Protein AF-A0A3M7NEY2-F1 (afdb_monomer_lite)

Radius of gyration: 27.93 Å; chains: 1; bounding box: 70×57×74 Å

pLDDT: mean 82.66, std 15.84, range [26.95, 98.69]

Structure (mmCIF, N/CA/C/O backbone):
data_AF-A0A3M7NEY2-F1
#
_entry.id   AF-A0A3M7NEY2-F1
#
loop_
_atom_site.group_PDB
_atom_site.id
_atom_site.type_symbol
_atom_site.label_atom_id
_atom_site.label_alt_id
_atom_site.label_comp_id
_atom_site.label_asym_id
_atom_site.label_entity_id
_atom_site.label_seq_id
_atom_site.pdbx_PDB_ins_code
_atom_site.Cartn_x
_atom_site.Cartn_y
_atom_site.Cartn_z
_atom_site.occupancy
_atom_site.B_iso_or_equiv
_atom_site.auth_seq_id
_atom_site.auth_comp_id
_atom_site.auth_asym_id
_atom_site.auth_atom_id
_atom_site.pdbx_PDB_model_num
ATOM 1 N N . MET A 1 1 ? 6.883 -3.926 10.941 1.00 27.88 1 MET A N 1
ATOM 2 C CA . MET A 1 1 ? 7.945 -3.179 11.643 1.00 27.88 1 MET A CA 1
ATOM 3 C C . MET A 1 1 ? 7.285 -1.964 12.240 1.00 27.88 1 MET A C 1
ATOM 5 O O . MET A 1 1 ? 6.596 -1.272 11.504 1.00 27.88 1 MET A O 1
ATOM 9 N N . ILE A 1 2 ? 7.439 -1.747 13.543 1.00 30.08 2 ILE A N 1
ATOM 10 C CA . ILE A 1 2 ? 7.154 -0.435 14.126 1.00 30.08 2 ILE A CA 1
ATOM 11 C C . ILE A 1 2 ? 8.076 0.528 13.357 1.00 30.08 2 ILE A C 1
ATOM 13 O O . ILE A 1 2 ? 9.262 0.202 13.252 1.00 30.08 2 ILE A O 1
ATOM 17 N N . PRO A 1 3 ? 7.567 1.595 12.712 1.00 26.95 3 PRO A N 1
ATOM 18 C CA . PRO A 1 3 ? 8.426 2.563 12.028 1.00 26.95 3 PRO A CA 1
ATOM 19 C C . PRO A 1 3 ? 9.505 3.057 12.998 1.00 26.95 3 PRO A C 1
ATOM 21 O O . PRO A 1 3 ? 9.326 2.887 14.201 1.00 26.95 3 PRO A O 1
ATOM 24 N N . ASP A 1 4 ? 10.602 3.634 12.496 1.00 31.89 4 ASP A N 1
ATOM 25 C CA . ASP A 1 4 ? 11.722 4.217 13.263 1.00 31.89 4 ASP A CA 1
ATOM 26 C C . ASP A 1 4 ? 11.270 5.349 14.222 1.00 31.89 4 ASP A C 1
ATOM 28 O O . ASP A 1 4 ? 11.656 6.512 14.118 1.00 31.89 4 ASP A O 1
ATOM 32 N N . VAL A 1 5 ? 10.401 5.009 15.165 1.00 38.16 5 VAL A N 1
ATOM 33 C CA . VAL A 1 5 ? 9.814 5.816 16.214 1.00 38.16 5 VAL A CA 1
ATOM 34 C C . VAL A 1 5 ? 10.397 5.221 17.481 1.00 38.16 5 VAL A C 1
ATOM 36 O O . VAL A 1 5 ? 10.169 4.057 17.812 1.00 38.16 5 VAL A O 1
ATOM 39 N N . HIS A 1 6 ? 11.215 6.012 18.165 1.00 50.84 6 HIS A N 1
ATOM 40 C CA . HIS A 1 6 ? 11.849 5.633 19.421 1.00 50.84 6 HIS A CA 1
ATOM 41 C C . HIS A 1 6 ? 10.793 5.578 20.536 1.00 50.84 6 HIS A C 1
ATOM 43 O O . HIS A 1 6 ? 10.646 6.512 21.323 1.00 50.84 6 HIS A O 1
ATOM 49 N N . ILE A 1 7 ? 10.014 4.499 20.553 1.00 54.62 7 ILE A N 1
ATOM 50 C CA . ILE A 1 7 ? 8.964 4.234 21.534 1.00 54.62 7 ILE A CA 1
ATOM 51 C C . ILE A 1 7 ? 9.548 3.451 22.712 1.00 54.62 7 ILE A C 1
ATOM 53 O O . ILE A 1 7 ? 10.311 2.504 22.528 1.00 54.62 7 ILE A O 1
ATOM 57 N N . TYR A 1 8 ? 9.193 3.834 23.935 1.00 58.50 8 TYR A N 1
ATOM 58 C CA . TYR A 1 8 ? 9.660 3.161 25.143 1.00 58.50 8 TYR A CA 1
ATOM 59 C C . TYR A 1 8 ? 8.528 2.389 25.809 1.00 58.50 8 TYR A C 1
ATOM 61 O O . TYR A 1 8 ? 7.466 2.936 26.111 1.00 58.50 8 TYR A O 1
ATOM 69 N N . SER A 1 9 ? 8.792 1.111 26.066 1.00 67.06 9 SER A N 1
ATOM 70 C CA . SER A 1 9 ? 8.065 0.317 27.049 1.00 67.06 9 SER A CA 1
ATOM 71 C C . SER A 1 9 ? 9.054 -0.085 28.130 1.00 67.06 9 SER A C 1
ATOM 73 O O . SER A 1 9 ? 10.041 -0.767 27.845 1.00 67.06 9 SER A O 1
ATOM 75 N N . GLY A 1 10 ? 8.787 0.321 29.375 1.00 65.75 10 GLY A N 1
ATOM 76 C CA . GLY A 1 10 ? 9.658 -0.002 30.507 1.00 65.75 10 GLY A CA 1
ATOM 77 C C . GLY A 1 10 ? 9.849 -1.506 30.694 1.00 65.75 10 GLY A C 1
ATOM 78 O O . GLY A 1 10 ? 10.917 -1.944 31.111 1.00 65.75 10 GLY A O 1
ATOM 79 N N . ASP A 1 11 ? 8.854 -2.313 30.324 1.00 70.06 11 ASP A N 1
ATOM 80 C CA . ASP A 1 11 ? 8.954 -3.769 30.389 1.00 70.06 11 ASP A CA 1
ATOM 81 C C . ASP A 1 11 ? 9.842 -4.354 29.288 1.00 70.06 11 ASP A C 1
ATOM 83 O O . ASP A 1 11 ? 10.683 -5.196 29.604 1.00 70.06 11 ASP A O 1
ATOM 87 N N . LEU A 1 12 ? 9.726 -3.875 28.043 1.00 69.38 12 LEU A N 1
ATOM 88 C CA . LEU A 1 12 ? 10.613 -4.280 26.944 1.00 69.38 12 LEU A CA 1
ATOM 89 C C . LEU A 1 12 ? 12.063 -3.918 27.241 1.00 69.38 12 LEU A C 1
ATOM 91 O O . LEU A 1 12 ? 12.942 -4.774 27.182 1.00 69.38 12 LEU A O 1
ATOM 95 N N . HIS A 1 13 ? 12.292 -2.687 27.687 1.00 69.25 13 HIS A N 1
ATOM 96 C CA . HIS A 1 13 ? 13.629 -2.217 28.004 1.00 69.25 13 HIS A CA 1
ATOM 97 C C . HIS A 1 13 ? 14.277 -2.994 29.160 1.00 69.25 13 HIS A C 1
ATOM 99 O O . HIS A 1 13 ? 15.430 -3.415 29.069 1.00 69.25 13 HIS A O 1
ATOM 105 N N . ARG A 1 14 ? 13.543 -3.224 30.260 1.00 72.44 14 ARG A N 1
ATOM 106 C CA . ARG A 1 14 ? 14.047 -4.026 31.388 1.00 72.44 14 ARG A CA 1
ATOM 107 C C . ARG A 1 14 ? 14.352 -5.459 30.977 1.00 72.44 14 ARG A C 1
ATOM 109 O O . ARG A 1 14 ? 15.323 -6.027 31.471 1.00 72.44 14 ARG A O 1
ATOM 116 N N . TYR A 1 15 ? 13.524 -6.038 30.111 1.00 70.44 15 TYR A N 1
ATOM 117 C CA . TYR A 1 15 ? 13.731 -7.390 29.616 1.00 70.44 15 TYR A CA 1
ATOM 118 C C . TYR A 1 15 ? 15.028 -7.487 28.799 1.00 70.44 15 TYR A C 1
ATOM 120 O O . TYR A 1 15 ? 15.855 -8.345 29.104 1.00 70.44 15 TYR A O 1
ATOM 128 N N . GLU A 1 16 ? 15.252 -6.548 27.872 1.00 69.94 16 GLU A N 1
ATOM 129 C CA . GLU A 1 16 ? 16.470 -6.441 27.050 1.00 69.94 16 GLU A CA 1
ATOM 130 C C . GLU A 1 16 ? 17.744 -6.165 27.868 1.00 69.94 16 GLU A C 1
ATOM 132 O O . GLU A 1 16 ? 18.815 -6.652 27.523 1.00 69.94 16 GLU A O 1
ATOM 137 N N . GLN A 1 17 ? 17.664 -5.418 28.977 1.00 68.69 17 GLN A N 1
ATOM 138 C CA . GLN A 1 17 ? 18.819 -5.213 29.868 1.00 68.69 17 GLN A CA 1
ATOM 139 C C . GLN A 1 17 ? 19.211 -6.469 30.663 1.00 68.69 17 GLN A C 1
ATOM 141 O O . GLN A 1 17 ? 20.349 -6.581 31.120 1.00 68.69 17 GLN A O 1
ATOM 146 N N . GLN A 1 18 ? 18.255 -7.367 30.913 1.00 67.12 18 GLN A N 1
ATOM 147 C CA . GLN A 1 18 ? 18.428 -8.522 31.798 1.00 67.12 18 GLN A CA 1
ATOM 148 C C . GLN A 1 18 ? 18.721 -9.828 31.050 1.00 67.12 18 GLN A C 1
ATOM 150 O O . GLN A 1 18 ? 19.164 -10.782 31.687 1.00 67.12 18 GLN A O 1
ATOM 155 N N . HIS A 1 19 ? 18.482 -9.877 29.738 1.00 64.94 19 HIS A N 1
ATOM 156 C CA . HIS A 1 19 ? 18.622 -11.076 28.913 1.00 64.94 19 HIS A CA 1
ATOM 157 C C . HIS A 1 19 ? 19.437 -10.745 27.655 1.00 64.94 19 HIS A C 1
ATOM 159 O O . HIS A 1 19 ? 19.160 -9.755 26.982 1.00 64.94 19 HIS A O 1
ATOM 165 N N . GLU A 1 20 ? 20.442 -11.564 27.330 1.00 57.09 20 GLU A N 1
ATOM 166 C CA . GLU A 1 20 ? 21.124 -11.485 26.032 1.00 57.09 20 GLU A CA 1
ATOM 167 C C . GLU A 1 20 ? 20.151 -11.904 24.913 1.00 57.09 20 GLU A C 1
ATOM 169 O O . GLU A 1 20 ? 19.256 -12.721 25.142 1.00 57.09 20 GLU A O 1
ATOM 174 N N . SER A 1 21 ? 20.321 -11.361 23.700 1.00 52.50 21 SER A N 1
ATOM 175 C CA . SER A 1 21 ? 19.408 -11.547 22.551 1.00 52.50 21 SER A CA 1
ATOM 176 C C . SER A 1 21 ? 19.124 -13.006 22.172 1.00 52.50 21 SER A C 1
ATOM 178 O O . SER A 1 21 ? 18.160 -13.276 21.457 1.00 52.50 21 SER A O 1
ATOM 180 N N . ASP A 1 22 ? 19.946 -13.933 22.659 1.00 48.38 22 ASP A N 1
ATOM 181 C CA . ASP A 1 22 ? 19.945 -15.340 22.275 1.00 48.38 22 ASP A CA 1
ATOM 182 C C . ASP A 1 22 ? 19.262 -16.258 23.308 1.00 48.38 22 ASP A C 1
ATOM 184 O O . ASP A 1 22 ? 19.054 -17.439 23.027 1.00 48.38 22 ASP A O 1
ATOM 188 N N . ASP A 1 23 ? 18.847 -15.739 24.471 1.00 48.75 23 ASP A N 1
ATOM 189 C CA . ASP A 1 23 ? 18.281 -16.538 25.571 1.00 48.75 23 ASP A CA 1
ATOM 190 C C . ASP A 1 23 ? 16.742 -16.457 25.628 1.00 48.75 23 ASP A C 1
ATOM 192 O O . ASP A 1 23 ? 16.111 -16.254 26.669 1.00 48.75 23 ASP A O 1
ATOM 196 N N . ILE A 1 24 ? 16.088 -16.641 24.476 1.00 54.53 24 ILE A N 1
ATOM 197 C CA . ILE A 1 24 ? 14.642 -16.889 24.447 1.00 54.53 24 ILE A CA 1
ATOM 198 C C . ILE A 1 24 ? 14.430 -18.335 24.900 1.00 54.53 24 ILE A C 1
ATOM 200 O O . ILE A 1 24 ? 14.704 -19.280 24.159 1.00 54.53 24 ILE A O 1
ATOM 204 N N . ASN A 1 25 ? 13.917 -18.525 26.118 1.00 56.03 25 ASN A N 1
ATOM 205 C CA . ASN A 1 25 ? 13.540 -19.830 26.664 1.00 56.03 25 ASN A CA 1
ATOM 206 C C . ASN A 1 25 ? 12.414 -20.471 25.819 1.00 56.03 25 ASN A C 1
ATOM 208 O O . ASN A 1 25 ? 11.222 -20.371 26.128 1.00 56.03 25 ASN A O 1
ATOM 212 N N . THR A 1 26 ? 12.796 -21.114 24.711 1.00 64.00 26 THR A N 1
ATOM 213 C CA . THR A 1 26 ? 11.902 -21.579 23.634 1.00 64.00 26 THR A CA 1
ATOM 214 C C . THR A 1 26 ? 10.783 -22.489 24.133 1.00 64.00 26 THR A C 1
ATOM 216 O O . THR A 1 26 ? 9.667 -22.436 23.616 1.00 64.00 26 THR A O 1
ATOM 219 N N . GLN A 1 27 ? 11.024 -23.291 25.175 1.00 71.25 27 GLN A N 1
ATOM 220 C CA . GLN A 1 27 ? 10.019 -24.211 25.708 1.00 71.25 27 GLN A CA 1
ATOM 221 C C . GLN A 1 27 ? 8.882 -23.493 26.453 1.00 71.25 27 GLN A C 1
ATOM 223 O O . GLN A 1 27 ? 7.736 -23.944 26.405 1.00 71.25 27 GLN A O 1
ATOM 228 N N . GLU A 1 28 ? 9.175 -22.398 27.153 1.00 77.56 28 GLU A N 1
ATOM 229 C CA . GLU A 1 28 ? 8.171 -21.597 27.860 1.00 77.56 28 GLU A CA 1
ATOM 230 C C . GLU A 1 28 ? 7.364 -20.739 26.881 1.00 77.56 28 GLU A C 1
ATOM 232 O O . GLU A 1 28 ? 6.131 -20.780 26.913 1.00 77.56 28 GLU A O 1
ATOM 237 N N . GLY A 1 29 ? 8.043 -20.078 25.936 1.00 78.44 29 GLY A N 1
ATOM 238 C CA . GLY A 1 29 ? 7.398 -19.317 24.860 1.00 78.44 29 GLY A CA 1
ATOM 239 C C . GLY A 1 29 ? 6.454 -20.173 24.011 1.00 78.44 29 GLY A C 1
ATOM 240 O O . GLY A 1 29 ? 5.314 -19.779 23.763 1.00 78.44 29 GLY A O 1
ATOM 241 N N . THR A 1 30 ? 6.864 -21.402 23.674 1.00 81.88 30 THR A N 1
ATOM 242 C CA . THR A 1 30 ? 6.011 -22.355 22.939 1.00 81.88 30 THR A CA 1
ATOM 243 C C . THR A 1 30 ? 4.748 -22.722 23.730 1.00 81.88 30 THR A C 1
ATOM 245 O O . THR A 1 30 ? 3.659 -22.795 23.161 1.00 81.88 30 THR A O 1
ATOM 248 N N . LYS A 1 31 ? 4.857 -22.938 25.051 1.00 86.12 31 LYS A N 1
ATOM 249 C CA . LYS A 1 31 ? 3.702 -23.275 25.907 1.00 86.12 31 LYS A CA 1
ATOM 250 C C . LYS A 1 31 ? 2.716 -22.117 26.019 1.00 86.12 31 LYS A C 1
ATOM 252 O O . LYS A 1 31 ? 1.514 -22.341 25.894 1.00 86.12 31 LYS A O 1
ATOM 257 N N . ILE A 1 32 ? 3.222 -20.907 26.255 1.00 88.12 32 ILE A N 1
ATOM 258 C CA . ILE A 1 32 ? 2.402 -19.692 26.349 1.00 88.12 32 ILE A CA 1
ATOM 259 C C . ILE A 1 32 ? 1.662 -19.463 25.032 1.00 88.12 32 ILE A C 1
ATOM 261 O O . ILE A 1 32 ? 0.448 -19.286 25.025 1.00 88.12 32 ILE A O 1
ATOM 265 N N . SER A 1 33 ? 2.363 -19.587 23.914 1.00 86.94 33 SER A N 1
ATOM 266 C CA . SER A 1 33 ? 1.793 -19.383 22.583 1.00 86.94 33 SER A CA 1
ATOM 267 C C . SER A 1 33 ? 0.728 -20.411 22.224 1.00 86.94 33 SER A C 1
ATOM 269 O O . SER A 1 33 ? -0.348 -20.053 21.745 1.00 86.94 33 SER A O 1
ATOM 271 N N . ALA A 1 34 ? 0.964 -21.687 22.542 1.00 88.31 34 ALA A N 1
ATOM 272 C CA . ALA A 1 34 ? -0.047 -22.728 22.393 1.00 88.31 34 ALA A CA 1
ATOM 273 C C . ALA A 1 34 ? -1.294 -22.451 23.255 1.00 88.31 34 ALA A C 1
ATOM 275 O O . ALA A 1 34 ? -2.419 -22.691 22.812 1.00 88.31 34 ALA A O 1
ATOM 276 N N . HIS A 1 35 ? -1.115 -21.918 24.467 1.00 92.38 35 HIS A N 1
ATOM 277 C CA . HIS A 1 35 ? -2.228 -21.553 25.341 1.00 92.38 35 HIS A CA 1
ATOM 278 C C . HIS A 1 35 ? -3.014 -20.346 24.806 1.00 92.38 35 HIS A C 1
ATOM 280 O O . HIS A 1 35 ? -4.239 -20.418 24.731 1.00 92.38 35 HIS A O 1
ATOM 286 N N . ILE A 1 36 ? -2.333 -19.286 24.354 1.00 91.56 36 ILE A N 1
ATOM 287 C CA . ILE A 1 36 ? -2.954 -18.118 23.704 1.00 91.56 36 ILE A CA 1
ATOM 288 C C . ILE A 1 36 ? -3.799 -18.558 22.504 1.00 91.56 36 ILE A C 1
ATOM 290 O O . ILE A 1 36 ? -4.967 -18.180 22.394 1.00 91.56 36 ILE A O 1
ATOM 294 N N . LEU A 1 37 ? -3.244 -19.411 21.636 1.00 89.19 37 LEU A N 1
ATOM 295 C CA . LEU A 1 37 ? -3.970 -19.960 20.489 1.00 89.19 37 LEU A CA 1
ATOM 296 C C . LEU A 1 37 ? -5.195 -20.764 20.922 1.00 89.19 37 LEU A C 1
ATOM 298 O O . LEU A 1 37 ? -6.262 -20.598 20.335 1.00 89.19 37 LEU A O 1
ATOM 302 N N . SER A 1 38 ? -5.070 -21.594 21.961 1.00 91.50 38 SER A N 1
ATOM 303 C CA . SER A 1 38 ? -6.194 -22.364 22.497 1.00 91.50 38 SER A CA 1
ATOM 304 C C . SER A 1 38 ? -7.321 -21.462 23.006 1.00 91.50 38 SER A C 1
ATOM 306 O O . SER A 1 38 ? -8.486 -21.745 22.732 1.00 91.50 38 SER A O 1
ATOM 308 N N . LEU A 1 39 ? -7.004 -20.384 23.730 1.00 92.31 39 LEU A N 1
ATOM 309 C CA . LEU A 1 39 ? -7.997 -19.425 24.230 1.00 92.31 39 LEU A CA 1
ATOM 310 C C . LEU A 1 39 ? -8.685 -18.692 23.072 1.00 92.31 39 LEU A C 1
ATOM 312 O O . LEU A 1 39 ? -9.913 -18.622 23.007 1.00 92.31 39 LEU A O 1
ATOM 316 N N . TYR A 1 40 ? -7.902 -18.222 22.100 1.00 89.19 40 TYR A N 1
ATOM 317 C CA . TYR A 1 40 ? -8.434 -17.539 20.924 1.00 89.19 40 TYR A CA 1
ATOM 318 C C . TYR A 1 40 ? -9.351 -18.443 20.085 1.00 89.19 40 TYR A C 1
ATOM 320 O O . TYR A 1 40 ? -10.425 -18.019 19.647 1.00 89.19 40 TYR A O 1
ATOM 328 N N . GLN A 1 41 ? -8.964 -19.710 19.898 1.00 87.31 41 GLN A N 1
ATOM 329 C CA . GLN A 1 41 ? -9.763 -20.724 19.203 1.00 87.31 41 GLN A CA 1
ATOM 330 C C . GLN A 1 41 ? -11.032 -21.110 19.974 1.00 87.31 41 GLN A C 1
ATOM 332 O O . GLN A 1 41 ? -12.045 -21.423 19.347 1.00 87.31 41 GLN A O 1
ATOM 337 N N . ALA A 1 42 ? -11.006 -21.048 21.309 1.00 89.75 42 ALA A N 1
ATOM 338 C CA . ALA A 1 42 ? -12.184 -21.247 22.152 1.00 89.75 42 ALA A CA 1
ATOM 339 C C . ALA A 1 42 ? -13.205 -20.095 22.050 1.00 89.75 42 ALA A C 1
ATOM 341 O O . ALA A 1 42 ? -14.338 -20.244 22.504 1.00 89.75 42 ALA A O 1
ATOM 342 N N . GLY A 1 43 ? -12.839 -18.981 21.407 1.00 87.00 43 GLY A N 1
ATOM 343 C CA . GLY A 1 43 ? -13.719 -17.840 21.163 1.00 87.00 43 GLY A CA 1
ATOM 344 C C . GLY A 1 43 ? -13.492 -16.660 22.103 1.00 87.00 43 GLY A C 1
ATOM 345 O O . GLY A 1 43 ? -14.198 -15.658 21.971 1.00 87.00 43 GLY A O 1
ATOM 346 N N . GLU A 1 44 ? -12.492 -16.724 22.987 1.00 90.81 44 GLU A N 1
ATOM 347 C CA . GLU A 1 44 ? -12.139 -15.592 23.845 1.00 90.81 44 GLU A CA 1
ATOM 348 C C . GLU A 1 44 ? -11.752 -14.380 22.977 1.00 90.81 44 GLU A C 1
ATOM 350 O O . GLU A 1 44 ? -10.965 -14.522 22.030 1.00 90.81 44 GLU A O 1
ATOM 355 N N . PRO A 1 45 ? -12.361 -13.199 23.184 1.00 90.81 45 PRO A N 1
ATOM 356 C CA . PRO A 1 45 ? -12.022 -12.001 22.428 1.00 90.81 45 PRO A CA 1
ATOM 357 C C . PRO A 1 45 ? -10.672 -11.449 22.892 1.00 90.81 45 PRO A C 1
ATOM 359 O O . PRO A 1 45 ? -10.411 -11.348 24.089 1.00 90.81 45 PRO A O 1
ATOM 362 N N . LEU A 1 46 ? -9.828 -11.037 21.947 1.00 91.44 46 LEU A N 1
ATOM 363 C CA . LEU A 1 46 ? -8.559 -10.375 22.269 1.00 91.44 46 LEU A CA 1
ATOM 364 C C . LEU A 1 46 ? -8.771 -8.935 22.697 1.00 91.44 46 LEU A C 1
ATOM 366 O O . LEU A 1 46 ? -8.023 -8.409 23.519 1.00 91.44 46 LEU A O 1
ATOM 370 N N . PHE A 1 47 ? -9.796 -8.305 22.134 1.00 94.12 47 PHE A N 1
ATOM 371 C CA . PHE A 1 47 ? -10.187 -6.945 22.447 1.00 94.12 47 PHE A CA 1
ATOM 372 C C . PHE A 1 47 ? -11.621 -6.944 22.958 1.00 94.12 47 PHE A C 1
ATOM 374 O O . PHE A 1 47 ? -12.509 -7.540 22.366 1.00 94.12 47 PHE A O 1
ATOM 381 N N . SER A 1 48 ? -11.891 -6.247 24.055 1.00 94.69 48 SER A N 1
ATOM 382 C CA . SER A 1 48 ? -13.264 -6.033 24.512 1.00 94.69 48 SER A CA 1
ATOM 383 C C . SER A 1 48 ? -13.494 -4.554 24.768 1.00 94.69 48 SER A C 1
ATOM 385 O O . SER A 1 48 ? -12.573 -3.829 25.149 1.00 94.69 48 SER A O 1
ATOM 387 N N . LYS A 1 49 ? -14.741 -4.090 24.611 1.00 95.50 49 LYS A N 1
ATOM 388 C CA . LYS A 1 49 ? -15.086 -2.709 24.982 1.00 95.50 49 LYS A CA 1
ATOM 389 C C . LYS A 1 49 ? -14.760 -2.417 26.444 1.00 95.50 49 LYS A C 1
ATOM 391 O O . LYS A 1 49 ? -14.411 -1.289 26.766 1.00 95.50 49 LYS A O 1
ATOM 396 N N . GLU A 1 50 ? -14.874 -3.414 27.317 1.00 95.56 50 GLU A N 1
ATOM 397 C CA . GLU A 1 50 ? -14.532 -3.265 28.729 1.00 95.56 50 GLU A CA 1
ATOM 398 C C . GLU A 1 50 ? -13.030 -3.057 28.929 1.00 95.56 50 GLU A C 1
ATOM 400 O O . GLU A 1 50 ? -12.632 -2.108 29.602 1.00 95.56 50 GLU A O 1
ATOM 405 N N . LEU A 1 51 ? -12.196 -3.870 28.272 1.00 96.19 51 LEU A N 1
ATOM 406 C CA . LEU A 1 51 ? -10.743 -3.709 28.289 1.00 96.19 51 LEU A CA 1
ATOM 407 C C . LEU A 1 51 ? -10.332 -2.313 27.793 1.00 96.19 51 LEU A C 1
ATOM 409 O O . LEU A 1 51 ? -9.612 -1.600 28.491 1.00 96.19 51 LEU A O 1
ATOM 413 N N . LEU A 1 52 ? -10.852 -1.888 26.636 1.00 97.00 52 LEU A N 1
ATOM 414 C CA . LEU A 1 52 ? -10.553 -0.576 26.052 1.00 97.00 52 LEU A CA 1
ATOM 415 C C . LEU A 1 52 ? -11.019 0.581 26.952 1.00 97.00 52 LEU A C 1
ATOM 417 O O . LEU A 1 52 ? -10.286 1.553 27.139 1.00 97.00 52 LEU A O 1
ATOM 421 N N . ARG A 1 53 ? -12.210 0.482 27.566 1.00 96.56 53 ARG A N 1
ATOM 422 C CA . ARG A 1 53 ? -12.703 1.486 28.529 1.00 96.56 53 ARG A CA 1
ATOM 423 C C . ARG A 1 53 ? -11.818 1.565 29.763 1.00 96.56 53 ARG A C 1
ATOM 425 O O . ARG A 1 53 ? -11.469 2.671 30.171 1.00 96.56 53 ARG A O 1
ATOM 432 N N . ARG A 1 54 ? -11.451 0.418 30.339 1.00 95.56 54 ARG A N 1
ATOM 433 C CA . ARG A 1 54 ? -10.605 0.341 31.534 1.00 95.56 54 ARG A CA 1
ATOM 434 C C . ARG A 1 54 ? -9.242 0.985 31.281 1.00 95.56 54 ARG A C 1
ATOM 436 O O . ARG A 1 54 ? -8.782 1.768 32.109 1.00 95.56 54 ARG A O 1
ATOM 443 N N . VAL A 1 55 ? -8.609 0.707 30.142 1.00 95.00 55 VAL A N 1
ATOM 444 C CA . VAL A 1 55 ? -7.330 1.338 29.767 1.00 95.00 55 VAL A CA 1
ATOM 445 C C . VAL A 1 55 ? -7.511 2.841 29.519 1.00 95.00 55 VAL A C 1
ATOM 447 O O . VAL A 1 55 ? -6.791 3.644 30.109 1.00 95.00 55 VAL A O 1
ATOM 450 N N . SER A 1 56 ? -8.531 3.247 28.753 1.00 94.31 56 SER A N 1
ATOM 451 C CA . SER A 1 56 ? -8.817 4.665 28.471 1.00 94.31 56 SER A CA 1
ATOM 452 C C . SER A 1 56 ? -9.035 5.496 29.740 1.00 94.31 56 SER A C 1
ATOM 454 O O . SER A 1 56 ? -8.522 6.608 29.856 1.00 94.31 56 SER A O 1
ATOM 456 N N . GLN A 1 57 ? -9.779 4.967 30.716 1.00 94.69 57 GLN A N 1
ATOM 457 C CA . GLN A 1 57 ? -10.025 5.647 31.990 1.00 94.69 57 GLN A CA 1
ATOM 458 C C . GLN A 1 57 ? -8.737 5.833 32.800 1.00 94.69 57 GLN A C 1
ATOM 460 O O . GLN A 1 57 ? -8.531 6.906 33.364 1.00 94.69 57 GLN A O 1
ATOM 465 N N . GLN A 1 58 ? -7.858 4.827 32.826 1.00 94.69 58 GLN A N 1
ATOM 466 C CA . GLN A 1 58 ? -6.576 4.905 33.533 1.00 94.69 58 GLN A CA 1
ATOM 467 C C . GLN A 1 58 ? -5.623 5.928 32.902 1.00 94.69 58 GLN A C 1
ATOM 469 O O . GLN A 1 58 ? -5.005 6.702 33.639 1.00 94.69 58 GLN A O 1
ATOM 474 N N . LEU A 1 59 ? -5.561 5.975 31.564 1.00 89.69 59 LEU A N 1
ATOM 475 C CA . LEU A 1 59 ? -4.783 6.970 30.813 1.00 89.69 59 LEU A CA 1
ATOM 476 C C . LEU A 1 59 ? -5.317 8.391 31.053 1.00 89.69 59 LEU A C 1
ATOM 478 O O . LEU A 1 59 ? -4.555 9.286 31.406 1.00 89.69 59 LEU A O 1
ATOM 482 N N . LYS A 1 60 ? -6.642 8.595 30.980 1.00 89.25 60 LYS A N 1
ATOM 483 C CA . LYS A 1 60 ? -7.283 9.894 31.279 1.00 89.25 60 LYS A CA 1
ATOM 484 C C . LYS A 1 60 ? -7.061 10.351 32.721 1.00 89.25 60 LYS A C 1
ATOM 486 O O . LYS A 1 60 ? -6.963 11.549 32.973 1.00 89.25 60 LYS A O 1
ATOM 491 N N . ALA A 1 61 ? -6.970 9.413 33.662 1.00 88.81 61 ALA A N 1
ATOM 492 C CA . ALA A 1 61 ? -6.657 9.703 35.058 1.00 88.81 61 ALA A CA 1
ATOM 493 C C . ALA A 1 61 ? -5.176 10.065 35.294 1.00 88.81 61 ALA A C 1
ATOM 495 O O . ALA A 1 61 ? -4.825 10.402 36.423 1.00 88.81 61 ALA A O 1
ATOM 496 N N . LYS A 1 62 ? -4.319 10.005 34.258 1.00 82.94 62 LYS A N 1
ATOM 497 C CA . LYS A 1 62 ? -2.863 10.221 34.338 1.00 82.94 62 LYS A CA 1
ATOM 498 C C . LYS A 1 62 ? -2.213 9.364 35.430 1.00 82.94 62 LYS A C 1
ATOM 500 O O . LYS A 1 62 ? -1.404 9.833 36.230 1.00 82.94 62 LYS A O 1
ATOM 505 N N . SER A 1 63 ? -2.627 8.100 35.490 1.00 80.00 63 SER A N 1
ATOM 506 C CA . SER A 1 63 ? -2.123 7.136 36.468 1.00 80.00 63 SER A CA 1
ATOM 507 C C . SER A 1 63 ? -0.646 6.831 36.200 1.00 80.00 63 SER A C 1
ATOM 509 O O . SER A 1 63 ? -0.254 6.659 35.053 1.00 80.00 63 SER A O 1
ATOM 511 N N . GLN A 1 64 ? 0.170 6.693 37.252 1.00 84.06 64 GLN A N 1
ATOM 512 C CA . GLN A 1 64 ? 1.576 6.265 37.114 1.00 84.06 64 GLN A CA 1
ATOM 513 C C . GLN A 1 64 ? 1.721 4.807 36.653 1.00 84.06 64 GLN A C 1
ATOM 515 O O . GLN A 1 64 ? 2.807 4.379 36.276 1.00 84.06 64 GLN A O 1
ATOM 520 N N . LYS A 1 65 ? 0.630 4.037 36.710 1.00 89.44 65 LYS A N 1
ATOM 521 C CA . LYS A 1 65 ? 0.535 2.671 36.207 1.00 89.44 65 LYS A CA 1
ATOM 522 C C . LYS A 1 65 ? -0.764 2.502 35.439 1.00 89.44 65 LYS A C 1
ATOM 524 O O . LYS A 1 65 ? -1.794 3.037 35.853 1.00 89.44 65 LYS A O 1
ATOM 529 N N . VAL A 1 66 ? -0.722 1.717 34.373 1.00 92.44 66 VAL A N 1
ATOM 530 C CA . VAL A 1 66 ? -1.897 1.316 33.602 1.00 92.44 66 VAL A CA 1
ATOM 531 C C . VAL A 1 66 ? -1.990 -0.202 33.622 1.00 92.44 66 VAL A C 1
ATOM 533 O O . VAL A 1 66 ? -1.128 -0.903 33.108 1.00 92.44 66 VAL A O 1
ATOM 536 N N . SER A 1 67 ? -3.050 -0.709 34.236 1.00 94.69 67 SER A N 1
ATOM 537 C CA . SER A 1 67 ? -3.328 -2.133 34.369 1.00 94.69 67 SER A CA 1
ATOM 538 C C . SER A 1 67 ? -4.118 -2.641 33.163 1.00 94.69 67 SER A C 1
ATOM 540 O O . SER A 1 67 ? -5.209 -2.131 32.870 1.00 94.69 67 SER A O 1
ATOM 542 N N . VAL A 1 68 ? -3.582 -3.646 32.474 1.00 94.81 68 VAL A N 1
ATOM 543 C CA . VAL A 1 68 ? -4.179 -4.297 31.301 1.00 94.81 68 VAL A CA 1
ATOM 544 C C . VAL A 1 68 ? -4.489 -5.752 31.644 1.00 94.81 68 VAL A C 1
ATOM 546 O O . VAL A 1 68 ? -3.621 -6.495 32.093 1.00 94.81 68 VAL A O 1
ATOM 549 N N . ARG A 1 69 ? -5.732 -6.180 31.408 1.00 94.81 69 ARG A N 1
ATOM 550 C CA . ARG A 1 69 ? -6.153 -7.578 31.580 1.00 94.81 69 ARG A CA 1
ATOM 551 C C . ARG A 1 69 ? -5.646 -8.408 30.397 1.00 94.81 69 ARG A C 1
ATOM 553 O O . ARG A 1 69 ? -6.043 -8.137 29.266 1.00 94.81 69 ARG A O 1
ATOM 560 N N . GLY A 1 70 ? -4.804 -9.404 30.654 1.00 92.75 70 GLY A N 1
ATOM 561 C CA . GLY A 1 70 ? -4.377 -10.396 29.670 1.00 92.75 70 GLY A CA 1
ATOM 562 C C . GLY A 1 70 ? -5.496 -11.369 29.288 1.00 92.75 70 GLY A C 1
ATOM 563 O O . GLY A 1 70 ? -6.499 -11.508 29.994 1.00 92.75 70 GLY A O 1
ATOM 564 N N . LEU A 1 71 ? -5.313 -12.064 28.164 1.00 92.50 71 LEU A N 1
ATOM 565 C CA . LEU A 1 71 ? -6.242 -13.079 27.650 1.00 92.50 71 LEU A CA 1
ATOM 566 C C . LEU A 1 71 ? -6.435 -14.261 28.619 1.00 92.50 71 LEU A C 1
ATOM 568 O O . LEU A 1 71 ? -7.489 -14.886 28.637 1.00 92.50 71 LEU A O 1
ATOM 572 N N . ASP A 1 72 ? -5.439 -14.545 29.457 1.00 91.94 72 ASP A N 1
ATOM 573 C CA . ASP A 1 72 ? -5.495 -15.528 30.547 1.00 91.94 72 ASP A CA 1
ATOM 574 C C . ASP A 1 72 ? -6.290 -15.044 31.776 1.00 91.94 72 ASP A C 1
ATOM 576 O O . ASP A 1 72 ? -6.474 -15.782 32.746 1.00 91.94 72 ASP A O 1
ATOM 580 N N . GLY A 1 73 ? -6.769 -13.800 31.753 1.00 91.75 73 GLY A N 1
ATOM 581 C CA . GLY A 1 73 ? -7.471 -13.178 32.860 1.00 91.75 73 GLY A CA 1
ATOM 582 C C . GLY A 1 73 ? -6.551 -12.688 33.980 1.00 91.75 73 GLY A C 1
ATOM 583 O O . GLY A 1 73 ? -7.040 -12.430 35.080 1.00 91.75 73 GLY A O 1
ATOM 584 N N . VAL A 1 74 ? -5.250 -12.541 33.750 1.00 93.38 74 VAL A N 1
ATOM 585 C CA . VAL A 1 74 ? -4.338 -11.931 34.724 1.00 93.38 74 VAL A CA 1
ATOM 586 C C . VAL A 1 74 ? -4.187 -10.442 34.410 1.00 93.38 74 VAL A C 1
ATOM 588 O O . VAL A 1 74 ? -4.043 -10.053 33.257 1.00 93.38 74 VAL A O 1
ATOM 591 N N . ASP A 1 75 ? -4.271 -9.584 35.428 1.00 94.12 75 ASP A N 1
ATOM 592 C CA . ASP A 1 75 ? -3.994 -8.153 35.261 1.00 94.12 75 ASP A CA 1
ATOM 593 C C . ASP A 1 75 ? -2.479 -7.910 35.282 1.00 94.12 75 ASP A C 1
ATOM 595 O O . ASP A 1 75 ? -1.778 -8.396 36.173 1.00 94.12 75 ASP A O 1
ATOM 599 N N . VAL A 1 76 ? -1.986 -7.135 34.315 1.00 92.25 76 VAL A N 1
ATOM 600 C CA . VAL A 1 76 ? -0.578 -6.758 34.190 1.00 92.25 76 VAL A CA 1
ATOM 601 C C . VAL A 1 76 ? -0.445 -5.241 34.221 1.00 92.25 76 VAL A C 1
ATOM 603 O O . VAL A 1 76 ? -1.054 -4.536 33.419 1.00 92.25 76 VAL A O 1
ATOM 606 N N . ASP A 1 77 ? 0.356 -4.737 35.157 1.00 92.12 77 ASP A N 1
ATOM 607 C CA . ASP A 1 77 ? 0.590 -3.302 35.321 1.00 92.12 77 ASP A CA 1
ATOM 608 C C . ASP A 1 77 ? 1.763 -2.818 34.461 1.00 92.12 77 ASP A C 1
ATOM 610 O O . ASP A 1 77 ? 2.898 -3.255 34.652 1.00 92.12 77 ASP A O 1
ATOM 614 N N . PHE A 1 78 ? 1.494 -1.870 33.569 1.00 89.44 78 PHE A N 1
ATOM 615 C CA . PHE A 1 78 ? 2.495 -1.133 32.805 1.00 89.44 78 PHE A CA 1
ATOM 616 C C . PHE A 1 78 ? 2.851 0.150 33.555 1.00 89.44 78 PHE A C 1
ATOM 618 O O . PHE A 1 78 ? 1.970 0.964 33.842 1.00 89.44 78 PHE A O 1
ATOM 625 N N . ASP A 1 79 ? 4.127 0.333 33.885 1.00 85.31 79 ASP A N 1
ATOM 626 C CA . ASP A 1 79 ? 4.616 1.561 34.515 1.00 85.31 79 ASP A CA 1
ATOM 627 C C . ASP A 1 79 ? 4.734 2.687 33.476 1.00 85.31 79 ASP A C 1
ATOM 629 O O . ASP A 1 79 ? 5.272 2.485 32.388 1.00 85.31 79 ASP A O 1
ATOM 633 N N . ILE A 1 80 ? 4.236 3.877 33.817 1.00 81.12 80 ILE A N 1
ATOM 634 C CA . ILE A 1 80 ? 4.360 5.077 32.985 1.00 81.12 80 ILE A CA 1
ATOM 635 C C . ILE A 1 80 ? 5.602 5.844 33.433 1.00 81.12 80 ILE A C 1
ATOM 637 O O . ILE A 1 80 ? 5.625 6.431 34.516 1.00 81.12 80 ILE A O 1
ATOM 641 N N . GLU A 1 81 ? 6.633 5.837 32.592 1.00 74.38 81 GLU A N 1
ATOM 642 C CA . GLU A 1 81 ? 7.953 6.414 32.878 1.00 74.38 81 GLU A CA 1
ATOM 643 C C . GLU A 1 81 ? 8.249 7.637 31.989 1.00 74.38 81 GLU A C 1
ATOM 645 O O . GLU A 1 81 ? 9.393 7.896 31.613 1.00 74.38 81 GLU A O 1
ATOM 650 N N . THR A 1 82 ? 7.210 8.414 31.669 1.00 67.62 82 THR A N 1
ATOM 651 C CA . THR A 1 82 ? 7.327 9.699 30.958 1.00 67.62 82 THR A CA 1
ATOM 652 C C . THR A 1 82 ? 8.346 10.608 31.651 1.00 67.62 82 THR A C 1
ATOM 654 O O . THR A 1 82 ? 8.378 10.690 32.885 1.00 67.62 82 THR A O 1
ATOM 657 N N . GLY A 1 83 ? 9.177 11.298 30.872 1.00 56.72 83 GLY A N 1
ATOM 658 C CA . GLY A 1 83 ? 10.234 12.181 31.376 1.00 56.72 83 GLY A CA 1
ATOM 659 C C . GLY A 1 83 ? 11.619 11.548 31.599 1.00 56.72 83 GLY A C 1
ATOM 660 O O . GLY A 1 83 ? 12.523 12.260 32.045 1.00 56.72 83 GLY A O 1
ATOM 661 N N . GLN A 1 84 ? 11.838 10.263 31.285 1.00 57.88 84 GLN A N 1
ATOM 662 C CA . GLN A 1 84 ? 13.195 9.694 31.217 1.00 57.88 84 GLN A CA 1
ATOM 663 C C . GLN A 1 84 ? 13.960 10.186 29.975 1.00 57.88 84 GLN A C 1
ATOM 665 O O . GLN A 1 84 ? 13.389 10.360 28.901 1.00 57.88 84 GLN A O 1
ATOM 670 N N . VAL A 1 85 ? 15.269 10.422 30.123 1.00 52.62 85 VAL A N 1
ATOM 671 C CA . VAL A 1 85 ? 16.146 10.953 29.065 1.00 52.62 85 VAL A CA 1
ATOM 672 C C . VAL A 1 85 ? 17.196 9.898 28.718 1.00 52.62 85 VAL A C 1
ATOM 674 O O . VAL A 1 85 ? 17.977 9.515 29.586 1.00 52.62 85 VAL A O 1
ATOM 677 N N . PHE A 1 86 ? 17.233 9.457 27.460 1.00 52.84 86 PHE A N 1
ATOM 678 C CA . PHE A 1 86 ? 18.238 8.532 26.921 1.00 52.84 86 PHE A CA 1
ATOM 679 C C . PHE A 1 86 ? 19.145 9.243 25.904 1.00 52.84 86 PHE A C 1
ATOM 681 O O . PHE A 1 86 ? 18.738 10.229 25.290 1.00 52.84 86 PHE A O 1
ATOM 688 N N . ASP A 1 87 ? 20.368 8.736 25.701 1.00 45.88 87 ASP A N 1
ATOM 689 C CA . ASP A 1 87 ? 21.409 9.359 24.856 1.00 45.88 87 ASP A CA 1
ATOM 690 C C . ASP A 1 87 ? 21.096 9.384 23.334 1.00 45.88 87 ASP A C 1
ATOM 692 O O . ASP A 1 87 ? 21.933 9.800 22.528 1.00 45.88 87 ASP A O 1
ATOM 696 N N . ALA A 1 88 ? 19.877 9.016 22.923 1.00 43.75 88 ALA A N 1
ATOM 697 C CA . ALA A 1 88 ? 19.298 9.312 21.611 1.00 43.75 88 ALA A CA 1
ATOM 698 C C . ALA A 1 88 ? 17.747 9.258 21.642 1.00 43.75 88 ALA A C 1
ATOM 700 O O . ALA A 1 88 ? 17.191 8.244 22.049 1.00 43.75 88 ALA A O 1
ATOM 701 N N . GLY A 1 89 ? 17.061 10.293 21.126 1.00 39.19 89 GLY A N 1
ATOM 702 C CA . GLY A 1 89 ? 15.712 10.166 20.514 1.00 39.19 89 GLY A CA 1
ATOM 703 C C . GLY A 1 89 ? 14.527 10.904 21.172 1.00 39.19 89 GLY A C 1
ATOM 704 O O . GLY A 1 89 ? 14.453 10.832 22.381 1.00 39.19 89 GLY A O 1
ATOM 705 N N . ASP A 1 90 ? 13.667 11.535 20.319 1.00 43.66 90 ASP A N 1
ATOM 706 C CA . ASP A 1 90 ? 12.385 12.371 20.261 1.00 43.66 90 ASP A CA 1
ATOM 707 C C . ASP A 1 90 ? 11.372 12.725 21.398 1.00 43.66 90 ASP A C 1
ATOM 709 O O . ASP A 1 90 ? 10.942 11.758 21.957 1.00 43.66 90 ASP A O 1
ATOM 713 N N . PRO A 1 91 ? 10.892 14.009 21.644 1.00 41.41 91 PRO A N 1
ATOM 714 C CA . PRO A 1 91 ? 10.216 14.650 22.854 1.00 41.41 91 PRO A CA 1
ATOM 715 C C . PRO A 1 91 ? 9.159 13.863 23.676 1.00 41.41 91 PRO A C 1
ATOM 717 O O . PRO A 1 91 ? 8.471 13.013 23.130 1.00 41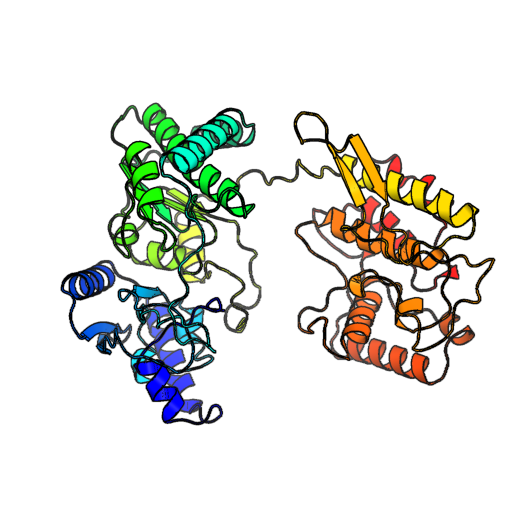.41 91 PRO A O 1
ATOM 720 N N . ASP A 1 92 ? 8.994 14.206 24.975 1.00 47.88 92 ASP A N 1
ATOM 721 C CA . ASP A 1 92 ? 8.214 13.441 25.986 1.00 47.88 92 ASP A CA 1
ATOM 722 C C . ASP A 1 92 ? 6.756 13.402 25.545 1.00 47.88 92 ASP A C 1
ATOM 724 O O . ASP A 1 92 ? 6.104 14.446 25.445 1.00 47.88 92 ASP A O 1
ATOM 728 N N . GLY A 1 93 ? 6.285 12.207 25.199 1.00 59.41 93 GLY A N 1
ATOM 729 C CA . GLY A 1 93 ? 4.948 11.991 24.664 1.00 59.41 93 GLY A CA 1
ATOM 730 C C . GLY A 1 93 ? 3.972 11.532 25.737 1.00 59.41 93 GLY A C 1
ATOM 731 O O . GLY A 1 93 ? 4.335 10.783 26.642 1.00 59.41 93 GLY A O 1
ATOM 732 N N . GLU A 1 94 ? 2.704 11.926 25.606 1.00 71.12 94 GLU A N 1
ATOM 733 C CA . GLU A 1 94 ? 1.632 11.306 26.391 1.00 71.12 94 GLU A CA 1
ATOM 734 C C . GLU A 1 94 ? 1.596 9.789 26.103 1.00 71.12 94 GLU A C 1
ATOM 736 O O . GLU A 1 94 ? 1.825 9.372 24.960 1.00 71.12 94 GLU A O 1
ATOM 741 N N . PRO A 1 95 ? 1.329 8.949 27.117 1.00 81.38 95 PRO A N 1
ATOM 742 C CA . PRO A 1 95 ? 1.282 7.509 26.931 1.00 81.38 95 PRO A CA 1
ATOM 743 C C . PRO A 1 95 ? 0.154 7.108 25.973 1.00 81.38 95 PRO A C 1
ATOM 745 O O . PRO A 1 95 ? -0.956 7.640 26.040 1.00 81.38 95 PRO A O 1
ATOM 748 N N . PHE A 1 96 ? 0.428 6.133 25.111 1.00 85.00 96 PHE A N 1
ATOM 749 C CA . PHE A 1 96 ? -0.485 5.640 24.083 1.00 85.00 96 PHE A CA 1
ATOM 750 C C . PHE A 1 96 ? -0.543 4.107 24.063 1.00 85.00 96 PHE A C 1
ATOM 752 O O . PHE A 1 96 ? 0.255 3.419 24.707 1.00 85.00 96 PHE A O 1
ATOM 759 N N . ILE A 1 97 ? -1.535 3.573 23.349 1.00 90.81 97 ILE A N 1
ATOM 760 C CA . ILE A 1 97 ? -1.813 2.140 23.271 1.00 90.81 97 ILE A CA 1
ATOM 761 C C . ILE A 1 97 ? -1.223 1.588 21.972 1.00 90.81 97 ILE A C 1
ATOM 763 O O . ILE A 1 97 ? -1.503 2.098 20.889 1.00 90.81 97 ILE A O 1
ATOM 767 N N . LEU A 1 98 ? -0.449 0.508 22.072 1.00 88.94 98 LEU A N 1
ATOM 768 C CA . LEU A 1 98 ? -0.144 -0.357 20.938 1.00 88.94 98 LEU A CA 1
ATOM 769 C C . LEU A 1 98 ? -1.037 -1.590 20.954 1.00 88.94 98 LEU A C 1
ATOM 771 O O . LEU A 1 98 ? -1.257 -2.209 21.996 1.00 88.94 98 LEU A O 1
ATOM 775 N N . TYR A 1 99 ? -1.528 -1.943 19.771 1.00 90.88 99 TYR A N 1
ATOM 776 C CA . TYR A 1 99 ? -2.485 -3.017 19.555 1.00 90.88 99 TYR A CA 1
ATOM 777 C C . TYR A 1 99 ? -1.799 -4.179 18.856 1.00 90.88 99 TYR A C 1
ATOM 779 O O . TYR A 1 99 ? -1.386 -4.061 17.702 1.00 90.88 99 TYR A O 1
ATOM 787 N N . PHE A 1 100 ? -1.719 -5.315 19.537 1.00 88.12 100 PHE A N 1
ATOM 788 C CA . PHE A 1 100 ? -1.051 -6.491 19.010 1.00 88.12 100 PHE A CA 1
ATOM 789 C C . PHE A 1 100 ? -2.053 -7.506 18.462 1.00 88.12 100 PHE A C 1
ATOM 791 O O . PHE A 1 100 ? -2.980 -7.918 19.168 1.00 88.12 100 PHE A O 1
ATOM 798 N N . PRO A 1 101 ? -1.882 -7.927 17.200 1.00 86.75 101 PRO A N 1
ATOM 799 C CA . PRO A 1 101 ? -2.753 -8.907 16.574 1.00 86.75 101 PRO A CA 1
ATOM 800 C C . PRO A 1 101 ? -2.467 -10.318 17.101 1.00 86.75 101 PRO A C 1
ATOM 802 O O . PRO A 1 101 ? -1.415 -10.573 17.694 1.00 86.75 101 PRO A O 1
ATOM 805 N N . ILE A 1 102 ? -3.366 -11.270 16.822 1.00 86.56 102 ILE A N 1
ATOM 806 C CA . ILE A 1 102 ? -3.188 -12.668 17.273 1.00 86.56 102 ILE A CA 1
ATOM 807 C C . ILE A 1 102 ? -1.873 -13.267 16.764 1.00 86.56 102 ILE A C 1
ATOM 809 O O . ILE A 1 102 ? -1.187 -13.960 17.504 1.00 86.56 102 ILE A O 1
ATOM 813 N N . GLN A 1 103 ? -1.498 -12.956 15.525 1.00 79.69 103 GLN A N 1
ATOM 814 C CA . GLN A 1 103 ? -0.285 -13.434 14.868 1.00 79.69 103 GLN A CA 1
ATOM 815 C C . GLN A 1 103 ? 0.966 -12.989 15.625 1.00 79.69 103 GLN A C 1
ATOM 817 O O . GLN A 1 103 ? 1.949 -13.718 15.648 1.00 79.69 103 GLN A O 1
ATOM 822 N N . PHE A 1 104 ? 0.930 -11.823 16.274 1.00 80.56 104 PHE A N 1
ATOM 823 C CA . PHE A 1 104 ? 2.058 -11.322 17.050 1.00 80.56 104 PHE A CA 1
ATOM 824 C C . PHE A 1 104 ? 2.158 -12.036 18.398 1.00 80.56 104 PHE A C 1
ATOM 826 O O . PHE A 1 104 ? 3.165 -12.670 18.698 1.00 80.56 104 PHE A O 1
ATOM 833 N N . ILE A 1 105 ? 1.089 -12.007 19.196 1.00 82.44 105 ILE A N 1
ATOM 834 C CA . ILE A 1 105 ? 1.126 -12.581 20.550 1.00 82.44 105 ILE A CA 1
ATOM 835 C C . ILE A 1 105 ? 1.212 -14.119 20.553 1.00 82.44 105 ILE A C 1
ATOM 837 O O . ILE A 1 105 ? 1.657 -14.701 21.537 1.00 82.44 105 ILE A O 1
ATOM 841 N N . ALA A 1 106 ? 0.818 -14.789 19.462 1.00 79.50 106 ALA A N 1
ATOM 842 C CA . ALA A 1 106 ? 0.877 -16.245 19.327 1.00 79.50 106 ALA A CA 1
ATOM 843 C C . ALA A 1 106 ? 2.148 -16.780 18.644 1.00 79.50 106 ALA A C 1
ATOM 845 O O . ALA A 1 106 ? 2.366 -17.990 18.668 1.00 79.50 106 ALA A O 1
ATOM 846 N N . SER A 1 107 ? 2.968 -15.935 18.012 1.00 71.56 107 SER A N 1
ATOM 847 C CA . SER A 1 107 ? 4.205 -16.375 17.339 1.00 71.56 107 SER A CA 1
ATOM 848 C C . SER A 1 107 ? 5.452 -16.269 18.218 1.00 71.56 107 SER A C 1
ATOM 850 O O . SER A 1 107 ? 6.511 -16.722 17.795 1.00 71.56 107 SER A O 1
ATOM 852 N N . TYR A 1 108 ? 5.336 -15.705 19.433 1.00 66.06 108 TYR A N 1
ATOM 853 C CA . TYR A 1 108 ? 6.443 -15.494 20.384 1.00 66.06 108 TYR A CA 1
ATOM 854 C C . TYR A 1 108 ? 7.732 -14.951 19.731 1.00 66.06 108 TYR A C 1
ATOM 856 O O . TYR A 1 108 ? 8.839 -15.350 20.091 1.00 66.06 108 TYR A O 1
ATOM 864 N N . GLY A 1 109 ? 7.565 -14.044 18.758 1.00 57.62 109 GLY A N 1
ATOM 865 C CA . GLY A 1 109 ? 8.637 -13.418 17.983 1.00 57.62 109 GLY A CA 1
ATOM 866 C C . GLY A 1 109 ? 9.509 -12.428 18.771 1.00 57.62 109 GLY A C 1
ATOM 867 O O . GLY A 1 109 ? 9.451 -12.365 19.997 1.00 57.62 109 GLY A O 1
ATOM 868 N N . PHE A 1 110 ? 10.345 -11.675 18.042 1.00 44.81 110 PHE A N 1
ATOM 869 C CA . PHE A 1 110 ? 11.378 -10.753 18.552 1.00 44.81 110 PHE A CA 1
ATOM 870 C C . PHE A 1 110 ? 10.955 -10.005 19.834 1.00 44.81 110 PHE A C 1
ATOM 872 O O . PHE A 1 110 ? 9.953 -9.292 19.830 1.00 44.81 110 PHE A O 1
ATOM 879 N N . GLY A 1 111 ? 11.725 -10.161 20.918 1.00 55.03 111 GLY A N 1
ATOM 880 C CA . GLY A 1 111 ? 11.458 -9.488 22.196 1.00 55.03 111 GLY A CA 1
ATOM 881 C C . GLY A 1 111 ? 10.352 -10.125 23.048 1.00 55.03 111 GLY A C 1
ATOM 882 O O . GLY A 1 111 ? 9.653 -9.405 23.753 1.00 55.03 111 GLY A O 1
ATOM 883 N N . PHE A 1 112 ? 10.153 -11.449 22.989 1.00 66.88 112 PHE A N 1
ATOM 884 C CA . PHE A 1 112 ? 9.157 -12.155 23.808 1.00 66.88 112 PHE A CA 1
ATOM 885 C C . PHE A 1 112 ? 9.341 -11.899 25.310 1.00 66.88 112 PHE A C 1
ATOM 887 O O . PHE A 1 112 ? 10.327 -12.321 25.904 1.00 66.88 112 PHE A O 1
ATOM 894 N N . ILE A 1 113 ? 8.334 -11.295 25.946 1.00 76.31 113 ILE A N 1
ATOM 895 C CA . ILE A 1 113 ? 8.317 -11.054 27.391 1.00 76.31 113 ILE A CA 1
ATOM 896 C C . ILE A 1 113 ? 7.203 -11.903 28.016 1.00 76.31 113 ILE A C 1
ATOM 898 O O . ILE A 1 113 ? 6.026 -11.548 27.882 1.00 76.31 113 ILE A O 1
ATOM 902 N N . PRO A 1 114 ? 7.528 -12.982 28.756 1.00 80.06 114 PRO A N 1
ATOM 903 C CA . PRO A 1 114 ? 6.527 -13.889 29.327 1.00 80.06 114 PRO A CA 1
ATOM 904 C C . PRO A 1 114 ? 5.431 -13.174 30.130 1.00 80.06 114 PRO A C 1
ATOM 906 O O . PRO A 1 114 ? 4.260 -13.538 30.056 1.00 80.06 114 PRO A O 1
ATOM 909 N N . ARG A 1 115 ? 5.807 -12.121 30.869 1.00 83.69 115 ARG A N 1
ATOM 910 C CA . ARG A 1 115 ? 4.912 -11.355 31.749 1.00 83.69 115 ARG A CA 1
ATOM 911 C C . ARG A 1 115 ? 3.769 -10.651 31.009 1.00 83.69 115 ARG A C 1
ATOM 913 O O . ARG A 1 115 ? 2.680 -10.570 31.563 1.00 83.69 115 ARG A O 1
ATOM 920 N N . ILE A 1 116 ? 4.010 -10.130 29.805 1.00 85.94 116 ILE A N 1
ATOM 921 C CA . ILE A 1 116 ? 3.016 -9.365 29.022 1.00 85.94 116 ILE A CA 1
ATOM 922 C C . ILE A 1 116 ? 2.537 -10.128 27.780 1.00 85.94 116 ILE A C 1
ATOM 924 O O . ILE A 1 116 ? 1.778 -9.590 26.980 1.00 85.94 116 ILE A O 1
ATOM 928 N N . ALA A 1 117 ? 2.939 -11.392 27.618 1.00 86.88 117 ALA A N 1
ATOM 929 C CA . ALA A 1 117 ? 2.639 -12.198 26.435 1.00 86.88 117 ALA A CA 1
ATOM 930 C C . ALA A 1 117 ? 1.132 -12.375 26.172 1.00 86.88 117 ALA A C 1
ATOM 932 O O . ALA A 1 117 ? 0.708 -12.459 25.024 1.00 86.88 117 ALA A O 1
ATOM 933 N N . TYR A 1 118 ? 0.311 -12.396 27.227 1.00 91.06 118 TYR A N 1
ATOM 934 C CA . TYR A 1 118 ? -1.148 -12.498 27.114 1.00 91.06 118 TYR A CA 1
ATOM 935 C C . TYR A 1 118 ? -1.839 -11.147 26.864 1.00 91.06 118 TYR A C 1
ATOM 937 O O . TYR A 1 118 ? -3.056 -11.117 26.674 1.00 91.06 118 TYR A O 1
ATOM 945 N N . CYS A 1 119 ? -1.111 -10.027 26.879 1.00 91.44 119 CYS A N 1
ATOM 946 C CA . CYS A 1 119 ? -1.672 -8.693 26.686 1.00 91.44 119 CYS A CA 1
ATOM 947 C C . CYS A 1 119 ? -1.694 -8.329 25.196 1.00 91.44 119 CYS A C 1
ATOM 949 O O . CYS A 1 119 ? -0.652 -8.120 24.581 1.00 91.44 119 CYS A O 1
ATOM 951 N N . SER A 1 120 ? -2.895 -8.185 24.634 1.00 91.12 120 SER A N 1
ATOM 952 C CA . SER A 1 120 ? -3.121 -7.651 23.281 1.00 91.12 120 SER A CA 1
ATOM 953 C C . SER A 1 120 ? -2.962 -6.126 23.198 1.00 91.12 120 SER A C 1
ATOM 955 O O . SER A 1 120 ? -2.886 -5.577 22.102 1.00 91.12 120 SER A O 1
ATOM 957 N N . LEU A 1 121 ? -2.915 -5.438 24.345 1.00 93.00 121 LEU A N 1
ATOM 958 C CA . LEU A 1 121 ? -2.669 -4.002 24.465 1.00 93.00 121 LEU A CA 1
ATOM 959 C C . LEU A 1 121 ? -1.401 -3.779 25.275 1.00 93.00 121 LEU A C 1
ATOM 961 O O . LEU A 1 121 ? -1.329 -4.241 26.416 1.00 93.00 121 LEU A O 1
ATOM 965 N N . TRP A 1 122 ? -0.424 -3.068 24.724 1.00 90.00 122 TRP A N 1
ATOM 966 C CA . TRP A 1 122 ? 0.730 -2.606 25.498 1.00 90.00 122 TRP A CA 1
ATOM 967 C C . TRP A 1 122 ? 0.710 -1.089 25.585 1.00 90.00 122 TRP A C 1
ATOM 969 O O . TRP A 1 122 ? 0.227 -0.409 24.680 1.00 90.00 122 TRP A O 1
ATOM 979 N N . ILE A 1 123 ? 1.245 -0.565 26.682 1.00 88.94 123 ILE A N 1
ATOM 980 C CA . ILE A 1 123 ? 1.306 0.872 26.926 1.00 88.94 123 ILE A CA 1
ATOM 981 C C . ILE A 1 123 ? 2.728 1.353 26.667 1.00 88.94 123 ILE A C 1
ATOM 983 O O . ILE A 1 123 ? 3.682 0.804 27.220 1.00 88.94 123 ILE A O 1
ATOM 987 N N . PHE A 1 124 ? 2.846 2.363 25.812 1.00 83.19 124 PHE A N 1
ATOM 988 C CA . PHE A 1 124 ? 4.105 2.980 25.405 1.00 83.19 124 PHE A CA 1
ATOM 989 C C . PHE A 1 124 ? 4.044 4.493 25.591 1.00 83.19 124 PHE A C 1
ATOM 991 O O . PHE A 1 124 ? 2.969 5.065 25.757 1.00 83.19 124 PHE A O 1
ATOM 998 N N . HIS A 1 125 ? 5.200 5.143 25.538 1.00 73.69 125 HIS A N 1
ATOM 999 C CA . HIS A 1 125 ? 5.322 6.591 25.386 1.00 73.69 125 HIS A CA 1
ATOM 1000 C C . HIS A 1 125 ? 6.522 6.932 24.487 1.00 73.69 125 HIS A C 1
ATOM 1002 O O . HIS A 1 125 ? 7.439 6.123 24.327 1.00 73.69 125 HIS A O 1
ATOM 1008 N N . ASN A 1 126 ? 6.510 8.121 23.880 1.00 64.38 126 ASN A N 1
ATOM 1009 C CA . ASN A 1 126 ? 7.635 8.627 23.076 1.00 64.38 126 ASN A CA 1
ATOM 1010 C C . ASN A 1 126 ? 8.784 9.132 23.996 1.00 64.38 126 ASN A C 1
ATOM 1012 O O . ASN A 1 126 ? 8.523 9.424 25.167 1.00 64.38 126 ASN A O 1
ATOM 1016 N N . LEU A 1 127 ? 10.038 9.182 23.505 1.00 56.50 127 LEU A N 1
ATOM 1017 C CA . LEU A 1 127 ? 11.269 9.540 24.272 1.00 56.50 127 LEU A CA 1
ATOM 1018 C C . LEU A 1 127 ? 11.585 11.068 24.335 1.00 56.50 127 LEU A C 1
ATOM 1020 O O . LEU A 1 127 ? 10.626 11.766 24.560 1.00 56.50 127 LEU A O 1
ATOM 1024 N N . GLN A 1 128 ? 12.798 11.674 24.187 1.00 50.31 128 GLN A N 1
ATOM 1025 C CA . GLN A 1 128 ? 13.048 13.138 23.876 1.00 50.31 128 GLN A CA 1
ATOM 1026 C C . GLN A 1 128 ? 14.128 13.548 22.777 1.00 50.31 128 GLN A C 1
ATOM 1028 O O . GLN A 1 128 ? 15.309 13.297 23.001 1.00 50.31 128 GLN A O 1
ATOM 1033 N N . LYS A 1 129 ? 13.860 14.288 21.652 1.00 45.47 129 LYS A N 1
ATOM 1034 C CA . LYS A 1 129 ? 14.824 14.471 20.492 1.00 45.47 129 LYS A CA 1
ATOM 1035 C C . LYS A 1 129 ? 15.756 15.579 20.840 1.00 45.47 129 LYS A C 1
ATOM 1037 O O . LYS A 1 129 ? 15.312 16.702 21.082 1.00 45.47 129 LYS A O 1
ATOM 1042 N N . ARG A 1 130 ? 17.043 15.312 20.718 1.00 48.84 130 ARG A N 1
ATOM 1043 C CA . ARG A 1 130 ? 18.061 16.341 20.824 1.00 48.84 130 ARG A CA 1
ATOM 1044 C C . ARG A 1 130 ? 19.008 16.237 19.657 1.00 48.84 130 ARG A C 1
ATOM 1046 O O . ARG A 1 130 ? 19.367 15.142 19.228 1.00 48.84 130 ARG A O 1
ATOM 1053 N N . ASP A 1 131 ? 19.423 17.389 19.161 1.00 49.06 131 ASP A N 1
ATOM 1054 C CA . ASP A 1 131 ? 20.580 17.452 18.288 1.00 49.06 131 ASP A CA 1
ATOM 1055 C C . ASP A 1 131 ? 21.805 16.915 19.053 1.00 49.06 131 ASP A C 1
ATOM 1057 O O . ASP A 1 131 ? 22.116 17.365 20.161 1.00 49.06 131 ASP A O 1
ATOM 1061 N N . ARG A 1 132 ? 22.485 15.914 18.476 1.00 43.25 132 ARG A N 1
ATOM 1062 C CA . ARG A 1 132 ? 23.535 15.131 19.155 1.00 43.25 132 ARG A CA 1
ATOM 1063 C C . ARG A 1 132 ? 24.705 15.997 19.633 1.00 43.25 132 ARG A C 1
ATOM 1065 O O . ARG A 1 132 ? 25.332 15.669 20.638 1.00 43.25 132 ARG A O 1
ATOM 1072 N N . ALA A 1 133 ? 24.997 17.090 18.930 1.00 48.56 133 ALA A N 1
ATOM 1073 C CA . ALA A 1 133 ? 26.122 17.970 19.225 1.00 48.56 133 ALA A CA 1
ATOM 1074 C C . ALA A 1 133 ? 25.755 19.093 20.207 1.00 48.56 133 ALA A C 1
ATOM 1076 O O . ALA A 1 133 ? 26.538 19.416 21.098 1.00 48.56 133 ALA A O 1
ATOM 1077 N N . THR A 1 134 ? 24.577 19.694 20.049 1.00 57.50 134 THR A N 1
ATOM 1078 C CA . THR A 1 134 ? 24.163 20.893 20.796 1.00 57.50 134 THR A CA 1
ATOM 1079 C C . THR A 1 134 ? 23.293 20.594 22.008 1.00 57.50 134 THR A C 1
ATOM 1081 O O . THR A 1 134 ? 23.117 21.477 22.843 1.00 57.50 134 THR A O 1
ATOM 1084 N N . GLN A 1 135 ? 22.757 19.373 22.120 1.00 53.66 135 GLN A N 1
ATOM 1085 C CA . GLN A 1 135 ? 21.833 18.946 23.179 1.00 53.66 135 GLN A CA 1
ATOM 1086 C C . GLN A 1 135 ? 20.511 19.741 23.223 1.00 53.66 135 GLN A C 1
ATOM 1088 O O . GLN A 1 135 ? 19.722 19.582 24.156 1.00 53.66 135 GLN A O 1
ATOM 1093 N N . ASN A 1 136 ? 20.242 20.569 22.210 1.00 53.25 136 ASN A N 1
ATOM 1094 C CA . ASN A 1 136 ? 19.011 21.341 22.082 1.00 53.25 136 ASN A CA 1
ATOM 1095 C C . ASN A 1 136 ? 17.893 20.499 21.456 1.00 53.25 136 ASN A C 1
ATOM 1097 O O . ASN A 1 136 ? 18.154 19.612 20.642 1.00 53.25 136 ASN A O 1
ATOM 1101 N N . LEU A 1 137 ? 16.644 20.817 21.804 1.00 53.47 137 LEU A N 1
ATOM 1102 C CA . LEU A 1 137 ? 15.460 20.207 21.197 1.00 53.47 137 LEU A CA 1
ATOM 1103 C C . LEU A 1 137 ? 15.354 20.592 19.716 1.00 53.47 137 LEU A C 1
ATOM 1105 O O . LEU A 1 137 ? 15.481 21.767 19.366 1.00 53.47 137 LEU A O 1
ATOM 1109 N N . ILE A 1 138 ? 15.083 19.610 18.856 1.00 52.03 138 ILE A N 1
ATOM 1110 C CA . ILE A 1 138 ? 14.773 19.851 17.442 1.00 52.03 138 ILE A CA 1
ATOM 1111 C C . ILE A 1 138 ? 13.287 20.221 17.364 1.00 52.03 138 ILE A C 1
ATOM 1113 O O . ILE A 1 138 ? 12.430 19.403 17.689 1.00 52.03 138 ILE A O 1
ATOM 1117 N N . SER A 1 139 ? 12.976 21.468 16.992 1.00 51.22 139 SER A N 1
ATOM 1118 C CA . SER A 1 139 ? 11.588 21.870 16.722 1.00 51.22 139 SER A CA 1
ATOM 1119 C C . SER A 1 139 ? 11.084 21.194 15.448 1.00 51.22 139 SER A C 1
ATOM 1121 O O . SER A 1 139 ? 11.863 21.079 14.496 1.00 51.22 139 SER A O 1
ATOM 1123 N N . PRO A 1 140 ? 9.800 20.790 15.395 1.00 56.12 140 PRO A N 1
ATOM 1124 C CA . PRO A 1 140 ? 9.181 20.426 14.129 1.00 56.12 140 PRO A CA 1
ATOM 1125 C C . PRO A 1 140 ? 9.338 21.593 13.146 1.00 56.12 140 PRO A C 1
ATOM 1127 O O . PRO A 1 140 ? 9.396 22.758 13.555 1.00 56.12 140 PRO A O 1
ATOM 1130 N N . GLY A 1 141 ? 9.476 21.265 11.861 1.00 57.34 141 GLY A N 1
ATOM 1131 C CA . GLY A 1 141 ? 9.589 22.248 10.786 1.00 57.34 141 GLY A CA 1
ATOM 1132 C C . GLY A 1 141 ? 8.417 23.242 10.761 1.00 57.34 141 GLY A C 1
ATOM 1133 O O . GLY A 1 141 ? 7.482 23.134 11.560 1.00 57.34 141 GLY A O 1
ATOM 1134 N N . PRO A 1 142 ? 8.453 24.241 9.866 1.00 61.28 142 PRO A N 1
ATOM 1135 C CA . PRO A 1 142 ? 7.358 25.197 9.735 1.00 61.28 142 PRO A CA 1
ATOM 1136 C C . PRO A 1 142 ? 6.025 24.456 9.553 1.00 61.28 142 PRO A C 1
ATOM 1138 O O . PRO A 1 142 ? 5.889 23.613 8.673 1.00 61.28 142 PRO A O 1
ATOM 1141 N N . CYS A 1 143 ? 5.054 24.751 10.417 1.00 67.31 143 CYS A N 1
ATOM 1142 C CA . CYS A 1 143 ? 3.713 24.187 10.331 1.00 67.31 143 CYS A CA 1
ATOM 1143 C C . CYS A 1 143 ? 2.825 25.180 9.569 1.00 67.31 143 CYS A C 1
ATOM 1145 O O . CYS A 1 143 ? 2.857 26.371 9.910 1.00 67.31 143 CYS A O 1
ATOM 1147 N N . PRO A 1 144 ? 2.063 24.742 8.554 1.00 75.38 144 PRO A N 1
ATOM 1148 C CA . PRO A 1 144 ? 1.159 25.634 7.847 1.00 75.38 144 PRO A CA 1
ATOM 1149 C C . PRO A 1 144 ? 0.081 26.176 8.786 1.00 75.38 144 PRO A C 1
ATOM 1151 O O . PRO A 1 144 ? -0.268 25.579 9.806 1.00 75.38 144 PRO A O 1
ATOM 1154 N N . SER A 1 145 ? -0.468 27.329 8.440 1.00 84.88 145 SER A N 1
ATOM 1155 C CA . SER A 1 145 ? -1.602 27.911 9.144 1.00 84.88 145 SER A CA 1
ATOM 1156 C C . SER A 1 145 ? -2.875 27.080 8.938 1.00 84.88 145 SER A C 1
ATOM 1158 O O . SER A 1 145 ? -3.067 26.409 7.922 1.00 84.88 145 SER A O 1
ATOM 1160 N N . ALA A 1 146 ? -3.809 27.171 9.889 1.00 85.50 146 ALA A N 1
ATOM 1161 C CA . ALA A 1 146 ? -5.114 26.516 9.771 1.00 85.50 146 ALA A CA 1
ATOM 1162 C C . ALA A 1 146 ? -5.938 27.011 8.566 1.00 85.50 146 ALA A C 1
ATOM 1164 O O . ALA A 1 146 ? -6.829 26.304 8.097 1.00 85.50 146 ALA A O 1
ATOM 1165 N N . GLU A 1 147 ? -5.659 28.218 8.065 1.00 88.12 147 GLU A N 1
ATOM 1166 C CA . GLU A 1 147 ? -6.288 28.759 6.859 1.00 88.12 147 GLU A CA 1
ATOM 1167 C C . GLU A 1 147 ? -5.773 28.052 5.599 1.00 88.12 147 GLU A C 1
ATOM 1169 O O . GLU A 1 147 ? -6.581 27.608 4.786 1.00 88.12 147 GLU A O 1
ATOM 1174 N N . GLU A 1 148 ? -4.460 27.837 5.492 1.00 88.50 148 GLU A N 1
ATOM 1175 C CA . GLU A 1 148 ? -3.842 27.129 4.363 1.00 88.50 148 GLU A CA 1
ATOM 1176 C C . GLU A 1 148 ? -4.305 25.668 4.282 1.00 88.50 148 GLU A C 1
ATOM 1178 O O . GLU A 1 148 ? -4.744 25.214 3.224 1.00 88.50 148 GLU A O 1
ATOM 1183 N N . VAL A 1 149 ? -4.307 24.939 5.407 1.00 88.81 149 VAL A N 1
ATOM 1184 C CA . VAL A 1 149 ? -4.788 23.541 5.445 1.00 88.81 149 VAL A CA 1
ATOM 1185 C C . VAL A 1 149 ? -6.270 23.456 5.062 1.00 88.81 149 VAL A C 1
ATOM 1187 O O . VAL A 1 149 ? -6.700 22.526 4.378 1.00 88.81 149 VAL A O 1
ATOM 1190 N N . ARG A 1 150 ? -7.071 24.450 5.456 1.00 91.19 150 ARG A N 1
ATOM 1191 C CA . ARG A 1 150 ? -8.496 24.520 5.114 1.00 91.19 150 ARG A CA 1
ATOM 1192 C C . ARG A 1 150 ? -8.723 24.812 3.638 1.00 91.19 150 ARG A C 1
ATOM 1194 O O . ARG A 1 150 ? -9.604 24.199 3.033 1.00 91.19 150 ARG A O 1
ATOM 1201 N N . GLU A 1 151 ? -7.961 25.733 3.057 1.00 90.69 151 GLU A N 1
ATOM 1202 C CA . GLU A 1 151 ? -8.014 26.012 1.623 1.00 90.69 151 GLU A CA 1
ATOM 1203 C C . GLU A 1 151 ? -7.607 24.771 0.819 1.00 90.69 151 GLU A C 1
ATOM 1205 O O . GLU A 1 151 ? -8.325 24.369 -0.102 1.00 90.69 151 GLU A O 1
ATOM 1210 N N . PHE A 1 152 ? -6.526 24.102 1.232 1.00 90.38 152 PHE A N 1
ATOM 1211 C CA . PHE A 1 152 ? -6.074 22.839 0.655 1.00 90.38 152 PHE A CA 1
ATOM 1212 C C . PHE A 1 152 ? -7.161 21.756 0.707 1.00 90.38 152 PHE A C 1
ATOM 1214 O O . PHE A 1 152 ? -7.487 21.150 -0.322 1.00 90.38 152 PHE A O 1
ATOM 1221 N N . PHE A 1 153 ? -7.772 21.543 1.878 1.00 92.88 153 PHE A N 1
ATOM 1222 C CA . PHE A 1 153 ? -8.841 20.561 2.033 1.00 92.88 153 PHE A CA 1
ATOM 1223 C C . PHE A 1 153 ? -10.062 20.917 1.178 1.00 92.88 153 PHE A C 1
ATOM 1225 O O . PHE A 1 153 ? -10.589 20.058 0.476 1.00 92.88 153 PHE A O 1
ATOM 1232 N N . SER A 1 154 ? -10.477 22.187 1.160 1.00 92.69 154 SER A N 1
ATOM 1233 C CA . SER A 1 154 ? -11.601 22.669 0.346 1.00 92.69 154 SER A CA 1
ATOM 1234 C C . SER A 1 154 ? -11.378 22.421 -1.149 1.00 92.69 154 SER A C 1
ATOM 1236 O O . SER A 1 154 ? -12.245 21.869 -1.828 1.00 92.69 154 SER A O 1
ATOM 1238 N N . LYS A 1 155 ? -10.189 22.757 -1.663 1.00 90.62 155 LYS A N 1
ATOM 1239 C CA . LYS A 1 155 ? -9.822 22.539 -3.067 1.00 90.62 155 LYS A CA 1
ATOM 1240 C C . LYS A 1 155 ? -9.797 21.052 -3.424 1.00 90.62 155 LYS A C 1
ATOM 1242 O O . LYS A 1 155 ? -10.346 20.655 -4.451 1.00 90.62 155 LYS A O 1
ATOM 1247 N N . THR A 1 156 ? -9.201 20.223 -2.571 1.00 88.50 156 THR A N 1
ATOM 1248 C CA . THR A 1 156 ? -9.121 18.770 -2.796 1.00 88.50 156 THR A CA 1
ATOM 1249 C C . THR A 1 156 ? -10.498 18.117 -2.714 1.00 88.50 156 THR A C 1
ATOM 1251 O O . THR A 1 156 ? -10.842 17.274 -3.541 1.00 88.50 156 THR A O 1
ATOM 1254 N N . LYS A 1 157 ? -11.345 18.572 -1.785 1.00 92.12 157 LYS A N 1
ATOM 1255 C CA . LYS A 1 157 ? -12.741 18.147 -1.686 1.00 92.12 157 LYS A CA 1
ATOM 1256 C C . LYS A 1 157 ? -13.527 18.494 -2.952 1.00 92.12 157 LYS A C 1
ATOM 1258 O O . LYS A 1 157 ? -14.272 17.650 -3.433 1.00 92.12 157 LYS A O 1
ATOM 1263 N N . GLN A 1 158 ? -13.338 19.678 -3.537 1.00 91.44 158 GLN A N 1
ATOM 1264 C CA . GLN A 1 158 ? -13.967 20.025 -4.819 1.00 91.44 158 GLN A CA 1
ATOM 1265 C C . GLN A 1 158 ? -13.491 19.116 -5.962 1.00 91.44 158 GLN A C 1
ATOM 1267 O O . GLN A 1 158 ? -14.297 18.702 -6.794 1.00 91.44 158 GLN A O 1
ATOM 1272 N N . ALA A 1 159 ? -12.202 18.761 -5.992 1.00 88.00 159 ALA A N 1
ATOM 1273 C CA . ALA A 1 159 ? -11.671 17.810 -6.970 1.00 88.00 159 ALA A CA 1
ATOM 1274 C C . ALA A 1 159 ? -12.303 16.413 -6.809 1.00 88.00 159 ALA A C 1
ATOM 1276 O O . ALA A 1 159 ? -12.750 15.822 -7.792 1.00 88.00 159 ALA A O 1
ATOM 1277 N N . TRP A 1 160 ? -12.437 15.926 -5.570 1.00 89.44 160 TRP A N 1
ATOM 1278 C CA . TRP A 1 160 ? -13.179 14.700 -5.248 1.00 89.44 160 TRP A CA 1
ATOM 1279 C C . TRP A 1 160 ? -14.639 14.775 -5.701 1.00 89.44 160 TRP A C 1
ATOM 1281 O O . TRP A 1 160 ? -15.155 13.880 -6.367 1.00 89.44 160 TRP A O 1
ATOM 1291 N N . GLU A 1 161 ? -15.317 15.875 -5.381 1.00 89.81 161 GLU A N 1
ATOM 1292 C CA . GLU A 1 161 ? -16.706 16.111 -5.764 1.00 89.81 161 GLU A CA 1
ATOM 1293 C C . GLU A 1 161 ? -16.881 16.164 -7.289 1.00 89.81 161 GLU A C 1
ATOM 1295 O O . GLU A 1 161 ? -17.956 15.825 -7.775 1.00 89.81 161 GLU A O 1
ATOM 1300 N N . ALA A 1 162 ? -15.855 16.502 -8.072 1.00 88.31 162 ALA A N 1
ATOM 1301 C CA . ALA A 1 162 ? -15.893 16.460 -9.536 1.00 88.31 162 ALA A CA 1
ATOM 1302 C C . ALA A 1 162 ? -15.571 15.071 -10.132 1.00 88.31 162 ALA A C 1
ATOM 1304 O O . ALA A 1 162 ? -15.861 14.817 -11.306 1.00 88.31 162 ALA A O 1
ATOM 1305 N N . SER A 1 163 ? -15.017 14.153 -9.338 1.00 84.88 163 SER A N 1
ATOM 1306 C CA . SER A 1 163 ? -14.404 12.919 -9.835 1.00 84.88 163 SER A CA 1
ATOM 1307 C C . SER A 1 163 ? -15.411 11.883 -10.370 1.00 84.88 163 SER A C 1
ATOM 1309 O O . SER A 1 163 ? -16.634 11.958 -10.148 1.00 84.88 163 SER A O 1
ATOM 1311 N N . LYS A 1 164 ? -14.908 10.918 -11.154 1.00 84.50 164 LYS A N 1
ATOM 1312 C CA . LYS A 1 164 ? -15.695 9.765 -11.641 1.00 84.50 164 LYS A CA 1
ATOM 1313 C C . LYS A 1 164 ? -15.828 8.702 -10.547 1.00 84.50 164 LYS A C 1
ATOM 1315 O O . LYS A 1 164 ? -16.884 8.086 -10.429 1.00 84.50 164 LYS A O 1
ATOM 1320 N N . GLU A 1 165 ? -14.810 8.571 -9.705 1.00 84.38 165 GLU A N 1
ATOM 1321 C CA . GLU A 1 165 ? -14.703 7.644 -8.579 1.00 84.38 165 GLU A CA 1
ATOM 1322 C C . GLU A 1 165 ? -15.808 7.926 -7.560 1.00 84.38 165 GLU A C 1
ATOM 1324 O O . GLU A 1 165 ? -16.525 7.019 -7.142 1.00 84.38 165 GLU A O 1
ATOM 1329 N N . ARG A 1 166 ? -16.040 9.208 -7.247 1.00 89.00 166 ARG A N 1
ATOM 1330 C CA . ARG A 1 166 ? -17.124 9.640 -6.360 1.00 89.00 166 ARG A CA 1
ATOM 1331 C C . ARG A 1 166 ? -18.501 9.253 -6.912 1.00 89.00 166 ARG A C 1
ATOM 1333 O O . ARG A 1 166 ? -19.342 8.763 -6.166 1.00 89.00 166 ARG A O 1
ATOM 1340 N N . ARG A 1 167 ? -18.732 9.380 -8.227 1.00 87.94 167 ARG A N 1
ATOM 1341 C CA . ARG A 1 167 ? -19.988 8.931 -8.876 1.00 87.94 167 ARG A CA 1
ATOM 1342 C C . ARG A 1 167 ? -20.156 7.412 -8.839 1.00 87.94 167 ARG A C 1
ATOM 1344 O O . ARG A 1 167 ? -21.267 6.915 -8.662 1.00 87.94 167 ARG A O 1
ATOM 1351 N N . GLN A 1 168 ? -19.069 6.668 -9.031 1.00 85.38 168 GLN A N 1
ATOM 1352 C CA . GLN A 1 168 ? -19.084 5.207 -8.952 1.00 85.38 168 GLN A CA 1
ATOM 1353 C C . GLN A 1 168 ? -19.401 4.735 -7.531 1.00 85.38 168 GLN A C 1
ATOM 1355 O O . GLN A 1 168 ? -20.270 3.882 -7.357 1.00 85.38 168 GLN A O 1
ATOM 1360 N N . LEU A 1 169 ? -18.774 5.340 -6.520 1.00 86.88 169 LEU A N 1
ATOM 1361 C CA . LEU A 1 169 ? -19.078 5.095 -5.112 1.00 86.88 169 LEU A CA 1
ATOM 1362 C C . LEU A 1 169 ? -20.557 5.356 -4.802 1.00 86.88 169 LEU A C 1
ATOM 1364 O O . LEU A 1 169 ? -21.220 4.499 -4.222 1.00 86.88 169 LEU A O 1
ATOM 1368 N N . GLU A 1 170 ? -21.093 6.503 -5.225 1.00 89.88 170 GLU A N 1
ATOM 1369 C CA . GLU A 1 170 ? -22.508 6.849 -5.042 1.00 89.88 170 GLU A CA 1
ATOM 1370 C C . GLU A 1 170 ? -23.440 5.801 -5.656 1.00 89.88 170 GLU A C 1
ATOM 1372 O O . GLU A 1 170 ? -24.446 5.437 -5.043 1.00 89.88 170 GLU A O 1
ATOM 1377 N N . SER A 1 171 ? -23.095 5.282 -6.837 1.00 87.38 171 SER A N 1
ATOM 1378 C CA . SER A 1 171 ? -23.831 4.204 -7.502 1.00 87.38 171 SER A CA 1
ATOM 1379 C C . SER A 1 171 ? -23.797 2.901 -6.694 1.00 87.38 171 SER A C 1
ATOM 1381 O O . SER A 1 171 ? -24.840 2.283 -6.473 1.00 87.38 171 SER A O 1
ATOM 1383 N N . ILE A 1 172 ? -22.622 2.511 -6.186 1.00 87.19 172 ILE A N 1
ATOM 1384 C CA . ILE A 1 172 ? -22.436 1.289 -5.386 1.00 87.19 172 ILE A CA 1
ATOM 1385 C C . ILE A 1 172 ? -23.216 1.379 -4.078 1.00 87.19 172 ILE A C 1
ATOM 1387 O O . ILE A 1 172 ? -24.034 0.503 -3.794 1.00 87.19 172 ILE A O 1
ATOM 1391 N N . LEU A 1 173 ? -23.025 2.459 -3.314 1.00 87.25 173 LEU A N 1
ATOM 1392 C CA . LEU A 1 173 ? -23.788 2.708 -2.092 1.00 87.25 173 LEU A CA 1
ATOM 1393 C C . LEU A 1 173 ? -25.281 2.707 -2.419 1.00 87.25 173 LEU A C 1
ATOM 1395 O O . LEU A 1 173 ? -26.071 2.022 -1.776 1.00 87.25 173 LEU A O 1
ATOM 1399 N N . SER A 1 174 ? -25.676 3.352 -3.514 1.00 83.25 174 SER A N 1
ATOM 1400 C CA . SER A 1 174 ? -27.080 3.390 -3.897 1.00 83.25 174 SER A CA 1
ATOM 1401 C C . SER A 1 174 ? -27.689 2.036 -4.263 1.00 83.25 174 SER A C 1
ATOM 1403 O O . SER A 1 174 ? -28.897 1.842 -4.108 1.00 83.25 174 SER A O 1
ATOM 1405 N N . ALA A 1 175 ? -26.891 1.089 -4.737 1.00 82.00 175 ALA A N 1
ATOM 1406 C CA . ALA A 1 175 ? -27.357 -0.255 -5.046 1.00 82.00 175 ALA A CA 1
ATOM 1407 C C . ALA A 1 175 ? -27.321 -1.193 -3.829 1.00 82.00 175 ALA A C 1
ATOM 1409 O O . ALA A 1 175 ? -28.089 -2.154 -3.784 1.00 82.00 175 ALA A O 1
ATOM 1410 N N . LYS A 1 176 ? -26.423 -0.943 -2.869 1.00 79.50 176 LYS A N 1
ATOM 1411 C CA . LYS A 1 176 ? -25.990 -1.950 -1.890 1.00 79.50 176 LYS A CA 1
ATOM 1412 C C . LYS A 1 176 ? -26.014 -1.509 -0.423 1.00 79.50 176 LYS A C 1
ATOM 1414 O O . LYS A 1 176 ? -25.649 -2.299 0.442 1.00 79.50 176 LYS A O 1
ATOM 1419 N N . THR A 1 177 ? -26.440 -0.284 -0.101 1.00 76.75 177 THR A N 1
ATOM 1420 C CA . THR A 1 177 ? -26.588 0.134 1.305 1.00 76.75 177 THR A CA 1
ATOM 1421 C C . THR A 1 177 ? -27.568 -0.795 2.045 1.00 76.75 177 THR A C 1
ATOM 1423 O O . THR A 1 177 ? -28.672 -1.028 1.545 1.00 76.75 177 THR A O 1
ATOM 1426 N N . PRO A 1 178 ? -27.202 -1.303 3.238 1.00 72.38 178 PRO A N 1
ATOM 1427 C CA . PRO A 1 178 ? -28.061 -2.165 4.039 1.00 72.38 178 PRO A CA 1
ATOM 1428 C C . PRO A 1 178 ? -29.328 -1.432 4.490 1.00 72.38 178 PRO A C 1
ATOM 1430 O O . PRO A 1 178 ? -29.358 -0.211 4.625 1.00 72.38 178 PRO A O 1
ATOM 1433 N N . THR A 1 179 ? -30.379 -2.191 4.796 1.00 73.81 179 THR A N 1
ATOM 1434 C CA . THR A 1 179 ? -31.646 -1.646 5.319 1.00 73.81 179 THR A CA 1
ATOM 1435 C C . THR A 1 179 ? -31.527 -1.092 6.741 1.00 73.81 179 THR A C 1
ATOM 1437 O O . THR A 1 179 ? -32.451 -0.448 7.233 1.00 73.81 179 THR A O 1
ATOM 1440 N N . VAL A 1 180 ? -30.421 -1.377 7.433 1.00 84.12 180 VAL A N 1
ATOM 1441 C CA . VAL A 1 180 ? -30.150 -0.883 8.785 1.00 84.12 180 VAL A CA 1
ATOM 1442 C C . VAL A 1 180 ? -29.854 0.615 8.740 1.00 84.12 180 VAL A C 1
ATOM 1444 O O . VAL A 1 180 ? -29.105 1.101 7.893 1.00 84.12 180 VAL A O 1
ATOM 1447 N N . HIS A 1 181 ? -30.434 1.355 9.683 1.00 90.50 181 HIS A N 1
ATOM 1448 C CA . HIS A 1 181 ? -30.207 2.788 9.803 1.00 90.50 181 HIS A CA 1
ATOM 1449 C C . HIS A 1 181 ? -28.856 3.067 10.475 1.00 90.50 181 HIS A C 1
ATOM 1451 O O . HIS A 1 181 ? -28.705 2.931 11.690 1.00 90.50 181 HIS A O 1
ATOM 1457 N N . ILE A 1 182 ? -27.877 3.434 9.657 1.00 94.69 182 ILE A N 1
ATOM 1458 C CA . ILE A 1 182 ? -26.563 3.928 10.071 1.00 94.69 182 ILE A CA 1
ATOM 1459 C C . ILE A 1 182 ? -26.730 5.274 10.782 1.00 94.69 182 ILE A C 1
ATOM 1461 O O . ILE A 1 182 ? -27.276 6.214 10.217 1.00 94.69 182 ILE A O 1
ATOM 1465 N N . LYS A 1 183 ? -26.247 5.363 12.022 1.00 95.50 183 LYS A N 1
ATOM 1466 C CA . LYS A 1 183 ? -26.293 6.589 12.840 1.00 95.50 183 LYS A CA 1
ATOM 1467 C C . LYS A 1 183 ? -24.952 7.298 12.920 1.00 95.50 183 LYS A C 1
ATOM 1469 O O . LYS A 1 183 ? -24.898 8.479 13.248 1.00 95.50 183 LYS A O 1
ATOM 1474 N N . LYS A 1 184 ? -23.870 6.568 12.661 1.00 96.44 184 LYS A N 1
ATOM 1475 C CA . LYS A 1 184 ? -22.517 7.087 12.795 1.00 96.44 184 LYS A CA 1
ATOM 1476 C C . LYS A 1 184 ? -21.557 6.459 11.797 1.00 96.44 184 LYS A C 1
ATOM 1478 O O . LYS A 1 184 ? -21.699 5.292 11.432 1.00 96.44 184 LYS A O 1
ATOM 1483 N N . ILE A 1 185 ? -20.574 7.245 11.388 1.00 98.19 185 ILE A N 1
ATOM 1484 C CA . ILE A 1 185 ? -19.418 6.826 10.606 1.00 98.19 185 ILE A CA 1
ATOM 1485 C C . ILE A 1 185 ? -18.196 6.976 11.505 1.00 98.19 185 ILE A C 1
ATOM 1487 O O . ILE A 1 185 ? -17.989 8.049 12.066 1.00 98.19 185 ILE A O 1
ATOM 1491 N N . VAL A 1 186 ? -17.396 5.924 11.646 1.00 98.50 186 VAL A N 1
ATOM 1492 C CA . VAL A 1 186 ? -16.130 5.966 12.389 1.00 98.50 186 VAL A CA 1
ATOM 1493 C C . VAL A 1 186 ? -15.005 5.572 11.443 1.00 98.50 186 VAL A C 1
ATOM 1495 O O . VAL A 1 186 ? -14.979 4.444 10.951 1.00 98.50 186 VAL A O 1
ATOM 1498 N N . ALA A 1 187 ? -14.096 6.505 11.178 1.00 98.12 187 ALA A N 1
ATOM 1499 C CA . ALA A 1 187 ? -12.956 6.307 10.298 1.00 98.12 187 ALA A CA 1
ATOM 1500 C C . ALA A 1 187 ? -11.643 6.182 11.083 1.00 98.12 187 ALA A C 1
ATOM 1502 O O . ALA A 1 187 ? -11.398 6.930 12.028 1.00 98.12 187 ALA A O 1
ATOM 1503 N N . PHE A 1 188 ? -10.797 5.242 10.675 1.00 96.75 188 PHE A N 1
ATOM 1504 C CA . PHE A 1 188 ? -9.486 4.981 11.264 1.00 96.75 188 PHE A CA 1
ATOM 1505 C C . PHE A 1 188 ? -8.388 5.135 10.211 1.00 96.75 188 PHE A C 1
ATOM 1507 O O . PHE A 1 188 ? -8.598 4.757 9.055 1.00 96.75 188 PHE A O 1
ATOM 1514 N N . ALA A 1 189 ? -7.215 5.612 10.634 1.00 92.44 189 ALA A N 1
ATOM 1515 C CA . ALA A 1 189 ? -6.021 5.732 9.791 1.00 92.44 189 ALA A CA 1
ATOM 1516 C C . ALA A 1 189 ? -6.231 6.621 8.545 1.00 92.44 189 ALA A C 1
ATOM 1518 O O . ALA A 1 189 ? -6.005 6.193 7.419 1.00 92.44 189 ALA A O 1
ATOM 1519 N N . CYS A 1 190 ? -6.754 7.835 8.729 1.00 92.50 190 CYS A N 1
ATOM 1520 C CA . CYS A 1 190 ? -7.021 8.761 7.618 1.00 92.50 190 CYS A CA 1
ATOM 1521 C C . CYS A 1 190 ? -5.843 9.702 7.299 1.00 92.50 190 CYS A C 1
ATOM 1523 O O . CYS A 1 190 ? -5.944 10.482 6.354 1.00 92.50 190 CYS A O 1
ATOM 1525 N N . GLY A 1 191 ? -4.773 9.675 8.099 1.00 89.06 191 GLY A N 1
ATOM 1526 C CA . GLY A 1 191 ? -3.586 10.520 7.961 1.00 89.06 191 GLY A CA 1
ATOM 1527 C C . GLY A 1 191 ? -3.814 12.015 8.226 1.00 89.06 191 GLY A C 1
ATOM 1528 O O . GLY A 1 191 ? -4.931 12.537 8.158 1.00 89.06 191 GLY A O 1
ATOM 1529 N N . GLY A 1 192 ? -2.726 12.737 8.503 1.00 87.12 192 GLY A N 1
ATOM 1530 C CA . GLY A 1 192 ? -2.738 14.204 8.623 1.00 87.12 192 GLY A CA 1
ATOM 1531 C C . GLY A 1 192 ? -2.855 14.934 7.273 1.00 87.12 192 GLY A C 1
ATOM 1532 O O . GLY A 1 192 ? -2.485 14.398 6.223 1.00 87.12 192 GLY A O 1
ATOM 1533 N N . MET A 1 193 ? -3.358 16.178 7.282 1.00 85.12 193 MET A N 1
ATOM 1534 C CA . MET A 1 193 ? -3.415 17.074 6.105 1.00 85.12 193 MET A CA 1
ATOM 1535 C C . MET A 1 193 ? -2.408 18.233 6.181 1.00 85.12 193 MET A C 1
ATOM 1537 O O . MET A 1 193 ? -2.256 18.998 5.229 1.00 85.12 193 MET A O 1
ATOM 1541 N N . ASN A 1 194 ? -1.713 18.374 7.304 1.00 73.50 194 ASN A N 1
ATOM 1542 C CA . ASN A 1 194 ? -0.823 19.484 7.636 1.00 73.50 194 ASN A CA 1
ATOM 1543 C C . ASN A 1 194 ? 0.544 19.483 6.912 1.00 73.50 194 ASN A C 1
ATOM 1545 O O . ASN A 1 194 ? 1.329 20.396 7.140 1.00 73.50 194 ASN A O 1
ATOM 1549 N N . TYR A 1 195 ? 0.836 18.513 6.037 1.00 66.00 195 TYR A N 1
ATOM 1550 C CA . TYR A 1 195 ? 2.098 18.423 5.275 1.00 66.00 195 TYR A CA 1
ATOM 1551 C C . TYR A 1 195 ? 1.895 18.560 3.752 1.00 66.00 195 TYR A C 1
ATOM 1553 O O . TYR A 1 195 ? 2.564 17.897 2.966 1.00 66.00 195 TYR A O 1
ATOM 1561 N N . PHE A 1 196 ? 0.945 19.385 3.305 1.00 60.94 196 PHE A N 1
ATOM 1562 C CA . PHE A 1 196 ? 0.499 19.404 1.902 1.00 60.94 196 PHE A CA 1
ATOM 1563 C C . PHE A 1 196 ? 1.543 19.853 0.862 1.00 60.94 196 PHE A C 1
ATOM 1565 O O . PHE A 1 196 ? 1.423 19.455 -0.296 1.00 60.94 196 PHE A O 1
ATOM 1572 N N . ASP A 1 197 ? 2.566 20.623 1.247 1.00 53.22 197 ASP A N 1
ATOM 1573 C CA . ASP A 1 197 ? 3.598 21.115 0.317 1.00 53.22 197 ASP A CA 1
ATOM 1574 C C . ASP A 1 197 ? 4.761 20.130 0.097 1.00 53.22 197 ASP A C 1
ATOM 1576 O O . ASP A 1 197 ? 5.470 20.220 -0.905 1.00 53.22 197 ASP A O 1
ATOM 1580 N N . GLU A 1 198 ? 4.958 19.166 1.002 1.00 46.97 198 GLU A N 1
ATOM 1581 C CA . GLU A 1 198 ? 6.145 18.292 1.014 1.00 46.97 198 GLU A CA 1
ATOM 1582 C C . GLU A 1 198 ? 5.825 16.828 0.661 1.00 46.97 198 GLU A C 1
ATOM 1584 O O . GLU A 1 198 ? 6.734 16.020 0.465 1.00 46.97 198 GLU A O 1
ATOM 1589 N N . ALA A 1 199 ? 4.539 16.472 0.560 1.00 57.03 199 ALA A N 1
ATOM 1590 C CA . ALA A 1 199 ? 4.108 15.084 0.647 1.00 57.03 199 ALA A CA 1
ATOM 1591 C C . ALA A 1 199 ? 2.923 14.705 -0.265 1.00 57.03 199 ALA A C 1
ATOM 1593 O O . ALA A 1 199 ? 1.795 15.157 -0.041 1.00 57.03 199 ALA A O 1
ATOM 1594 N N . PRO A 1 200 ? 3.098 13.746 -1.198 1.00 62.78 200 PRO A N 1
ATOM 1595 C CA . PRO A 1 200 ? 1.994 13.173 -1.974 1.00 62.78 200 PRO A CA 1
ATOM 1596 C C . PRO A 1 200 ? 0.880 12.545 -1.114 1.00 62.78 200 PRO A C 1
ATOM 1598 O O . PRO A 1 200 ? -0.264 12.440 -1.560 1.00 62.78 200 PRO A O 1
ATOM 1601 N N . TRP A 1 201 ? 1.187 12.126 0.123 1.00 67.81 201 TRP A N 1
ATOM 1602 C CA . TRP A 1 201 ? 0.217 11.490 1.020 1.00 67.81 201 TRP A CA 1
ATOM 1603 C C . TRP A 1 201 ? -0.823 12.457 1.600 1.00 67.81 201 TRP A C 1
ATOM 1605 O O . TRP A 1 201 ? -1.937 12.019 1.863 1.00 67.81 201 TRP A O 1
ATOM 1615 N N . ALA A 1 202 ? -0.547 13.761 1.710 1.00 77.12 202 ALA A N 1
ATOM 1616 C CA . ALA A 1 202 ? -1.523 14.728 2.232 1.00 77.12 202 ALA A CA 1
ATOM 1617 C C . ALA A 1 202 ? -2.775 14.846 1.340 1.00 77.12 202 ALA A C 1
ATOM 1619 O O . ALA A 1 202 ? -3.893 15.016 1.830 1.00 77.12 202 ALA A O 1
ATOM 1620 N N . ILE A 1 203 ? -2.606 14.696 0.020 1.00 82.62 203 ILE A N 1
ATOM 1621 C CA . ILE A 1 203 ? -3.718 14.636 -0.940 1.00 82.62 203 ILE A CA 1
ATOM 1622 C C . ILE A 1 203 ? -4.562 13.382 -0.693 1.00 82.62 203 ILE A C 1
ATOM 1624 O O . ILE A 1 203 ? -5.791 13.460 -0.675 1.00 82.62 203 ILE A O 1
ATOM 1628 N N . ARG A 1 204 ? -3.916 12.232 -0.457 1.00 85.75 204 ARG A N 1
ATOM 1629 C CA . ARG A 1 204 ? -4.602 10.985 -0.089 1.00 85.75 204 ARG A CA 1
ATOM 1630 C C . ARG A 1 204 ? -5.412 11.175 1.196 1.00 85.75 204 ARG A C 1
ATOM 1632 O O . ARG A 1 204 ? -6.595 10.838 1.188 1.00 85.75 204 ARG A O 1
ATOM 1639 N N . SER A 1 205 ? -4.823 11.753 2.243 1.00 90.88 205 SER A N 1
ATOM 1640 C CA . SER A 1 205 ? -5.525 12.045 3.497 1.00 90.88 205 SER A CA 1
ATOM 1641 C C . SER A 1 205 ? -6.744 12.935 3.242 1.00 90.88 205 SER A C 1
ATOM 1643 O O . SER A 1 205 ? -7.861 12.610 3.636 1.00 90.88 205 SER A O 1
ATOM 1645 N N . ALA A 1 206 ? -6.591 14.032 2.495 1.00 91.81 206 ALA A N 1
ATOM 1646 C CA . ALA A 1 206 ? -7.708 14.915 2.153 1.00 91.81 206 ALA A CA 1
ATOM 1647 C C . ALA A 1 206 ? -8.829 14.192 1.374 1.00 91.81 206 ALA A C 1
ATOM 1649 O O . ALA A 1 206 ? -10.009 14.388 1.676 1.00 91.81 206 ALA A O 1
ATOM 1650 N N . TYR A 1 207 ? -8.495 13.304 0.432 1.00 91.88 207 TYR A N 1
ATOM 1651 C CA . TYR A 1 207 ? -9.488 12.469 -0.252 1.00 91.88 207 TYR A CA 1
ATOM 1652 C C . TYR A 1 207 ? -10.230 11.526 0.699 1.00 91.88 207 TYR A C 1
ATOM 1654 O O . TYR A 1 207 ? -11.448 11.395 0.591 1.00 91.88 207 TYR A O 1
ATOM 1662 N N . GLN A 1 208 ? -9.536 10.911 1.658 1.00 94.06 208 GLN A N 1
ATOM 1663 C CA . GLN A 1 208 ? -10.153 10.033 2.657 1.00 94.06 208 GLN A CA 1
ATOM 1664 C C . GLN A 1 208 ? -11.163 10.790 3.535 1.00 94.06 208 GLN A C 1
ATOM 1666 O O . GLN A 1 208 ? -12.258 10.289 3.793 1.00 94.06 208 GLN A O 1
ATOM 1671 N N . HIS A 1 209 ? -10.875 12.036 3.916 1.00 96.81 209 HIS A N 1
ATOM 1672 C CA . HIS A 1 209 ? -11.832 12.872 4.651 1.00 96.81 209 HIS A CA 1
ATOM 1673 C C . HIS A 1 209 ? -13.012 13.331 3.781 1.00 96.81 209 HIS A C 1
ATOM 1675 O O . HIS A 1 209 ? -14.160 13.324 4.231 1.00 96.81 209 HIS A O 1
ATOM 1681 N N . ALA A 1 210 ? -12.764 13.689 2.517 1.00 95.94 210 ALA A N 1
ATOM 1682 C CA . ALA A 1 210 ? -13.827 14.015 1.565 1.00 95.94 210 ALA A CA 1
ATOM 1683 C C . ALA A 1 210 ? -14.760 12.813 1.316 1.00 95.94 210 ALA A C 1
ATOM 1685 O O . ALA A 1 210 ? -15.978 12.981 1.212 1.00 95.94 210 ALA A O 1
ATOM 1686 N N . LEU A 1 211 ? -14.201 11.600 1.299 1.00 95.12 211 LEU A N 1
ATOM 1687 C CA . LEU A 1 211 ? -14.928 10.338 1.211 1.00 95.12 211 LEU A CA 1
ATOM 1688 C C . LEU A 1 211 ? -15.872 10.131 2.408 1.00 95.12 211 LEU A C 1
ATOM 1690 O O . LEU A 1 211 ? -17.038 9.803 2.191 1.00 95.12 211 LEU A O 1
ATOM 1694 N N . ILE A 1 212 ? -15.424 10.384 3.647 1.00 97.31 212 ILE A N 1
ATOM 1695 C CA . ILE A 1 212 ? -16.280 10.313 4.852 1.00 97.31 212 ILE A CA 1
ATOM 1696 C C . ILE A 1 212 ? -17.521 11.203 4.683 1.00 97.31 212 ILE A C 1
ATOM 1698 O O . ILE A 1 212 ? -18.652 10.755 4.890 1.00 97.31 212 ILE A O 1
ATOM 1702 N N . LEU A 1 213 ? -17.315 12.458 4.266 1.00 96.88 213 LEU A N 1
ATOM 1703 C CA . LEU A 1 213 ? -18.395 13.429 4.069 1.00 96.88 213 LEU A CA 1
ATOM 1704 C C . LEU A 1 213 ? -19.346 13.007 2.944 1.00 96.88 213 LEU A C 1
ATOM 1706 O O . LEU A 1 213 ? -20.561 13.101 3.105 1.00 96.88 213 LEU A O 1
ATOM 1710 N N . ASN A 1 214 ? -18.812 12.507 1.827 1.00 95.31 214 ASN A N 1
ATOM 1711 C CA . ASN A 1 214 ? -19.634 12.035 0.717 1.00 95.31 214 ASN A CA 1
ATOM 1712 C C . ASN A 1 214 ? -20.502 10.835 1.130 1.00 95.31 214 ASN A C 1
ATOM 1714 O O . ASN A 1 214 ? -21.708 10.857 0.891 1.00 95.31 214 ASN A O 1
ATOM 1718 N N . ILE A 1 215 ? -19.933 9.841 1.823 1.00 95.00 215 ILE A N 1
ATOM 1719 C CA . ILE A 1 215 ? -20.692 8.691 2.340 1.00 95.00 215 ILE A CA 1
ATOM 1720 C C . ILE A 1 215 ? -21.805 9.166 3.278 1.00 95.00 215 ILE A C 1
ATOM 1722 O O . ILE A 1 215 ? -22.950 8.741 3.126 1.00 95.00 215 ILE A O 1
ATOM 1726 N N . ARG A 1 216 ? -21.499 10.074 4.215 1.00 95.50 216 ARG A N 1
ATOM 1727 C CA . ARG A 1 216 ? -22.497 10.670 5.116 1.00 95.50 216 ARG A CA 1
ATOM 1728 C C . ARG A 1 216 ? -23.660 11.266 4.332 1.00 95.50 216 ARG A C 1
ATOM 1730 O O . ARG A 1 216 ? -24.810 10.965 4.631 1.00 95.50 216 ARG A O 1
ATOM 1737 N N . ASP A 1 217 ? -23.375 12.095 3.336 1.00 93.81 217 ASP A N 1
ATOM 1738 C CA . ASP A 1 217 ? -24.404 12.838 2.608 1.00 93.81 217 ASP A CA 1
ATOM 1739 C C . ASP A 1 217 ? -25.264 11.911 1.719 1.00 93.81 217 ASP A C 1
ATOM 1741 O O . ASP A 1 217 ? -26.489 12.073 1.643 1.00 93.81 217 ASP A O 1
ATOM 1745 N N . VAL A 1 218 ? -24.663 10.863 1.142 1.00 92.62 218 VAL A N 1
ATOM 1746 C CA . VAL A 1 218 ? -25.390 9.786 0.446 1.00 92.62 218 VAL A CA 1
ATOM 1747 C C . VAL A 1 218 ? -26.319 9.046 1.406 1.00 92.62 218 VAL A C 1
ATOM 1749 O O . VAL A 1 218 ? -27.497 8.847 1.098 1.00 92.62 218 VAL A O 1
ATOM 1752 N N . LEU A 1 219 ? -25.820 8.656 2.580 1.00 92.88 219 LEU A N 1
ATOM 1753 C CA . LEU A 1 219 ? -26.610 7.936 3.575 1.00 92.88 219 LEU A CA 1
ATOM 1754 C C . LEU A 1 219 ? -27.763 8.787 4.110 1.00 92.88 219 LEU A C 1
ATOM 1756 O O . LEU A 1 219 ? -28.889 8.296 4.135 1.00 92.88 219 LEU A O 1
ATOM 1760 N N . ARG A 1 220 ? -27.525 10.066 4.430 1.00 93.06 220 ARG A N 1
ATOM 1761 C CA . ARG A 1 220 ? -28.569 11.011 4.864 1.00 93.06 220 ARG A CA 1
ATOM 1762 C C . ARG A 1 220 ? -29.724 11.080 3.874 1.00 93.06 220 ARG A C 1
ATOM 1764 O O . ARG A 1 220 ? -30.887 10.968 4.255 1.00 93.06 220 ARG A O 1
ATOM 1771 N N . THR A 1 221 ? -29.382 11.197 2.590 1.00 91.00 221 THR A N 1
ATOM 1772 C CA . THR A 1 221 ? -30.359 11.255 1.498 1.00 91.00 221 THR A CA 1
ATOM 1773 C C . THR A 1 221 ? -31.163 9.960 1.403 1.00 91.00 221 THR A C 1
ATOM 1775 O O . THR A 1 221 ? -32.384 9.995 1.296 1.00 91.00 221 THR A O 1
ATOM 1778 N N . ARG A 1 222 ? -30.496 8.802 1.460 1.00 87.50 222 ARG A N 1
ATOM 1779 C CA . ARG A 1 222 ? -31.158 7.494 1.319 1.00 87.50 222 ARG A CA 1
ATOM 1780 C C . ARG A 1 222 ? -32.004 7.102 2.522 1.00 87.50 222 ARG A C 1
ATOM 1782 O O . ARG A 1 222 ? -32.982 6.380 2.368 1.00 87.50 222 ARG A O 1
ATOM 1789 N N . GLN A 1 223 ? -31.583 7.510 3.709 1.00 89.88 223 GLN A N 1
ATOM 1790 C CA . GLN A 1 223 ? -32.219 7.152 4.969 1.00 89.88 223 GLN A CA 1
ATOM 1791 C C . GLN A 1 223 ? -33.246 8.188 5.435 1.00 89.88 223 GLN A C 1
ATOM 1793 O O . GLN A 1 223 ? -33.863 7.973 6.477 1.00 89.88 223 GLN A O 1
ATOM 1798 N N . GLU A 1 224 ? -33.404 9.289 4.691 1.00 88.50 224 GLU A N 1
ATOM 1799 C CA . GLU A 1 224 ? -34.262 10.428 5.040 1.00 88.50 224 GLU A CA 1
ATOM 1800 C C . GLU A 1 224 ? -33.983 10.938 6.469 1.00 88.50 224 GLU A C 1
ATOM 1802 O O . GLU A 1 224 ? -34.893 11.184 7.261 1.00 88.50 224 GLU A O 1
ATOM 1807 N N . CYS A 1 225 ? -32.698 11.056 6.823 1.00 85.50 225 CYS A N 1
ATOM 1808 C CA . CYS A 1 225 ? -32.250 11.437 8.161 1.00 85.50 225 CYS A CA 1
ATOM 1809 C C . CYS A 1 225 ? -31.047 12.370 8.089 1.00 85.50 225 CYS A C 1
ATOM 1811 O O . CYS A 1 225 ? -30.051 12.046 7.456 1.00 85.50 225 CYS A O 1
ATOM 1813 N N . ASP A 1 226 ? -31.101 13.494 8.800 1.00 80.44 226 ASP A N 1
ATOM 1814 C CA . ASP A 1 226 ? -29.994 14.454 8.842 1.00 80.44 226 ASP A CA 1
ATOM 1815 C C . ASP A 1 226 ? -28.939 14.115 9.912 1.00 80.44 226 ASP A C 1
ATOM 1817 O O . ASP A 1 226 ? -27.832 14.665 9.911 1.00 80.44 226 ASP A O 1
ATOM 1821 N N . ASN A 1 227 ? -29.240 13.194 10.829 1.00 88.31 227 ASN A N 1
ATOM 1822 C CA . ASN A 1 227 ? -28.417 12.940 12.008 1.00 88.31 227 ASN A CA 1
ATOM 1823 C C . ASN A 1 227 ? -27.512 11.711 11.839 1.00 88.31 227 ASN A C 1
ATOM 1825 O O . ASN A 1 227 ? -27.780 10.652 12.405 1.00 88.31 227 ASN A O 1
ATOM 1829 N N . ILE A 1 228 ? -26.440 11.876 11.058 1.00 95.56 228 ILE A N 1
ATOM 1830 C CA . ILE A 1 228 ? -25.333 10.917 10.971 1.00 95.56 228 ILE A CA 1
ATOM 1831 C C . ILE A 1 228 ? -24.069 11.593 11.495 1.00 95.56 228 ILE A C 1
ATOM 1833 O O . ILE A 1 228 ? -23.566 12.540 10.885 1.00 95.56 228 ILE A O 1
ATOM 1837 N N . GLU A 1 229 ? -23.568 11.108 12.626 1.00 97.81 229 GLU A N 1
ATOM 1838 C CA . GLU A 1 229 ? -22.338 11.603 13.244 1.00 97.81 229 GLU A CA 1
ATOM 1839 C C . GLU A 1 229 ? -21.119 11.045 12.501 1.00 97.81 229 GLU A C 1
ATOM 1841 O O . GLU A 1 229 ? -21.106 9.882 12.105 1.00 97.81 229 GLU A O 1
ATOM 1846 N N . CYS A 1 230 ? -20.094 11.862 12.271 1.00 98.44 230 CYS A N 1
ATOM 1847 C CA . CYS A 1 230 ? -18.855 11.418 11.634 1.00 98.44 230 CYS A CA 1
ATOM 1848 C C . CYS A 1 230 ? -17.702 11.592 12.603 1.00 98.44 230 CYS A C 1
ATOM 1850 O O . CYS A 1 230 ? -17.500 12.685 13.130 1.00 98.44 230 CYS A O 1
ATOM 1852 N N . TYR A 1 231 ? -16.942 10.524 12.793 1.00 98.56 231 TYR A N 1
ATOM 1853 C CA . TYR A 1 231 ? -15.785 10.483 13.661 1.00 98.56 231 TYR A CA 1
ATOM 1854 C C . TYR A 1 231 ? -14.555 10.026 12.893 1.00 98.56 231 TYR A C 1
ATOM 1856 O O . TYR A 1 231 ? -14.660 9.175 12.008 1.00 98.56 231 TYR A O 1
ATOM 1864 N N . ALA A 1 232 ? -13.395 10.547 13.275 1.00 98.00 232 ALA A N 1
ATOM 1865 C CA . ALA A 1 232 ? -12.113 10.055 12.795 1.00 98.00 232 ALA A CA 1
ATOM 1866 C C . ALA A 1 232 ? -11.131 9.877 13.958 1.00 98.00 232 ALA A C 1
ATOM 1868 O O . ALA A 1 232 ? -11.117 10.684 14.887 1.00 98.00 232 ALA A O 1
ATOM 1869 N N . GLN A 1 233 ? -10.322 8.821 13.918 1.00 96.44 233 GLN A N 1
ATOM 1870 C CA . GLN A 1 233 ? -9.266 8.562 14.892 1.00 96.44 233 GLN A CA 1
ATOM 1871 C C . GLN A 1 233 ? -7.968 8.215 14.158 1.00 96.44 233 GLN A C 1
ATOM 1873 O O . GLN A 1 233 ? -7.883 7.192 13.475 1.00 96.44 233 GLN A O 1
ATOM 1878 N N . ASP A 1 234 ? -6.959 9.058 14.349 1.00 92.31 234 ASP A N 1
ATOM 1879 C CA . ASP A 1 234 ? -5.614 8.885 13.813 1.00 92.31 234 ASP A CA 1
ATOM 1880 C C . ASP A 1 234 ? -4.598 9.539 14.769 1.00 92.31 234 ASP A C 1
ATOM 1882 O O . ASP A 1 234 ? -4.842 10.671 15.208 1.00 92.31 234 ASP A O 1
ATOM 1886 N N . PRO A 1 235 ? -3.503 8.854 15.151 1.00 85.19 235 PRO A N 1
ATOM 1887 C CA . PRO A 1 235 ? -2.456 9.451 15.979 1.00 85.19 235 PRO A CA 1
ATOM 1888 C C . PRO A 1 235 ? -1.725 10.624 15.303 1.00 85.19 235 PRO A C 1
ATOM 1890 O O . PRO A 1 235 ? -1.135 11.433 16.016 1.00 85.19 235 PRO A O 1
ATOM 1893 N N . GLU A 1 236 ? -1.773 10.754 13.973 1.00 82.56 236 GLU A N 1
ATOM 1894 C CA . GLU A 1 236 ? -1.117 11.849 13.248 1.00 82.56 236 GLU A CA 1
ATOM 1895 C C . GLU A 1 236 ? -1.838 13.199 13.375 1.00 82.56 236 GLU A C 1
ATOM 1897 O O . GLU A 1 236 ? -1.257 14.236 13.053 1.00 82.56 236 GLU A O 1
ATOM 1902 N N . TYR A 1 237 ? -3.092 13.228 13.844 1.00 88.31 237 TYR A N 1
ATOM 1903 C CA . TYR A 1 237 ? -3.866 14.468 13.874 1.00 88.31 237 TYR A CA 1
ATOM 1904 C C . TYR A 1 237 ? -3.306 15.507 14.846 1.00 88.31 237 TYR A C 1
ATOM 1906 O O . TYR A 1 237 ? -3.370 15.368 16.074 1.00 88.31 237 TYR A O 1
ATOM 1914 N N . THR A 1 238 ? -2.885 16.635 14.282 1.00 86.69 238 THR A N 1
ATOM 1915 C CA . THR A 1 238 ? -2.514 17.833 15.031 1.00 86.69 238 THR A CA 1
ATOM 1916 C C . THR A 1 238 ? -3.745 18.634 15.464 1.00 86.69 238 THR A C 1
ATOM 1918 O O . THR A 1 238 ? -4.872 18.381 15.035 1.00 86.69 238 THR A O 1
ATOM 1921 N N . GLU A 1 239 ? -3.551 19.660 16.297 1.00 87.94 239 GLU A N 1
ATOM 1922 C CA . GLU A 1 239 ? -4.632 20.596 16.646 1.00 87.94 239 GLU A CA 1
ATOM 1923 C C . GLU A 1 239 ? -5.199 21.334 15.422 1.00 87.94 239 GLU A C 1
ATOM 1925 O O . GLU A 1 239 ? -6.380 21.677 15.406 1.00 87.94 239 GLU A O 1
ATOM 1930 N N . ILE A 1 240 ? -4.390 21.532 14.375 1.00 90.06 240 ILE A N 1
ATOM 1931 C CA . ILE A 1 240 ? -4.842 22.150 13.125 1.00 90.06 240 ILE A CA 1
ATOM 1932 C C . ILE A 1 240 ? -5.758 21.192 12.360 1.00 90.06 240 ILE A C 1
ATOM 1934 O O . ILE A 1 240 ? -6.837 21.603 11.932 1.00 90.06 240 ILE A O 1
ATOM 1938 N N . ASP A 1 241 ? -5.380 19.915 12.238 1.00 91.19 241 ASP A N 1
ATOM 1939 C CA . ASP A 1 241 ? -6.234 18.906 11.601 1.00 91.19 241 ASP A CA 1
ATOM 1940 C C . ASP A 1 241 ? -7.572 18.798 12.341 1.00 91.19 241 ASP A C 1
ATOM 1942 O O . ASP A 1 241 ? -8.634 18.832 11.719 1.00 91.19 241 ASP A O 1
ATOM 1946 N N . LYS A 1 242 ? -7.536 18.765 13.681 1.00 93.69 242 LYS A N 1
ATOM 1947 C CA . LYS A 1 242 ? -8.742 18.748 14.522 1.00 93.69 242 LYS A CA 1
ATOM 1948 C C . LYS A 1 242 ? -9.643 19.950 14.251 1.00 93.69 242 LYS A C 1
ATOM 1950 O O . LYS A 1 242 ? -10.851 19.765 14.120 1.00 93.69 242 LYS A O 1
ATOM 1955 N N . ASP A 1 243 ? -9.095 21.162 14.157 1.00 92.94 243 ASP A N 1
ATOM 1956 C CA . ASP A 1 243 ? -9.882 22.363 13.849 1.00 92.94 243 ASP A CA 1
ATOM 1957 C C . ASP A 1 243 ? -10.571 22.260 12.478 1.00 92.94 243 ASP A C 1
ATOM 1959 O O . ASP A 1 243 ? -11.790 22.433 12.371 1.00 92.94 243 ASP A O 1
ATOM 1963 N N . VAL A 1 244 ? -9.810 21.915 11.435 1.00 93.88 244 VAL A N 1
ATOM 1964 C CA . VAL A 1 244 ? -10.312 21.821 10.054 1.00 93.88 244 VAL A CA 1
ATOM 1965 C C . VAL A 1 244 ? -11.378 20.729 9.915 1.00 93.88 244 VAL A C 1
ATOM 1967 O O . VAL A 1 244 ? -12.427 20.953 9.297 1.00 93.88 244 VAL A O 1
ATOM 1970 N N . LEU A 1 245 ? -11.149 19.559 10.513 1.00 95.75 245 LEU A N 1
ATOM 1971 C CA . LEU A 1 245 ? -12.076 18.429 10.465 1.00 95.75 245 LEU A CA 1
ATOM 1972 C C . LEU A 1 245 ? -13.361 18.710 11.247 1.00 95.75 245 LEU A C 1
ATOM 1974 O O . LEU A 1 245 ? -14.453 18.508 10.702 1.00 95.75 245 LEU A O 1
ATOM 1978 N N . ASN A 1 246 ? -13.259 19.273 12.457 1.00 95.56 246 ASN A N 1
ATOM 1979 C CA . ASN A 1 246 ? -14.427 19.630 13.266 1.00 95.56 246 ASN A CA 1
ATOM 1980 C C . ASN A 1 246 ? -15.331 20.627 12.530 1.00 95.56 246 ASN A C 1
ATOM 1982 O O . ASN A 1 246 ? -16.548 20.442 12.475 1.00 95.56 246 ASN A O 1
ATOM 1986 N N . GLN A 1 247 ? -14.751 21.653 11.899 1.00 94.12 247 GLN A N 1
ATOM 1987 C CA . GLN A 1 247 ? -15.513 22.635 11.118 1.00 94.12 247 GLN A CA 1
ATOM 1988 C C . GLN A 1 247 ? -16.153 22.042 9.855 1.00 94.12 247 GLN A C 1
ATOM 1990 O O . GLN A 1 247 ? -17.167 22.550 9.378 1.00 94.12 247 GLN A O 1
ATOM 1995 N N . SER A 1 248 ? -15.598 20.946 9.340 1.00 93.50 248 SER A N 1
ATOM 1996 C CA . SER A 1 248 ? -16.139 20.204 8.195 1.00 93.50 248 SER A CA 1
ATOM 1997 C C . SER A 1 248 ? -17.220 19.185 8.594 1.00 93.50 248 SER A C 1
ATOM 1999 O O . SER A 1 248 ? -17.866 18.578 7.732 1.00 93.50 248 SER A O 1
ATOM 2001 N N . GLY A 1 249 ? -17.457 19.013 9.900 1.00 95.62 249 GLY A N 1
ATOM 2002 C CA . GLY A 1 249 ? -18.432 18.078 10.457 1.00 95.62 249 GLY A CA 1
ATOM 2003 C C . GLY A 1 249 ? -17.889 16.666 10.684 1.00 95.62 249 GLY A C 1
ATOM 2004 O O . GLY A 1 249 ? -18.672 15.719 10.617 1.00 95.62 249 GLY A O 1
ATOM 2005 N N . ILE A 1 250 ? -16.579 16.525 10.915 1.00 97.94 250 ILE A N 1
ATOM 2006 C CA . ILE A 1 250 ? -15.920 15.288 11.357 1.00 97.94 250 ILE A CA 1
ATOM 2007 C C . ILE A 1 250 ? -15.313 15.540 12.738 1.00 97.94 250 ILE A C 1
ATOM 2009 O O . ILE A 1 250 ? -14.392 16.337 12.883 1.00 97.94 250 ILE A O 1
ATOM 2013 N N . THR A 1 251 ? -15.807 14.837 13.750 1.00 98.25 251 THR A N 1
ATOM 2014 C CA . THR A 1 251 ? -15.303 14.936 15.119 1.00 98.25 251 THR A CA 1
ATOM 2015 C C . THR A 1 251 ? -14.082 14.038 15.296 1.00 98.25 251 THR A C 1
ATOM 2017 O O . THR A 1 251 ? -14.183 12.815 15.195 1.00 98.25 251 THR A O 1
ATOM 2020 N N . VAL A 1 252 ? -12.923 14.620 15.602 1.00 97.38 252 VAL A N 1
ATOM 2021 C CA . VAL A 1 252 ? -11.714 13.832 15.884 1.00 97.38 252 VAL A CA 1
ATOM 2022 C C . VAL A 1 252 ? -11.777 13.239 17.292 1.00 97.38 252 VAL A C 1
ATOM 2024 O O . VAL A 1 252 ? -12.001 13.950 18.273 1.00 97.38 252 VAL A O 1
ATOM 2027 N N . LEU A 1 253 ? -11.564 11.929 17.397 1.00 96.31 253 LEU A N 1
ATOM 2028 C CA . LEU A 1 253 ? -11.573 11.175 18.646 1.00 96.31 253 LEU A CA 1
ATOM 2029 C C . LEU A 1 253 ? -10.151 10.764 19.037 1.00 96.31 253 LEU A C 1
ATOM 2031 O O . LEU A 1 253 ? -9.361 10.348 18.196 1.00 96.31 253 LEU A O 1
ATOM 2035 N N . GLY A 1 254 ? -9.833 10.863 20.329 1.00 91.75 254 GLY A N 1
ATOM 2036 C CA . GLY A 1 254 ? -8.578 10.337 20.873 1.00 91.75 254 GLY A CA 1
ATOM 2037 C C . GLY A 1 254 ? -8.646 8.827 21.095 1.00 91.75 254 GLY A C 1
ATOM 2038 O O . GLY A 1 254 ? -9.706 8.300 21.424 1.00 91.75 254 GLY A O 1
ATOM 2039 N N . ASP A 1 255 ? -7.519 8.136 20.974 1.00 91.50 255 ASP A N 1
ATOM 2040 C CA . ASP A 1 255 ? -7.420 6.688 21.179 1.00 91.50 255 ASP A CA 1
ATOM 2041 C C . ASP A 1 255 ? -7.758 6.269 22.633 1.00 91.50 255 ASP A C 1
ATOM 2043 O O . ASP A 1 255 ? -7.315 6.941 23.573 1.00 91.50 255 ASP A O 1
ATOM 2047 N N . PRO A 1 256 ? -8.561 5.207 22.890 1.00 95.31 256 PRO A N 1
ATOM 2048 C CA . PRO A 1 256 ? -9.282 4.298 21.980 1.00 95.31 256 PRO A CA 1
ATOM 2049 C C . PRO A 1 256 ? -10.753 4.674 21.716 1.00 95.31 256 PRO A C 1
ATOM 2051 O O . PRO A 1 256 ? -11.585 3.798 21.465 1.00 95.31 256 PRO A O 1
ATOM 2054 N N . GLN A 1 257 ? -11.137 5.946 21.845 1.00 96.38 257 GLN A N 1
ATOM 2055 C CA . GLN A 1 257 ? -12.543 6.363 21.822 1.00 96.38 257 GLN A CA 1
ATOM 2056 C C . GLN A 1 257 ? -13.247 6.018 20.502 1.00 96.38 257 GLN A C 1
ATOM 2058 O O . GLN A 1 257 ? -14.412 5.631 20.540 1.00 96.38 257 GLN A O 1
ATOM 2063 N N . GLY A 1 258 ? -12.552 6.070 19.365 1.00 96.88 258 GLY A N 1
ATOM 2064 C CA . GLY A 1 258 ? -13.081 5.636 18.072 1.00 96.88 258 GLY A CA 1
ATOM 2065 C C . GLY A 1 258 ? -13.609 4.205 18.119 1.00 96.88 258 GLY A C 1
ATOM 2066 O O . GLY A 1 258 ? -14.752 3.960 17.743 1.00 96.88 258 GLY A O 1
ATOM 2067 N N . PHE A 1 259 ? -12.846 3.265 18.685 1.00 97.56 259 PHE A N 1
ATOM 2068 C CA . PHE A 1 259 ? -13.302 1.881 18.867 1.00 97.56 259 PHE A CA 1
ATOM 2069 C C . PHE A 1 259 ? -14.517 1.780 19.798 1.00 97.56 259 PHE A C 1
ATOM 2071 O O . PHE A 1 259 ? -15.419 0.973 19.571 1.00 97.56 259 PHE A O 1
ATOM 2078 N N . LEU A 1 260 ? -14.568 2.603 20.848 1.00 96.94 260 LEU A N 1
ATOM 2079 C CA . LEU A 1 260 ? -15.675 2.594 21.807 1.00 96.94 260 LEU A CA 1
ATOM 2080 C C . LEU A 1 260 ? -16.997 3.075 21.196 1.00 96.94 260 LEU A C 1
ATOM 2082 O O . LEU A 1 260 ? -18.052 2.552 21.584 1.00 96.94 260 LEU A O 1
ATOM 2086 N N . GLU A 1 261 ? -16.931 3.996 20.230 1.00 97.12 261 GLU A N 1
ATOM 2087 C CA . GLU A 1 261 ? -18.094 4.498 19.494 1.00 97.12 261 GLU A CA 1
ATOM 2088 C C . GLU A 1 261 ? -18.712 3.459 18.554 1.00 97.12 261 GLU A C 1
ATOM 2090 O O . GLU A 1 261 ? -19.923 3.498 18.332 1.00 97.12 261 GLU A O 1
ATOM 2095 N N . VAL A 1 262 ? -17.937 2.498 18.042 1.00 97.44 262 VAL A N 1
ATOM 2096 C CA . VAL A 1 262 ? -18.441 1.522 17.062 1.00 97.44 262 VAL A CA 1
ATOM 2097 C C . VAL A 1 262 ? -19.495 0.606 17.674 1.00 97.44 262 VAL A C 1
ATOM 2099 O O . VAL A 1 262 ? -19.241 -0.104 18.643 1.00 97.44 262 VAL A O 1
ATOM 2102 N N . ASP A 1 263 ? -20.677 0.567 17.079 1.00 94.62 263 ASP A N 1
ATOM 2103 C CA . ASP A 1 263 ? -21.768 -0.352 17.401 1.00 94.62 263 ASP A CA 1
ATOM 2104 C C . ASP A 1 263 ? -22.456 -0.873 16.130 1.00 94.62 263 ASP A C 1
ATOM 2106 O O . ASP A 1 263 ? -22.042 -0.575 15.010 1.00 94.62 263 ASP A O 1
ATOM 2110 N N . ASP A 1 264 ? -23.534 -1.634 16.296 1.00 93.00 264 ASP A N 1
ATOM 2111 C CA . ASP A 1 264 ? -24.247 -2.276 15.187 1.00 93.00 264 ASP A CA 1
ATOM 2112 C C . ASP A 1 264 ? -24.951 -1.273 14.245 1.00 93.00 264 ASP A C 1
ATOM 2114 O O . ASP A 1 264 ? -25.428 -1.647 13.177 1.00 93.00 264 ASP A O 1
ATOM 2118 N N . SER A 1 265 ? -25.004 0.016 14.607 1.00 93.88 265 SER A N 1
ATOM 2119 C CA . SER A 1 265 ? -25.502 1.115 13.764 1.00 93.88 265 SER A CA 1
ATOM 2120 C C . SER A 1 265 ? -24.387 1.961 13.141 1.00 93.88 265 SER A C 1
ATOM 2122 O O . SER A 1 265 ? -24.640 3.050 12.623 1.00 93.88 265 SER A O 1
ATOM 2124 N N . THR A 1 266 ? -23.148 1.478 13.203 1.00 96.31 266 THR A N 1
ATOM 2125 C CA . THR A 1 266 ? -21.968 2.184 12.701 1.00 96.31 266 THR A CA 1
ATOM 2126 C C . THR A 1 266 ? -21.574 1.706 11.308 1.00 96.31 266 THR A C 1
ATOM 2128 O O . THR A 1 266 ? -21.622 0.511 11.019 1.00 96.31 266 THR A O 1
ATOM 2131 N N . LEU A 1 267 ? -21.138 2.639 10.463 1.00 96.56 267 LEU A N 1
ATOM 2132 C CA . LEU A 1 267 ? -20.300 2.356 9.302 1.00 96.56 267 LEU A CA 1
ATOM 2133 C C . LEU A 1 267 ? -18.839 2.594 9.690 1.00 96.56 267 LEU A C 1
ATOM 2135 O O . LEU A 1 267 ? -18.499 3.669 10.181 1.00 96.56 267 LEU A O 1
ATOM 2139 N N . VAL A 1 268 ? -17.980 1.602 9.472 1.00 97.06 268 VAL A N 1
ATOM 2140 C CA . VAL A 1 268 ? -16.544 1.701 9.768 1.00 97.06 268 VAL A CA 1
ATOM 2141 C C . VAL A 1 268 ? -15.751 1.918 8.481 1.00 97.06 268 VAL A C 1
ATOM 2143 O O . VAL A 1 268 ? -15.952 1.196 7.505 1.00 97.06 268 VAL A O 1
ATOM 2146 N N . LEU A 1 269 ? -14.839 2.889 8.498 1.00 96.75 269 LEU A N 1
ATOM 2147 C CA . LEU A 1 269 ? -13.840 3.132 7.454 1.00 96.75 269 LEU A CA 1
ATOM 2148 C C . LEU A 1 269 ? -12.442 2.864 8.015 1.00 96.75 269 LEU A C 1
ATOM 2150 O O . LEU A 1 269 ? -12.150 3.247 9.147 1.00 96.75 269 LEU A O 1
ATOM 2154 N N . SER A 1 270 ? -11.571 2.223 7.242 1.00 93.88 270 SER A N 1
ATOM 2155 C CA . SER A 1 270 ? -10.181 1.984 7.643 1.00 93.88 270 SER A CA 1
ATOM 2156 C C . SER A 1 270 ? -9.250 2.029 6.434 1.00 93.88 270 SER A C 1
ATOM 2158 O O . SER A 1 270 ? -9.477 1.294 5.473 1.00 93.88 270 SER A O 1
ATOM 2160 N N . PHE A 1 271 ? -8.220 2.882 6.474 1.00 89.44 271 PHE A N 1
ATOM 2161 C CA . PHE A 1 271 ? -7.333 3.110 5.327 1.00 89.44 271 PHE A CA 1
ATOM 2162 C C . PHE A 1 271 ? -5.866 2.787 5.640 1.00 89.44 271 PHE A C 1
ATOM 2164 O O . PHE A 1 271 ? -5.077 3.655 6.000 1.00 89.44 271 PHE A O 1
ATOM 2171 N N . GLY A 1 272 ? -5.480 1.528 5.453 1.00 82.19 272 GLY A N 1
ATOM 2172 C CA . GLY A 1 272 ? -4.117 1.044 5.667 1.00 82.19 272 GLY A CA 1
ATOM 2173 C C . GLY A 1 272 ? -3.565 1.326 7.069 1.00 82.19 272 GLY A C 1
ATOM 2174 O O . GLY A 1 272 ? -2.480 1.893 7.150 1.00 82.19 272 GLY A O 1
ATOM 2175 N N . PRO A 1 273 ? -4.284 0.968 8.151 1.00 85.62 273 PRO A N 1
ATOM 2176 C CA . PRO A 1 273 ? -3.864 1.267 9.521 1.00 85.62 273 PRO A CA 1
ATOM 2177 C C . PRO A 1 273 ? -2.635 0.455 9.912 1.00 85.62 273 PRO A C 1
ATOM 2179 O O . PRO A 1 273 ? -2.611 -0.712 9.586 1.00 85.62 273 PRO A O 1
ATOM 2182 N N . ASP A 1 274 ? -1.701 0.968 10.711 1.00 77.44 274 ASP A N 1
ATOM 2183 C CA . ASP A 1 274 ? -0.583 0.162 11.256 1.00 77.44 274 ASP A CA 1
ATOM 2184 C C . ASP A 1 274 ? -0.963 -0.678 12.498 1.00 77.44 274 ASP A C 1
ATOM 2186 O O . ASP A 1 274 ? -0.111 -1.131 13.265 1.00 77.44 274 ASP A O 1
ATOM 2190 N N . ILE A 1 275 ? -2.265 -0.869 12.727 1.00 86.31 275 ILE A N 1
ATOM 2191 C CA . ILE A 1 275 ? -2.845 -1.601 13.859 1.00 86.31 275 ILE A CA 1
ATOM 2192 C C . ILE A 1 275 ? -3.969 -2.529 13.362 1.00 86.31 275 ILE A C 1
ATOM 2194 O O . ILE A 1 275 ? -4.581 -2.251 12.328 1.00 86.31 275 ILE A O 1
ATOM 2198 N N . PRO A 1 276 ? -4.320 -3.607 14.093 1.00 89.88 276 PRO A N 1
ATOM 2199 C CA . PRO A 1 276 ? -5.320 -4.583 13.655 1.00 89.88 276 PRO A CA 1
ATOM 2200 C C . PRO A 1 276 ? -6.768 -4.101 13.840 1.00 89.88 276 PRO A C 1
ATOM 2202 O O . PRO A 1 276 ? -7.548 -4.712 14.578 1.00 89.88 276 PRO A O 1
ATOM 2205 N N . VAL A 1 277 ? -7.152 -3.014 13.159 1.00 92.31 277 VAL A N 1
ATOM 2206 C CA . VAL A 1 277 ? -8.490 -2.401 13.249 1.00 92.31 277 VAL A CA 1
ATOM 2207 C C . VAL A 1 277 ? -9.576 -3.446 13.029 1.00 92.31 277 VAL A C 1
ATOM 2209 O O . VAL A 1 277 ? -10.468 -3.580 13.866 1.00 92.31 277 VAL A O 1
ATOM 2212 N N . ARG A 1 278 ? -9.506 -4.246 11.961 1.00 89.19 278 ARG A N 1
ATOM 2213 C CA . ARG A 1 278 ? -10.563 -5.230 11.669 1.00 89.19 278 ARG A CA 1
ATOM 2214 C C . ARG A 1 278 ? -10.693 -6.305 12.739 1.00 89.19 278 ARG A C 1
ATOM 2216 O O . ARG A 1 278 ? -11.812 -6.709 13.055 1.00 89.19 278 ARG A O 1
ATOM 2223 N N . GLN A 1 279 ? -9.584 -6.748 13.325 1.00 89.69 279 GLN A N 1
ATOM 2224 C CA . GLN A 1 279 ? -9.614 -7.715 14.419 1.00 89.69 279 GLN A CA 1
ATOM 2225 C C . GLN A 1 279 ? -10.248 -7.117 15.681 1.00 89.69 279 GLN A C 1
ATOM 2227 O O . GLN A 1 279 ? -11.086 -7.770 16.302 1.00 89.69 279 GLN A O 1
ATOM 2232 N N . ILE A 1 280 ? -9.905 -5.869 16.021 1.00 93.44 280 ILE A N 1
ATOM 2233 C CA . ILE A 1 280 ? -10.507 -5.143 17.147 1.00 93.44 280 ILE A CA 1
ATOM 2234 C C . ILE A 1 280 ? -12.017 -5.016 16.930 1.00 93.44 280 ILE A C 1
ATOM 2236 O O . ILE A 1 280 ? -12.801 -5.419 17.787 1.00 93.44 280 ILE A O 1
ATOM 2240 N N . ILE A 1 281 ? -12.434 -4.526 15.758 1.00 92.50 281 ILE A N 1
ATOM 2241 C CA . ILE A 1 281 ? -13.846 -4.348 15.395 1.00 92.50 281 ILE A CA 1
ATOM 2242 C C . ILE A 1 281 ? -14.603 -5.679 15.464 1.00 92.50 281 ILE A C 1
ATOM 2244 O O . ILE A 1 281 ? -15.678 -5.737 16.061 1.00 92.50 281 ILE A O 1
ATOM 2248 N N . ALA A 1 282 ? -14.021 -6.759 14.936 1.00 89.25 282 ALA A N 1
ATOM 2249 C CA . ALA A 1 282 ? -14.596 -8.101 14.971 1.00 89.25 282 ALA A CA 1
ATOM 2250 C C . ALA A 1 282 ? -14.753 -8.684 16.385 1.00 89.25 282 ALA A C 1
ATOM 2252 O O . ALA A 1 282 ? -15.580 -9.580 16.584 1.00 89.25 282 ALA A O 1
ATOM 2253 N N . ASP A 1 283 ? -14.010 -8.197 17.374 1.00 91.06 283 ASP A N 1
ATOM 2254 C CA . ASP A 1 283 ? -14.175 -8.631 18.760 1.00 91.06 283 ASP A CA 1
ATOM 2255 C C . ASP A 1 283 ? -15.149 -7.745 19.554 1.00 91.06 283 ASP A C 1
ATOM 2257 O O . ASP A 1 283 ? -15.807 -8.240 20.471 1.00 91.06 283 ASP A O 1
ATOM 2261 N N . ILE A 1 284 ? -15.307 -6.466 19.189 1.00 92.12 284 ILE A N 1
ATOM 2262 C CA . ILE A 1 284 ? -16.099 -5.507 19.981 1.00 92.12 284 ILE A CA 1
ATOM 2263 C C . ILE A 1 284 ? -17.500 -5.196 19.436 1.00 92.12 284 ILE A C 1
ATOM 2265 O O . ILE A 1 284 ? -18.337 -4.720 20.209 1.00 92.12 284 ILE A O 1
ATOM 2269 N N . ALA A 1 285 ? -17.757 -5.396 18.138 1.00 90.88 285 ALA A N 1
ATOM 2270 C CA . ALA A 1 285 ? -19.018 -5.009 17.494 1.00 90.88 285 ALA A CA 1
ATOM 2271 C C . ALA A 1 285 ? -19.315 -5.794 16.198 1.00 90.88 285 ALA A C 1
ATOM 2273 O O . ALA A 1 285 ? -18.480 -6.538 15.678 1.00 90.88 285 ALA A O 1
ATOM 2274 N N . ARG A 1 286 ? -20.525 -5.630 15.648 1.00 90.44 286 ARG A N 1
ATOM 2275 C CA . ARG A 1 286 ? -20.889 -6.076 14.292 1.00 90.44 286 ARG A CA 1
ATOM 2276 C C . ARG A 1 286 ? -21.457 -4.880 13.516 1.00 90.44 286 ARG A C 1
ATOM 2278 O O . ARG A 1 286 ? -22.675 -4.758 13.415 1.00 90.44 286 ARG A O 1
ATOM 2285 N N . PRO A 1 287 ? -20.597 -3.960 13.039 1.00 94.00 287 PRO A N 1
ATOM 2286 C CA . PRO A 1 287 ? -21.050 -2.729 12.392 1.00 94.00 287 PRO A CA 1
ATOM 2287 C C . PRO A 1 287 ? -21.932 -3.010 11.171 1.00 94.00 287 PRO A C 1
ATOM 2289 O O . PRO A 1 287 ? -21.759 -4.006 10.480 1.00 94.00 287 PRO A O 1
ATOM 2292 N N . ALA A 1 288 ? -22.857 -2.104 10.862 1.00 93.00 288 ALA A N 1
ATOM 2293 C CA . ALA A 1 288 ? -23.777 -2.261 9.735 1.00 93.00 288 ALA A CA 1
ATOM 2294 C C . ALA A 1 288 ? -23.054 -2.333 8.379 1.00 93.00 288 ALA A C 1
ATOM 2296 O O . ALA A 1 288 ? -23.549 -2.953 7.440 1.00 93.00 288 ALA A O 1
ATOM 2297 N N . MET A 1 289 ? -21.901 -1.673 8.266 1.00 93.31 289 MET A N 1
ATOM 2298 C CA . MET A 1 289 ? -21.082 -1.651 7.060 1.00 93.31 289 MET A CA 1
ATOM 2299 C C . MET A 1 289 ? -19.614 -1.440 7.429 1.00 93.31 289 MET A C 1
ATOM 2301 O O . MET A 1 289 ? -19.301 -0.731 8.385 1.00 93.31 289 MET A O 1
ATOM 2305 N N . MET A 1 290 ? -18.716 -2.032 6.647 1.00 92.69 290 MET A N 1
ATOM 2306 C CA . MET A 1 290 ? -17.277 -1.808 6.744 1.00 92.69 290 MET A CA 1
ATOM 2307 C C . MET A 1 290 ? -16.723 -1.561 5.343 1.00 92.69 290 MET A C 1
ATOM 2309 O O . MET A 1 290 ? -17.070 -2.281 4.409 1.00 92.69 290 MET A O 1
ATOM 2313 N N . ILE A 1 291 ? -15.880 -0.544 5.206 1.00 91.94 291 ILE A N 1
ATOM 2314 C CA . ILE A 1 291 ? -15.145 -0.220 3.984 1.00 91.94 291 ILE A CA 1
ATOM 2315 C C . ILE A 1 291 ? -13.665 -0.136 4.363 1.00 91.94 291 I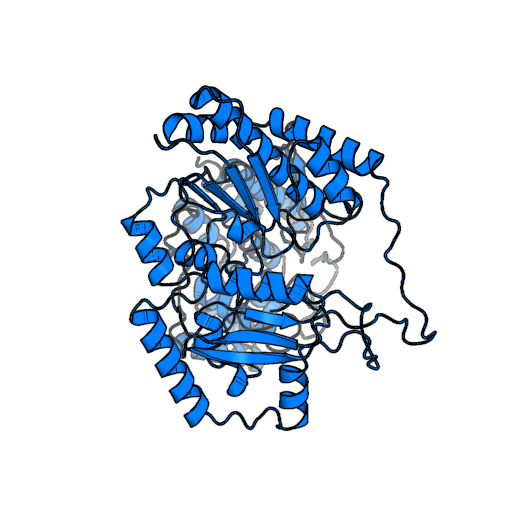LE A C 1
ATOM 2317 O O . ILE A 1 291 ? -13.291 0.616 5.264 1.00 91.94 291 ILE A O 1
ATOM 2321 N N . TRP A 1 292 ? -12.830 -0.923 3.692 1.00 88.38 292 TRP A N 1
ATOM 2322 C CA . TRP A 1 292 ? -11.396 -1.009 3.964 1.00 88.38 292 TRP A CA 1
ATOM 2323 C C . TRP A 1 292 ? -10.600 -1.322 2.698 1.00 88.38 292 TRP A C 1
ATOM 2325 O O . TRP A 1 292 ? -11.170 -1.700 1.670 1.00 88.38 292 TRP A O 1
ATOM 2335 N N . ASP A 1 293 ? -9.275 -1.240 2.800 1.00 78.19 293 ASP A N 1
ATOM 2336 C CA . ASP A 1 293 ? -8.363 -1.620 1.722 1.00 78.19 293 ASP A CA 1
ATOM 2337 C C . ASP A 1 293 ? -8.362 -3.132 1.446 1.00 78.19 293 ASP A C 1
ATOM 2339 O O . ASP A 1 293 ? -8.410 -3.971 2.353 1.00 78.19 293 ASP A O 1
ATOM 2343 N N . ARG A 1 294 ? -8.272 -3.502 0.162 1.00 70.56 294 ARG A N 1
ATOM 2344 C CA . ARG A 1 294 ? -8.124 -4.903 -0.250 1.00 70.56 294 ARG A CA 1
ATOM 2345 C C . ARG A 1 294 ? -6.751 -5.418 0.181 1.00 70.56 294 ARG A C 1
ATOM 2347 O O . ARG A 1 294 ? -5.726 -4.923 -0.284 1.00 70.56 294 ARG A O 1
ATOM 2354 N N . LEU A 1 295 ? -6.734 -6.475 0.987 1.00 63.56 295 LEU A N 1
ATOM 2355 C CA . LEU A 1 295 ? -5.504 -7.184 1.328 1.00 63.56 295 LEU A CA 1
ATOM 2356 C C . LEU A 1 295 ? -5.218 -8.321 0.354 1.00 63.56 295 LEU A C 1
ATOM 2358 O O . LEU A 1 295 ? -6.132 -9.002 -0.111 1.00 63.56 295 LEU A O 1
ATOM 2362 N N . LYS A 1 296 ? -3.932 -8.555 0.082 1.00 54.50 296 LYS A N 1
ATOM 2363 C CA . LYS A 1 296 ? -3.496 -9.771 -0.608 1.00 54.50 296 LYS A CA 1
ATOM 2364 C C . LYS A 1 296 ? -3.580 -10.945 0.379 1.00 54.50 296 LYS A C 1
ATOM 2366 O O . LYS A 1 296 ? -3.016 -10.827 1.466 1.00 54.50 296 LYS A O 1
ATOM 2371 N N . PRO A 1 297 ? -4.262 -12.053 0.043 1.00 44.94 297 PRO A N 1
ATOM 2372 C CA . PRO A 1 297 ? -4.237 -13.243 0.884 1.00 44.94 297 PRO A CA 1
ATOM 2373 C C . PRO A 1 297 ? -2.796 -13.762 0.990 1.00 44.94 297 PRO A C 1
ATOM 2375 O O . PRO A 1 297 ? -2.128 -13.937 -0.028 1.00 44.94 297 PRO A O 1
ATOM 2378 N N . CYS A 1 298 ? -2.310 -13.968 2.216 1.00 45.81 298 CYS A N 1
ATOM 2379 C CA . CYS A 1 298 ? -1.039 -14.647 2.467 1.00 45.81 298 CYS A CA 1
ATOM 2380 C C . CYS A 1 298 ? -1.300 -16.156 2.581 1.00 45.81 298 CYS A C 1
ATOM 2382 O O . CYS A 1 298 ? -2.248 -16.565 3.251 1.00 45.81 298 CYS A O 1
ATOM 2384 N N . GLU A 1 299 ? -0.487 -16.974 1.906 1.00 42.06 299 GLU A N 1
ATOM 2385 C CA . GLU A 1 299 ? -0.620 -18.439 1.912 1.00 42.06 299 GLU A CA 1
ATOM 2386 C C . GLU A 1 299 ? -0.144 -19.081 3.230 1.00 42.06 299 GLU A C 1
ATOM 2388 O O . GLU A 1 299 ? -0.502 -20.227 3.492 1.00 42.06 299 GLU A O 1
ATOM 2393 N N . ASP A 1 300 ? 0.607 -18.361 4.080 1.00 48.09 300 ASP A N 1
ATOM 2394 C CA . ASP A 1 300 ? 1.221 -18.917 5.297 1.00 48.09 300 ASP A CA 1
ATOM 2395 C C . ASP A 1 300 ? 0.970 -18.028 6.539 1.00 48.09 300 ASP A C 1
ATOM 2397 O O . ASP A 1 300 ? 1.700 -17.089 6.849 1.00 48.09 300 ASP A O 1
ATOM 2401 N N . GLU A 1 301 ? -0.123 -18.316 7.253 1.00 52.19 301 GLU A N 1
ATOM 2402 C CA . GLU A 1 301 ? -0.781 -17.425 8.233 1.00 52.19 301 GLU A CA 1
ATOM 2403 C C . GLU A 1 301 ? -0.043 -17.235 9.573 1.00 52.19 301 GLU A C 1
ATOM 2405 O O . GLU A 1 301 ? -0.374 -16.321 10.331 1.00 52.19 301 GLU A O 1
ATOM 2410 N N . LEU A 1 302 ? 0.909 -18.117 9.898 1.00 47.16 302 LEU A N 1
ATOM 2411 C CA . LEU A 1 302 ? 1.582 -18.179 11.207 1.00 47.16 302 LEU A CA 1
ATOM 2412 C C . LEU A 1 302 ? 3.106 -17.989 11.135 1.00 47.16 302 LEU A C 1
ATOM 2414 O O . LEU A 1 302 ? 3.715 -17.682 12.154 1.00 47.16 302 LEU A O 1
ATOM 2418 N N . ASN A 1 303 ? 3.714 -18.158 9.956 1.00 44.19 303 ASN A N 1
ATOM 2419 C CA . ASN A 1 303 ? 5.168 -18.079 9.764 1.00 44.19 303 ASN A CA 1
ATOM 2420 C C . ASN A 1 303 ? 5.632 -16.774 9.108 1.00 44.19 303 ASN A C 1
ATOM 2422 O O . ASN A 1 303 ? 6.838 -16.548 8.979 1.00 44.19 303 ASN A O 1
ATOM 2426 N N . ASP A 1 304 ? 4.707 -15.904 8.699 1.00 43.69 304 ASP A N 1
ATOM 2427 C CA . ASP A 1 304 ? 5.060 -14.629 8.090 1.00 43.69 304 ASP A CA 1
ATOM 2428 C C . ASP A 1 304 ? 5.425 -13.593 9.166 1.00 43.69 304 ASP A C 1
ATOM 2430 O O . ASP A 1 304 ? 4.661 -12.694 9.513 1.00 43.69 304 ASP A O 1
ATOM 2434 N N . MET A 1 305 ? 6.639 -13.724 9.711 1.00 39.69 305 MET A N 1
ATOM 2435 C CA . MET A 1 305 ? 7.281 -12.697 10.549 1.00 39.69 305 MET A CA 1
ATOM 2436 C C . MET A 1 305 ? 7.469 -11.371 9.785 1.00 39.69 305 MET A C 1
ATOM 2438 O O . MET A 1 305 ? 7.724 -10.329 10.391 1.00 39.69 305 MET A O 1
ATOM 2442 N N . ASN A 1 306 ? 7.306 -11.373 8.455 1.00 42.09 306 ASN A N 1
ATOM 2443 C CA . ASN A 1 306 ? 7.169 -10.155 7.673 1.00 42.09 306 ASN A CA 1
ATOM 2444 C C . ASN A 1 306 ? 5.723 -9.654 7.775 1.00 42.09 306 ASN A C 1
ATOM 2446 O O . ASN A 1 306 ? 4.895 -9.911 6.909 1.00 42.09 306 ASN A O 1
ATOM 2450 N N . MET A 1 307 ? 5.469 -8.866 8.825 1.00 46.00 307 MET A N 1
ATOM 2451 C CA . MET A 1 307 ? 4.311 -7.983 9.041 1.00 46.00 307 MET A CA 1
ATOM 2452 C C . MET A 1 307 ? 4.034 -7.031 7.846 1.00 46.00 307 MET A C 1
ATOM 2454 O O . MET A 1 307 ? 4.146 -5.814 7.975 1.00 46.00 307 MET A O 1
ATOM 2458 N N . ARG A 1 308 ? 3.732 -7.551 6.652 1.00 48.53 308 ARG A N 1
ATOM 2459 C CA . ARG A 1 308 ? 3.475 -6.769 5.427 1.00 48.53 308 ARG A CA 1
ATOM 2460 C C . ARG A 1 308 ? 1.998 -6.441 5.231 1.00 48.53 308 ARG A C 1
ATOM 2462 O O . ARG A 1 308 ? 1.650 -5.843 4.217 1.00 48.53 308 ARG A O 1
ATOM 2469 N N . SER A 1 309 ? 1.139 -6.821 6.175 1.00 57.00 309 SER A N 1
ATOM 2470 C CA . SER A 1 309 ? -0.208 -6.270 6.260 1.00 57.00 309 SER A CA 1
ATOM 2471 C C . SER A 1 309 ? -0.232 -5.223 7.358 1.00 57.00 309 SER A C 1
ATOM 2473 O O . SER A 1 309 ? 0.067 -5.544 8.507 1.00 57.00 309 SER A O 1
ATOM 2475 N N . THR A 1 310 ? -0.584 -3.993 6.995 1.00 65.19 310 THR A N 1
ATOM 2476 C CA . THR A 1 310 ? -0.834 -2.909 7.948 1.00 65.19 310 THR A CA 1
ATOM 2477 C C . THR A 1 310 ? -2.003 -3.314 8.868 1.00 65.19 310 THR A C 1
ATOM 2479 O O . THR A 1 310 ? -1.897 -3.220 10.088 1.00 65.19 310 THR A O 1
ATOM 2482 N N . ASP A 1 311 ? -3.033 -3.976 8.322 1.00 77.31 311 ASP A N 1
ATOM 2483 C CA . ASP A 1 311 ? -4.121 -4.598 9.088 1.00 77.31 311 ASP A CA 1
ATOM 2484 C C . ASP A 1 311 ? -4.049 -6.148 9.023 1.00 77.31 311 ASP A C 1
ATOM 2486 O O . ASP A 1 311 ? -4.368 -6.740 7.990 1.00 77.31 311 ASP A O 1
ATOM 2490 N N . PRO A 1 312 ? -3.598 -6.859 10.068 1.00 73.50 312 PRO A N 1
ATOM 2491 C CA . PRO A 1 312 ? -3.483 -8.324 10.084 1.00 73.50 312 PRO A CA 1
ATOM 2492 C C . PRO A 1 312 ? -4.813 -9.075 9.900 1.00 73.50 312 PRO A C 1
ATOM 2494 O O . PRO A 1 312 ? -5.822 -8.747 10.522 1.00 73.50 312 PRO A O 1
ATOM 2497 N N . ASP A 1 313 ? -4.812 -10.138 9.084 1.00 73.06 313 ASP A N 1
ATOM 2498 C CA . ASP A 1 313 ? -5.994 -10.975 8.828 1.00 73.06 313 ASP A CA 1
ATOM 2499 C C . ASP A 1 313 ? -5.906 -12.350 9.511 1.00 73.06 313 ASP A C 1
ATOM 2501 O O . ASP A 1 313 ? -4.877 -13.019 9.454 1.00 73.06 313 ASP A O 1
ATOM 2505 N N . SER A 1 314 ? -6.992 -12.788 10.153 1.00 76.25 314 SER A N 1
ATOM 2506 C CA . SER A 1 314 ? -7.061 -14.038 10.927 1.00 76.25 314 SER A CA 1
ATOM 2507 C C . SER A 1 314 ? -8.186 -14.949 10.434 1.00 76.25 314 SER A C 1
ATOM 2509 O O . SER A 1 314 ? -9.170 -14.500 9.845 1.00 76.25 314 SER A O 1
ATOM 2511 N N . TYR A 1 315 ? -8.099 -16.254 10.717 1.00 75.62 315 TYR A N 1
ATOM 2512 C CA . TYR A 1 315 ? -9.188 -17.195 10.409 1.00 75.62 315 TYR A CA 1
ATOM 2513 C C . TYR A 1 315 ? -10.538 -16.761 11.009 1.00 75.62 315 TYR A C 1
ATOM 2515 O O . TYR A 1 315 ? -11.568 -16.823 10.338 1.00 75.62 315 TYR A O 1
ATOM 2523 N N . ARG A 1 316 ? -10.546 -16.274 12.256 1.00 79.88 316 ARG A N 1
ATOM 2524 C CA . ARG A 1 316 ? -11.763 -15.788 12.926 1.00 79.88 316 ARG A CA 1
ATOM 2525 C C . ARG A 1 316 ? -12.354 -14.573 12.211 1.00 79.88 316 ARG A C 1
ATOM 2527 O O . ARG A 1 316 ? -13.570 -14.527 12.029 1.00 79.88 316 ARG A O 1
ATOM 2534 N N . LEU A 1 317 ? -11.509 -13.632 11.785 1.00 83.50 317 LEU A N 1
ATOM 2535 C CA . LEU A 1 317 ? -11.927 -12.451 11.031 1.00 83.50 317 LEU A CA 1
ATOM 2536 C C . LEU A 1 317 ? -12.527 -12.843 9.674 1.00 83.50 317 LEU A C 1
ATOM 2538 O O . LEU A 1 317 ? -13.676 -12.495 9.402 1.00 83.50 317 LEU A O 1
ATOM 2542 N N . ARG A 1 318 ? -11.817 -13.645 8.868 1.00 82.56 318 ARG A N 1
ATOM 2543 C CA . ARG A 1 318 ? -12.333 -14.150 7.580 1.00 82.56 318 ARG A CA 1
ATOM 2544 C C . ARG A 1 318 ? -13.646 -14.894 7.741 1.00 82.56 318 ARG A C 1
ATOM 2546 O O . ARG A 1 318 ? -14.585 -14.626 6.999 1.00 82.56 318 ARG A O 1
ATOM 2553 N N . LYS A 1 319 ? -13.744 -15.776 8.739 1.00 82.12 319 LYS A N 1
ATOM 2554 C CA . LYS A 1 319 ? -14.977 -16.513 9.023 1.00 82.12 319 LYS A CA 1
ATOM 2555 C C . LYS A 1 319 ? -16.126 -15.567 9.365 1.00 82.12 319 LYS A C 1
ATOM 2557 O O . LYS A 1 319 ? -17.211 -15.749 8.828 1.00 82.12 319 LYS A O 1
ATOM 2562 N N . MET A 1 320 ? -15.895 -14.557 10.211 1.00 84.62 320 MET A N 1
ATOM 2563 C CA . MET A 1 320 ? -16.903 -13.540 10.530 1.00 84.62 320 MET A CA 1
ATOM 2564 C C . MET A 1 320 ? -17.365 -12.799 9.272 1.00 84.62 320 MET A C 1
ATOM 2566 O O . MET A 1 320 ? -18.569 -12.639 9.082 1.00 84.62 320 MET A O 1
ATOM 2570 N N . ILE A 1 321 ? -16.431 -12.355 8.429 1.00 85.75 321 ILE A N 1
ATOM 2571 C CA . ILE A 1 321 ? -16.741 -11.626 7.194 1.00 85.75 321 ILE A CA 1
ATOM 2572 C C . ILE A 1 321 ? -17.571 -12.509 6.261 1.00 85.75 321 ILE A C 1
ATOM 2574 O O . ILE A 1 321 ? -18.689 -12.143 5.913 1.00 85.75 321 ILE A O 1
ATOM 2578 N N . GLN A 1 322 ? -17.073 -13.705 5.944 1.00 86.00 322 GLN A N 1
ATOM 2579 C CA . GLN A 1 322 ? -17.719 -14.652 5.032 1.00 86.00 322 GLN A CA 1
ATOM 2580 C C . GLN A 1 322 ? -19.099 -15.106 5.516 1.00 86.00 322 GLN A C 1
ATOM 2582 O O . GLN A 1 322 ? -19.984 -15.344 4.700 1.00 86.00 322 GLN A O 1
ATOM 2587 N N . SER A 1 323 ? -19.294 -15.258 6.831 1.00 85.75 323 SER A N 1
ATOM 2588 C CA . SER A 1 323 ? -20.570 -15.731 7.372 1.00 85.75 323 SER A CA 1
ATOM 2589 C C . SER A 1 323 ? -21.604 -14.629 7.578 1.00 85.75 323 SER A C 1
ATOM 2591 O O . SER A 1 323 ? -22.779 -14.952 7.732 1.00 85.75 323 SER A O 1
ATOM 2593 N N . SER A 1 324 ? -21.182 -13.362 7.668 1.00 86.75 324 SER A N 1
ATOM 2594 C CA . SER A 1 324 ? -22.036 -12.282 8.192 1.00 86.75 324 SER A CA 1
ATOM 2595 C C . SER A 1 324 ? -22.200 -11.093 7.246 1.00 86.75 324 SER A C 1
ATOM 2597 O O . SER A 1 324 ? -23.117 -10.305 7.458 1.00 86.75 324 SER A O 1
ATOM 2599 N N . TYR A 1 325 ? -21.353 -10.953 6.222 1.00 88.69 325 TYR A N 1
ATOM 2600 C CA . TYR A 1 325 ? -21.366 -9.808 5.311 1.00 88.69 325 TYR A CA 1
ATOM 2601 C C . TYR A 1 325 ? -21.367 -10.245 3.845 1.00 88.69 325 TYR A C 1
ATOM 2603 O O . TYR A 1 325 ? -20.688 -11.193 3.456 1.00 88.69 325 TYR A O 1
ATOM 2611 N N . GLU A 1 326 ? -22.103 -9.504 3.016 1.00 88.12 326 GLU A N 1
ATOM 2612 C CA . GLU A 1 326 ? -21.905 -9.507 1.566 1.00 88.12 326 GLU A CA 1
ATOM 2613 C C . GLU A 1 326 ? -20.672 -8.651 1.254 1.00 88.12 326 GLU A C 1
ATOM 2615 O O . GLU A 1 326 ? -20.618 -7.478 1.624 1.00 88.12 326 GLU A O 1
ATOM 2620 N N . ALA A 1 327 ? -19.675 -9.237 0.591 1.00 87.06 327 ALA A N 1
ATOM 2621 C CA . ALA A 1 327 ? -18.499 -8.506 0.137 1.00 87.06 327 ALA A CA 1
ATOM 2622 C C . ALA A 1 327 ? -18.766 -7.889 -1.240 1.00 87.06 327 ALA A C 1
ATOM 2624 O O . ALA A 1 327 ? -19.223 -8.573 -2.157 1.00 87.06 327 ALA A O 1
ATOM 2625 N N . ILE A 1 328 ? -18.470 -6.598 -1.379 1.00 84.25 328 ILE A N 1
ATOM 2626 C CA . ILE A 1 328 ? -18.585 -5.859 -2.636 1.00 84.25 328 ILE A CA 1
ATOM 2627 C C . ILE A 1 328 ? -17.247 -5.191 -2.895 1.00 84.25 328 ILE A C 1
ATOM 2629 O O . ILE A 1 328 ? -16.751 -4.435 -2.061 1.00 84.25 328 ILE A O 1
ATOM 2633 N N . ASP A 1 329 ? -16.687 -5.463 -4.062 1.00 78.38 329 ASP A N 1
ATOM 2634 C CA . ASP A 1 329 ? -15.450 -4.841 -4.494 1.00 78.38 329 ASP A CA 1
ATOM 2635 C C . ASP A 1 329 ? -15.713 -3.471 -5.120 1.00 78.38 329 ASP A C 1
ATOM 2637 O O . ASP A 1 329 ? -16.606 -3.308 -5.958 1.00 78.38 329 ASP A O 1
ATOM 2641 N N . PHE A 1 330 ? -14.898 -2.486 -4.740 1.00 72.69 330 PHE A N 1
ATOM 2642 C CA . PHE A 1 330 ? -14.786 -1.254 -5.511 1.00 72.69 330 PHE A CA 1
ATOM 2643 C C . PHE A 1 330 ? -14.096 -1.555 -6.848 1.00 72.69 330 PHE A C 1
ATOM 2645 O O . PHE A 1 330 ? -13.187 -2.392 -6.881 1.00 72.69 330 PHE A O 1
ATOM 2652 N N . PRO A 1 331 ? -14.490 -0.886 -7.948 1.00 64.38 331 PRO A N 1
ATOM 2653 C CA . PRO A 1 331 ? -13.756 -0.957 -9.200 1.00 64.38 331 PRO A CA 1
ATOM 2654 C C . PRO A 1 331 ? -12.296 -0.604 -8.929 1.00 64.38 331 PRO A C 1
ATOM 2656 O O . PRO A 1 331 ? -12.003 0.435 -8.337 1.00 64.38 331 PRO A O 1
ATOM 2659 N N . SER A 1 332 ? -11.380 -1.482 -9.318 1.00 55.72 332 SER A N 1
ATOM 2660 C CA . SER A 1 332 ? -9.961 -1.163 -9.282 1.00 55.72 332 SER A CA 1
ATOM 2661 C C . SER A 1 332 ? -9.684 -0.006 -10.241 1.00 55.72 332 SER A C 1
ATOM 2663 O O . SER A 1 332 ? -10.276 0.072 -11.320 1.00 55.72 332 SER A O 1
ATOM 2665 N N . ASP A 1 333 ? -8.748 0.869 -9.872 1.00 51.59 333 ASP A N 1
ATOM 2666 C CA . ASP A 1 333 ? -8.206 1.898 -10.765 1.00 51.59 333 ASP A CA 1
ATOM 2667 C C . ASP A 1 333 ? -7.264 1.265 -11.809 1.00 51.59 333 ASP A C 1
ATOM 2669 O O . ASP A 1 333 ? -6.089 1.591 -11.933 1.00 51.59 333 ASP A O 1
ATOM 2673 N N . LEU A 1 334 ? -7.786 0.275 -12.539 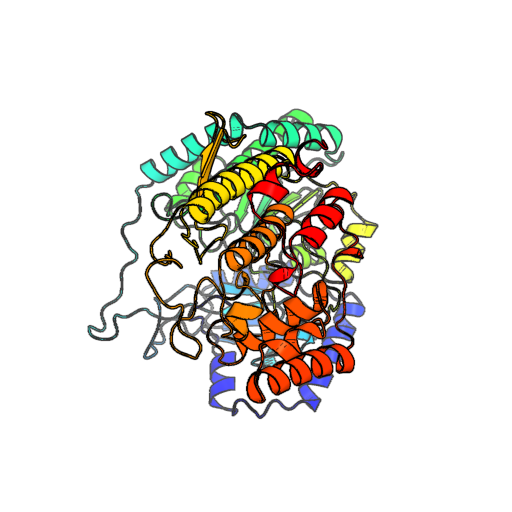1.00 48.81 334 LEU A N 1
ATOM 2674 C CA . LEU A 1 334 ? -7.165 -0.296 -13.735 1.00 48.81 334 LEU A CA 1
ATOM 2675 C C . LEU A 1 334 ? -7.274 0.678 -14.919 1.00 48.81 334 LEU A C 1
ATOM 2677 O O . LEU A 1 334 ? -6.752 0.409 -15.997 1.00 48.81 334 LEU A O 1
ATOM 2681 N N . GLU A 1 335 ? -7.987 1.800 -14.758 1.00 47.34 335 GLU A N 1
ATOM 2682 C CA . GLU A 1 335 ? -8.234 2.728 -15.855 1.00 47.34 335 GLU A CA 1
ATOM 2683 C C . GLU A 1 335 ? -7.023 3.597 -16.203 1.00 47.34 335 GLU A C 1
ATOM 2685 O O . GLU A 1 335 ? -6.906 3.959 -17.371 1.00 47.34 335 GLU A O 1
ATOM 2690 N N . ALA A 1 336 ? -6.119 3.885 -15.258 1.00 45.69 336 ALA A N 1
ATOM 2691 C CA . ALA A 1 336 ? -4.928 4.703 -15.520 1.00 45.69 336 ALA A CA 1
ATOM 2692 C C . ALA A 1 336 ? -3.886 4.021 -16.435 1.00 45.69 336 ALA A C 1
ATOM 2694 O O . ALA A 1 336 ? -3.061 4.699 -17.036 1.00 45.69 336 ALA A O 1
ATOM 2695 N N . PHE A 1 337 ? -3.936 2.690 -16.568 1.00 49.34 337 PHE A N 1
ATOM 2696 C CA . PHE A 1 337 ? -3.062 1.905 -17.449 1.00 49.34 337 PHE A CA 1
ATOM 2697 C C . PHE A 1 337 ? -3.857 0.823 -18.187 1.00 49.34 337 PHE A C 1
ATOM 2699 O O . PHE A 1 337 ? -3.482 -0.349 -18.186 1.00 49.34 337 PHE A O 1
ATOM 2706 N N . LYS A 1 338 ? -4.968 1.188 -18.846 1.00 56.44 338 LYS A N 1
ATOM 2707 C CA . LYS A 1 338 ? -5.590 0.265 -19.817 1.00 56.44 338 LYS A CA 1
ATOM 2708 C C . LYS A 1 338 ? -4.503 -0.241 -20.775 1.00 56.44 338 LYS A C 1
ATOM 2710 O O . LYS A 1 338 ? -3.622 0.533 -21.147 1.00 56.44 338 LYS A O 1
ATOM 2715 N N . HIS A 1 339 ? -4.574 -1.501 -21.216 1.00 54.19 339 HIS A N 1
ATOM 2716 C CA . HIS A 1 339 ? -3.580 -2.123 -22.114 1.00 54.19 339 HIS A CA 1
ATOM 2717 C C . HIS A 1 339 ? -3.192 -1.248 -23.333 1.00 54.19 339 HIS A C 1
ATOM 2719 O O . HIS A 1 339 ? -2.076 -1.354 -23.844 1.00 54.19 339 HIS A O 1
ATOM 2725 N N . THR A 1 340 ? -4.066 -0.329 -23.767 1.00 59.91 340 THR A N 1
ATOM 2726 C CA . THR A 1 340 ? -3.789 0.672 -24.808 1.00 59.91 340 THR A CA 1
ATOM 2727 C C . THR A 1 340 ? -2.661 1.647 -24.466 1.00 59.91 340 THR A C 1
ATOM 2729 O O . THR A 1 340 ? -1.875 1.982 -25.352 1.00 59.91 340 THR A O 1
ATOM 2732 N N . ASP A 1 341 ? -2.543 2.081 -23.209 1.00 79.19 341 ASP A N 1
ATOM 2733 C CA . ASP A 1 341 ? -1.498 3.016 -22.777 1.00 79.19 341 ASP A CA 1
ATOM 2734 C C . ASP A 1 341 ? -0.161 2.285 -22.635 1.00 79.19 341 ASP A C 1
ATOM 2736 O O . ASP A 1 341 ? 0.866 2.801 -23.067 1.00 79.19 341 ASP A O 1
ATOM 2740 N N . ILE A 1 342 ? -0.168 1.029 -22.172 1.00 89.12 342 ILE A N 1
ATOM 2741 C CA . ILE A 1 342 ? 1.038 0.187 -22.115 1.00 89.12 342 ILE A CA 1
ATOM 2742 C C . ILE A 1 342 ? 1.584 -0.075 -23.522 1.00 89.12 342 ILE A C 1
ATOM 2744 O O . ILE A 1 342 ? 2.773 0.129 -23.762 1.00 89.12 342 ILE A O 1
ATOM 2748 N N . LYS A 1 343 ? 0.729 -0.470 -24.477 1.00 90.94 343 LYS A N 1
ATOM 2749 C CA . LYS A 1 343 ? 1.125 -0.655 -25.885 1.00 90.94 343 LYS A CA 1
ATOM 2750 C C . LYS A 1 343 ? 1.640 0.646 -26.503 1.00 90.94 343 LYS A C 1
ATOM 2752 O O . LYS A 1 343 ? 2.634 0.627 -27.228 1.00 90.94 343 LYS A O 1
ATOM 2757 N N . PHE A 1 344 ? 1.009 1.783 -26.208 1.00 91.44 344 PHE A N 1
ATOM 2758 C CA . PHE A 1 344 ? 1.489 3.087 -26.668 1.00 91.44 344 PHE A CA 1
ATOM 2759 C C . PHE A 1 344 ? 2.877 3.415 -26.100 1.00 91.44 344 PHE A C 1
ATOM 2761 O O . PHE A 1 344 ? 3.800 3.677 -26.870 1.00 91.44 344 PHE A O 1
ATOM 2768 N N . ILE A 1 345 ? 3.057 3.327 -24.779 1.00 93.50 345 ILE A N 1
ATOM 2769 C CA . ILE A 1 345 ? 4.341 3.562 -24.102 1.00 93.50 345 ILE A CA 1
ATOM 2770 C C . ILE A 1 345 ? 5.416 2.622 -24.659 1.00 93.50 345 ILE A C 1
ATOM 2772 O O . ILE A 1 345 ? 6.497 3.072 -25.035 1.00 93.50 345 ILE A O 1
ATOM 2776 N N . ALA A 1 346 ? 5.106 1.330 -24.786 1.00 95.56 346 ALA A N 1
ATOM 2777 C CA . ALA A 1 346 ? 6.018 0.325 -25.313 1.00 95.56 346 ALA A CA 1
ATOM 2778 C C . ALA A 1 346 ? 6.489 0.659 -26.735 1.00 95.56 346 ALA A C 1
ATOM 2780 O O . ALA A 1 346 ? 7.684 0.590 -27.024 1.00 95.56 346 ALA A O 1
ATOM 2781 N N . ARG A 1 347 ? 5.568 1.097 -27.604 1.00 96.31 347 ARG A N 1
ATOM 2782 C CA . ARG A 1 347 ? 5.893 1.560 -28.958 1.00 96.31 347 ARG A CA 1
ATOM 2783 C C . ARG A 1 347 ? 6.841 2.758 -28.920 1.00 96.31 347 ARG A C 1
ATOM 2785 O O . ARG A 1 347 ? 7.842 2.747 -29.628 1.00 96.31 347 ARG A O 1
ATOM 2792 N N . ARG A 1 348 ? 6.573 3.759 -28.075 1.00 96.88 348 ARG A N 1
ATOM 2793 C CA . ARG A 1 348 ? 7.423 4.958 -27.948 1.00 96.88 348 ARG A CA 1
ATOM 2794 C C . ARG A 1 348 ? 8.831 4.631 -27.446 1.00 96.88 348 ARG A C 1
ATOM 2796 O O . ARG A 1 348 ? 9.798 5.191 -27.958 1.00 96.88 348 ARG A O 1
ATOM 2803 N N . ILE A 1 349 ? 8.962 3.697 -26.500 1.00 97.94 349 ILE A N 1
ATOM 2804 C CA . ILE A 1 349 ? 10.271 3.216 -26.031 1.00 97.94 349 ILE A CA 1
ATOM 2805 C C . ILE A 1 349 ? 11.021 2.530 -27.175 1.00 97.94 349 ILE A C 1
ATOM 2807 O O . ILE A 1 349 ? 12.177 2.856 -27.427 1.00 97.94 349 ILE A O 1
ATOM 2811 N N . LEU A 1 350 ? 10.370 1.617 -27.903 1.00 98.56 350 LEU A N 1
ATOM 2812 C CA . LEU A 1 350 ? 11.003 0.911 -29.019 1.00 98.56 350 LEU A CA 1
ATOM 2813 C C . LEU A 1 350 ? 11.375 1.839 -30.182 1.00 98.56 350 LEU A C 1
ATOM 2815 O O . LEU A 1 350 ? 12.397 1.614 -30.818 1.00 98.56 350 LEU A O 1
ATOM 2819 N N . GLU A 1 351 ? 10.592 2.883 -30.462 1.00 98.31 351 GLU A N 1
ATOM 2820 C CA . GLU A 1 351 ? 10.940 3.911 -31.455 1.00 98.31 351 GLU A CA 1
ATOM 2821 C C . GLU A 1 351 ? 12.207 4.672 -31.047 1.00 98.31 351 GLU A C 1
ATOM 2823 O O . GLU A 1 351 ? 13.111 4.842 -31.868 1.00 98.31 351 GLU A O 1
ATOM 2828 N N . ALA A 1 352 ? 12.314 5.064 -29.773 1.00 98.00 352 ALA A N 1
ATOM 2829 C CA . ALA A 1 352 ? 13.517 5.699 -29.240 1.00 98.00 352 ALA A CA 1
ATOM 2830 C C . ALA A 1 352 ? 14.732 4.759 -29.309 1.00 98.00 352 ALA A C 1
ATOM 2832 O O . ALA A 1 352 ? 15.780 5.147 -29.826 1.00 98.00 352 ALA A O 1
ATOM 2833 N N . LEU A 1 353 ? 14.580 3.506 -28.865 1.00 98.44 353 LEU A N 1
ATOM 2834 C CA . LEU A 1 353 ? 15.642 2.499 -28.935 1.00 98.44 353 LEU A CA 1
ATOM 2835 C C . LEU A 1 353 ? 16.048 2.198 -30.376 1.00 98.44 353 LEU A C 1
ATOM 2837 O O . LEU A 1 353 ? 17.235 2.136 -30.661 1.00 98.44 353 LEU A O 1
ATOM 2841 N N . SER A 1 354 ? 15.096 2.075 -31.305 1.00 98.25 354 SER A N 1
ATOM 2842 C CA . SER A 1 354 ? 15.399 1.866 -32.723 1.00 98.25 354 SER A CA 1
ATOM 2843 C C . SER A 1 354 ? 16.244 3.007 -33.283 1.00 98.25 354 SER A C 1
ATOM 2845 O O . SER A 1 354 ? 17.181 2.737 -34.026 1.00 98.25 354 SER A O 1
ATOM 2847 N N . SER A 1 355 ? 15.943 4.258 -32.917 1.00 97.69 355 SER A N 1
ATOM 2848 C CA . SER A 1 355 ? 16.738 5.414 -33.341 1.00 97.69 355 SER A CA 1
ATOM 2849 C C . SER A 1 355 ? 18.152 5.382 -32.758 1.00 97.69 355 SER A C 1
ATOM 2851 O O . SER A 1 355 ? 19.109 5.580 -33.496 1.00 97.69 355 SER A O 1
ATOM 2853 N N . LEU A 1 356 ? 18.301 5.108 -31.457 1.00 96.50 356 LEU A N 1
ATOM 2854 C CA . LEU A 1 356 ? 19.617 5.019 -30.809 1.00 96.50 356 LEU A CA 1
ATOM 2855 C C . LEU A 1 356 ? 20.455 3.872 -31.390 1.00 96.50 356 LEU A C 1
ATOM 2857 O O . LEU A 1 356 ? 21.633 4.041 -31.702 1.00 96.50 356 LEU A O 1
ATOM 2861 N N . HIS A 1 357 ? 19.834 2.707 -31.575 1.00 96.56 357 HIS A N 1
ATOM 2862 C CA . HIS A 1 357 ? 20.494 1.497 -32.061 1.00 96.56 357 HIS A CA 1
ATOM 2863 C C . HIS A 1 357 ? 20.955 1.634 -33.516 1.00 96.56 357 HIS A C 1
ATOM 2865 O O . HIS A 1 357 ? 21.990 1.066 -33.862 1.00 96.56 357 HIS A O 1
ATOM 2871 N N . GLU A 1 358 ? 20.235 2.391 -34.356 1.00 95.50 358 GLU A N 1
ATOM 2872 C CA . GLU A 1 358 ? 20.657 2.711 -35.733 1.00 95.50 358 GLU A CA 1
ATOM 2873 C C . GLU A 1 358 ? 21.962 3.533 -35.766 1.00 95.50 358 GLU A C 1
ATOM 2875 O O . GLU A 1 358 ? 22.780 3.327 -36.664 1.00 95.50 358 GLU A O 1
ATOM 2880 N N . ASP A 1 359 ? 22.210 4.358 -34.745 1.00 93.38 359 ASP A N 1
ATOM 2881 C CA . ASP A 1 359 ? 23.446 5.137 -34.572 1.00 93.38 359 ASP A CA 1
ATOM 2882 C C . ASP A 1 359 ? 24.535 4.394 -33.766 1.00 93.38 359 ASP A C 1
ATOM 2884 O O . ASP A 1 359 ? 25.594 4.949 -33.460 1.00 93.38 359 ASP A O 1
ATOM 2888 N N . GLY A 1 360 ? 24.300 3.126 -33.404 1.00 91.19 360 GLY A N 1
ATOM 2889 C CA . GLY A 1 360 ? 25.222 2.340 -32.578 1.00 91.19 360 GLY A CA 1
ATOM 2890 C C . GLY A 1 360 ? 25.292 2.807 -31.119 1.00 91.19 360 GLY A C 1
ATOM 2891 O O . GLY A 1 360 ? 26.289 2.565 -30.439 1.00 91.19 360 GLY A O 1
ATOM 2892 N N . ILE A 1 361 ? 24.257 3.485 -30.627 1.00 93.44 361 ILE A N 1
ATOM 2893 C CA . ILE A 1 361 ? 24.158 3.929 -29.237 1.00 93.44 361 ILE A CA 1
ATOM 2894 C C . ILE A 1 361 ? 23.307 2.923 -28.461 1.00 93.44 361 ILE A C 1
ATOM 2896 O O . ILE A 1 361 ? 22.194 2.600 -28.861 1.00 93.44 361 ILE A O 1
ATOM 2900 N N . VAL A 1 362 ? 23.829 2.433 -27.342 1.00 94.44 362 VAL A N 1
ATOM 2901 C CA . VAL A 1 362 ? 23.124 1.582 -26.375 1.00 94.44 362 VAL A CA 1
ATOM 2902 C C . VAL A 1 362 ? 22.736 2.458 -25.190 1.00 94.44 362 VAL A C 1
ATOM 2904 O O . VAL A 1 362 ? 23.580 3.193 -24.686 1.00 94.44 362 VAL A O 1
ATOM 2907 N N . HIS A 1 363 ? 21.484 2.408 -24.745 1.00 95.56 363 HIS A N 1
ATOM 2908 C CA . HIS A 1 363 ? 20.993 3.255 -23.657 1.00 95.56 363 HIS A CA 1
ATOM 2909 C C . HIS A 1 363 ? 21.475 2.790 -22.279 1.00 95.56 363 HIS A C 1
ATOM 2911 O O . HIS A 1 363 ? 21.733 3.621 -21.418 1.00 95.56 363 HIS A O 1
ATOM 2917 N N . THR A 1 364 ? 21.562 1.474 -22.072 1.00 93.31 364 THR A N 1
ATOM 2918 C CA . THR A 1 364 ? 22.072 0.771 -20.879 1.00 93.31 364 THR A CA 1
ATOM 2919 C C . THR A 1 364 ? 21.263 0.888 -19.576 1.00 93.31 364 THR A C 1
ATOM 2921 O O . THR A 1 364 ? 21.467 0.076 -18.673 1.00 93.31 364 THR A O 1
ATOM 2924 N N . ASP A 1 365 ? 20.288 1.798 -19.492 1.00 94.06 365 ASP A N 1
ATOM 2925 C CA . ASP A 1 365 ? 19.456 2.026 -18.295 1.00 94.06 365 ASP A CA 1
ATOM 2926 C C . ASP A 1 365 ? 17.957 2.219 -18.619 1.00 94.06 365 ASP A C 1
ATOM 2928 O O . ASP A 1 365 ? 17.292 3.143 -18.150 1.00 94.06 365 ASP A O 1
ATOM 2932 N N . VAL A 1 366 ? 17.392 1.341 -19.454 1.00 97.00 366 VAL A N 1
ATOM 2933 C CA . VAL A 1 366 ? 15.944 1.331 -19.735 1.00 97.00 366 VAL A CA 1
ATOM 2934 C C . VAL A 1 366 ? 15.183 0.794 -18.516 1.00 97.00 366 VAL A C 1
ATOM 2936 O O . VAL A 1 366 ? 15.291 -0.384 -18.178 1.00 97.00 366 VAL A O 1
ATOM 2939 N N . LYS A 1 367 ? 14.397 1.657 -17.863 1.00 94.19 367 LYS A N 1
ATOM 2940 C CA . LYS A 1 367 ? 13.565 1.333 -16.690 1.00 94.19 367 LYS A CA 1
ATOM 2941 C C . LYS A 1 367 ? 12.395 2.319 -16.552 1.00 94.19 367 LYS A C 1
ATOM 2943 O O . LYS A 1 367 ? 12.483 3.415 -17.112 1.00 94.19 367 LYS A O 1
ATOM 2948 N N . PRO A 1 368 ? 11.344 2.004 -15.765 1.00 91.12 368 PRO A N 1
ATOM 2949 C CA . PRO A 1 368 ? 10.200 2.897 -15.550 1.00 91.12 368 PRO A CA 1
ATOM 2950 C C . PRO A 1 368 ? 10.576 4.342 -15.191 1.00 91.12 368 PRO A C 1
ATOM 2952 O O . PRO A 1 368 ? 10.020 5.272 -15.763 1.00 91.12 368 PRO A O 1
ATOM 2955 N N . ASN A 1 369 ? 11.564 4.539 -14.312 1.00 89.50 369 ASN A N 1
ATOM 2956 C CA . ASN A 1 369 ? 11.980 5.868 -13.843 1.00 89.50 369 ASN A CA 1
ATOM 2957 C C . ASN A 1 369 ? 12.526 6.780 -14.952 1.00 89.50 369 ASN A C 1
ATOM 2959 O O . ASN A 1 369 ? 12.496 7.996 -14.796 1.00 89.50 369 ASN A O 1
ATOM 2963 N N . ASN A 1 370 ? 13.011 6.201 -16.052 1.00 95.00 370 ASN A N 1
ATOM 2964 C CA . ASN A 1 370 ? 13.621 6.939 -17.156 1.00 95.00 370 ASN A CA 1
ATOM 2965 C C . ASN A 1 370 ? 12.631 7.159 -18.313 1.00 95.00 370 ASN A C 1
ATOM 2967 O O . ASN A 1 370 ? 13.017 7.640 -19.379 1.00 95.00 370 ASN A O 1
ATOM 2971 N N . ILE A 1 371 ? 11.350 6.822 -18.121 1.00 94.06 371 ILE A N 1
ATOM 2972 C CA . ILE A 1 371 ? 10.280 7.035 -19.097 1.00 94.06 371 ILE A CA 1
ATOM 2973 C C . ILE A 1 371 ? 9.433 8.220 -18.635 1.00 94.06 371 ILE A C 1
ATOM 2975 O O . ILE A 1 371 ? 8.689 8.139 -17.661 1.00 94.06 371 ILE A O 1
ATOM 2979 N N . LEU A 1 372 ? 9.536 9.329 -19.361 1.00 91.25 372 LEU A N 1
ATOM 2980 C CA . LEU A 1 372 ? 8.763 10.538 -19.099 1.00 91.25 372 LEU A CA 1
ATOM 2981 C C . LEU A 1 372 ? 7.414 10.435 -19.801 1.00 91.25 372 LEU A C 1
ATOM 2983 O O . LEU A 1 372 ? 7.370 10.185 -21.008 1.00 91.25 372 LEU A O 1
ATOM 2987 N N . LEU A 1 373 ? 6.333 10.651 -19.056 1.00 89.75 373 LEU A N 1
ATOM 2988 C CA . LEU A 1 373 ? 4.964 10.599 -19.561 1.00 89.75 373 LEU A CA 1
ATOM 2989 C C . LEU A 1 373 ? 4.346 11.995 -19.548 1.00 89.75 373 LEU A C 1
ATOM 2991 O O . LEU A 1 373 ? 4.459 12.718 -18.559 1.00 89.75 373 LEU A O 1
ATOM 2995 N N . ASP A 1 374 ? 3.676 12.343 -20.642 1.00 84.94 374 ASP A N 1
ATOM 2996 C CA . ASP A 1 374 ? 2.741 13.463 -20.691 1.00 84.94 374 ASP A CA 1
ATOM 2997 C C . ASP A 1 374 ? 1.318 12.915 -20.781 1.00 84.94 374 ASP A C 1
ATOM 2999 O O . ASP A 1 374 ? 1.061 11.924 -21.478 1.00 84.94 374 ASP A O 1
ATOM 3003 N N . PHE A 1 375 ? 0.396 13.578 -20.096 1.00 80.12 375 PHE A N 1
ATOM 3004 C CA . PHE A 1 375 ? -0.994 13.153 -19.992 1.00 80.12 375 PHE A CA 1
ATOM 3005 C C . PHE A 1 375 ? -1.919 14.148 -20.687 1.00 80.12 375 PHE A C 1
ATOM 3007 O O . PHE A 1 375 ? -1.597 15.321 -20.880 1.00 80.12 375 PHE A O 1
ATOM 3014 N N . ASP A 1 376 ? -3.100 13.676 -21.078 1.00 75.69 376 ASP A N 1
ATOM 3015 C CA . ASP A 1 376 ? -4.167 14.576 -21.488 1.00 75.69 376 ASP A CA 1
ATOM 3016 C C . ASP A 1 376 ? -4.593 15.511 -20.341 1.00 75.69 376 ASP A C 1
ATOM 3018 O O . ASP A 1 376 ? -4.194 15.367 -19.186 1.00 75.69 376 ASP A O 1
ATOM 3022 N N . LYS A 1 377 ? -5.415 16.515 -20.663 1.00 68.31 377 LYS A N 1
ATOM 3023 C CA . LYS A 1 377 ? -5.836 17.542 -19.692 1.00 68.31 377 LYS A CA 1
ATOM 3024 C C . LYS A 1 377 ? -6.553 16.970 -18.471 1.00 68.31 377 LYS A C 1
ATOM 3026 O O . LYS A 1 377 ? -6.543 17.608 -17.423 1.00 68.31 377 LYS A O 1
ATOM 3031 N N . ASP A 1 378 ? -7.181 15.813 -18.639 1.00 58.78 378 ASP A N 1
ATOM 3032 C CA . ASP A 1 378 ? -7.946 15.137 -17.600 1.00 58.78 378 ASP A CA 1
ATOM 3033 C C . ASP A 1 378 ? -7.060 14.188 -16.766 1.00 58.78 378 ASP A C 1
ATOM 3035 O O . ASP A 1 378 ? -7.524 13.647 -15.765 1.00 58.78 378 ASP A O 1
ATOM 3039 N N . GLY A 1 379 ? -5.783 14.006 -17.138 1.00 63.31 379 GLY A N 1
ATOM 3040 C CA . GLY A 1 379 ? -4.830 13.138 -16.443 1.00 63.31 379 GLY A CA 1
ATOM 3041 C C . GLY A 1 379 ? -5.124 11.647 -16.614 1.00 63.31 379 GLY A C 1
ATOM 3042 O O . GLY A 1 379 ? -4.664 10.837 -15.815 1.00 63.31 379 GLY A O 1
ATOM 3043 N N . THR A 1 380 ? -5.928 11.280 -17.614 1.00 61.28 380 THR A N 1
ATOM 3044 C CA . THR A 1 380 ? -6.489 9.926 -17.756 1.00 61.28 380 THR A CA 1
ATOM 3045 C C . THR A 1 380 ? -5.843 9.095 -18.848 1.00 61.28 380 THR A C 1
ATOM 3047 O O . THR A 1 380 ? -6.000 7.877 -18.842 1.00 61.28 380 THR A O 1
ATOM 3050 N N . LYS A 1 381 ? -5.151 9.736 -19.792 1.00 70.25 381 LYS A N 1
ATOM 3051 C CA . LYS A 1 381 ? -4.542 9.060 -20.934 1.00 70.25 381 LYS A CA 1
ATOM 3052 C C . LYS A 1 381 ? -3.148 9.590 -21.200 1.00 70.25 381 LYS A C 1
ATOM 3054 O O . LYS A 1 381 ? -2.954 10.804 -21.261 1.00 70.25 381 LYS A O 1
ATOM 3059 N N . VAL A 1 382 ? -2.206 8.690 -21.460 1.00 81.44 382 VAL A N 1
ATOM 3060 C CA . VAL A 1 382 ? -0.873 9.071 -21.939 1.00 81.44 382 VAL A CA 1
ATOM 3061 C C . VAL A 1 382 ? -0.964 9.583 -23.380 1.00 81.44 382 VAL A C 1
ATOM 3063 O O . VAL A 1 382 ? -1.411 8.876 -24.287 1.00 81.44 382 VAL A O 1
ATOM 3066 N N . VAL A 1 383 ? -0.539 10.827 -23.606 1.00 86.69 383 VAL A N 1
ATOM 3067 C CA . VAL A 1 383 ? -0.503 11.455 -24.943 1.00 86.69 383 VAL A CA 1
ATOM 3068 C C . VAL A 1 383 ? 0.894 11.451 -25.552 1.00 86.69 383 VAL A C 1
ATOM 3070 O O . VAL A 1 383 ? 1.034 11.490 -26.774 1.00 86.69 383 VAL A O 1
ATOM 3073 N N . GLU A 1 384 ? 1.927 11.363 -24.718 1.00 89.50 384 GLU A N 1
ATOM 3074 C CA . GLU A 1 384 ? 3.321 11.278 -25.135 1.00 89.50 384 GLU A CA 1
ATOM 3075 C C . GLU A 1 384 ? 4.101 10.446 -24.111 1.00 89.50 384 GLU A C 1
ATOM 3077 O O . GLU A 1 384 ? 3.887 10.556 -22.906 1.00 89.50 384 GLU A O 1
ATOM 3082 N N . ALA A 1 385 ? 5.035 9.633 -24.600 1.00 93.19 385 ALA A N 1
ATOM 3083 C CA . ALA A 1 385 ? 6.034 8.968 -23.776 1.00 93.19 385 ALA A CA 1
ATOM 3084 C C . ALA A 1 385 ? 7.414 9.170 -24.408 1.00 93.19 385 ALA A C 1
ATOM 3086 O O . ALA A 1 385 ? 7.559 9.063 -25.632 1.00 93.19 385 ALA A O 1
ATOM 3087 N N . LYS A 1 386 ? 8.420 9.483 -23.587 1.00 94.12 386 LYS A N 1
ATOM 3088 C CA . LYS A 1 386 ? 9.801 9.726 -24.026 1.00 94.12 386 LYS A CA 1
ATOM 3089 C C . LYS A 1 386 ? 10.776 8.972 -23.137 1.00 94.12 386 LYS A C 1
ATOM 3091 O O . LYS A 1 386 ? 10.749 9.127 -21.920 1.00 94.12 386 LYS A O 1
ATOM 3096 N N . LEU A 1 387 ? 11.655 8.193 -23.760 1.00 96.62 387 LEU A N 1
ATOM 3097 C CA . LEU A 1 387 ? 12.812 7.625 -23.079 1.00 96.62 387 LEU A CA 1
ATOM 3098 C C . LEU A 1 387 ? 13.826 8.749 -22.813 1.00 96.62 387 LEU A C 1
ATOM 3100 O O . LEU A 1 387 ? 14.097 9.564 -23.697 1.00 96.62 387 LEU A O 1
ATOM 3104 N N . SER A 1 388 ? 14.324 8.820 -21.587 1.00 93.06 388 SER A N 1
ATOM 3105 C CA . SER A 1 388 ? 15.206 9.874 -21.088 1.00 93.06 388 SER A CA 1
ATOM 3106 C C . SER A 1 388 ? 16.411 9.281 -20.361 1.00 93.06 388 SER A C 1
ATOM 3108 O O . SER A 1 388 ? 16.485 8.074 -20.181 1.00 93.06 388 SER A O 1
ATOM 3110 N N . ASP A 1 389 ? 17.319 10.151 -19.922 1.00 88.69 389 ASP A N 1
ATOM 3111 C CA . ASP A 1 389 ? 18.519 9.793 -19.163 1.00 88.69 389 ASP A CA 1
ATOM 3112 C C . ASP A 1 389 ? 19.540 8.943 -19.940 1.00 88.69 389 ASP A C 1
ATOM 3114 O O . ASP A 1 389 ? 19.800 7.778 -19.661 1.00 88.69 389 ASP A O 1
ATOM 3118 N N . CYS A 1 390 ? 20.176 9.572 -20.931 1.00 86.12 390 CYS A N 1
ATOM 3119 C CA . CYS A 1 390 ? 21.308 8.992 -21.655 1.00 86.12 390 CYS A CA 1
ATOM 3120 C C . CYS A 1 390 ? 22.648 9.161 -20.908 1.00 86.12 390 CYS A C 1
ATOM 3122 O O . CYS A 1 390 ? 23.693 9.176 -21.559 1.00 86.12 390 CYS A O 1
ATOM 3124 N N . GLY A 1 391 ? 22.637 9.343 -19.579 1.00 83.62 391 GLY A N 1
ATOM 3125 C CA . GLY A 1 391 ? 23.848 9.558 -18.776 1.00 83.62 391 GLY A CA 1
ATOM 3126 C C . GLY A 1 391 ? 24.848 8.401 -18.861 1.00 83.62 391 GLY A C 1
ATOM 3127 O O . GLY A 1 391 ? 26.051 8.644 -18.919 1.00 83.62 391 GLY A O 1
ATOM 3128 N N . ASP A 1 392 ? 24.332 7.175 -18.978 1.00 82.31 392 ASP A N 1
ATOM 3129 C CA . ASP A 1 392 ? 25.106 5.933 -19.100 1.00 82.31 392 ASP A CA 1
ATOM 3130 C C . ASP A 1 392 ? 25.107 5.365 -20.536 1.00 82.31 392 ASP A C 1
ATOM 3132 O O . ASP A 1 392 ? 25.466 4.204 -20.769 1.00 82.31 392 ASP A O 1
ATOM 3136 N N . ALA A 1 393 ? 24.669 6.156 -21.523 1.00 88.69 393 ALA A N 1
ATOM 3137 C CA . ALA A 1 393 ? 24.596 5.694 -22.902 1.00 88.69 393 ALA A CA 1
ATOM 3138 C C . ALA A 1 393 ? 25.997 5.433 -23.481 1.00 88.69 393 ALA A C 1
ATOM 3140 O O . ALA A 1 393 ? 26.935 6.204 -23.278 1.00 88.69 393 ALA A O 1
ATOM 3141 N N . TRP A 1 394 ? 26.125 4.356 -24.255 1.00 86.75 394 TRP A N 1
ATOM 3142 C CA . TRP A 1 394 ? 27.404 3.870 -24.766 1.00 86.75 394 TRP A CA 1
ATOM 3143 C C . TRP A 1 394 ? 27.404 3.742 -26.285 1.00 86.75 394 TRP A C 1
ATOM 3145 O O . TRP A 1 394 ? 26.489 3.151 -26.856 1.00 86.75 394 TRP A O 1
ATOM 3155 N N . ASN A 1 395 ? 28.454 4.227 -26.952 1.00 87.19 395 ASN A N 1
ATOM 3156 C CA . ASN A 1 395 ? 28.594 4.091 -28.401 1.00 87.19 395 ASN A CA 1
ATOM 3157 C C . ASN A 1 395 ? 29.519 2.917 -28.769 1.00 87.19 395 ASN A C 1
ATOM 3159 O O . ASN A 1 395 ? 30.736 2.980 -28.593 1.00 87.19 395 ASN A O 1
ATOM 3163 N N . ILE A 1 396 ? 28.950 1.856 -29.351 1.00 79.44 396 ILE A N 1
ATOM 3164 C CA . ILE A 1 396 ? 29.699 0.633 -29.704 1.00 79.44 396 ILE A CA 1
ATOM 3165 C C . ILE A 1 396 ? 30.680 0.821 -30.874 1.00 79.44 396 ILE A C 1
ATOM 3167 O O . ILE A 1 396 ? 31.539 -0.033 -31.089 1.00 79.44 396 ILE A O 1
ATOM 3171 N N . GLY A 1 397 ? 30.547 1.900 -31.652 1.00 65.38 397 GLY A N 1
ATOM 3172 C CA . GLY A 1 397 ? 31.418 2.216 -32.788 1.00 65.38 397 GLY A CA 1
ATOM 3173 C C . GLY A 1 397 ? 32.687 2.982 -32.408 1.00 65.38 397 GLY A C 1
ATOM 3174 O O . GLY A 1 397 ? 33.646 2.985 -33.181 1.00 65.38 397 GLY A O 1
ATOM 3175 N N . HIS A 1 398 ? 32.706 3.610 -31.230 1.00 58.16 398 HIS A N 1
ATOM 3176 C CA . HIS A 1 398 ? 33.814 4.446 -30.764 1.00 58.16 398 HIS A CA 1
ATOM 3177 C C . HIS A 1 398 ? 34.578 3.834 -29.586 1.00 58.16 398 HIS A C 1
ATOM 3179 O O . HIS A 1 398 ? 35.799 3.986 -29.531 1.00 58.16 398 HIS A O 1
ATOM 3185 N N . ASP A 1 399 ? 33.898 3.081 -28.717 1.00 58.44 399 ASP A N 1
ATOM 3186 C CA . ASP A 1 399 ? 34.484 2.565 -27.484 1.00 58.44 399 ASP A CA 1
ATOM 3187 C C . ASP A 1 399 ? 34.390 1.033 -27.388 1.00 58.44 399 ASP A C 1
ATOM 3189 O O . ASP A 1 399 ? 33.345 0.418 -27.624 1.00 58.44 399 ASP A O 1
ATOM 3193 N N . ILE A 1 400 ? 35.497 0.387 -27.002 1.00 59.50 400 ILE A N 1
ATOM 3194 C CA . ILE A 1 400 ? 35.505 -1.051 -26.707 1.00 59.50 400 ILE A CA 1
ATOM 3195 C C . ILE A 1 400 ? 34.751 -1.248 -25.393 1.00 59.50 400 ILE A C 1
ATOM 3197 O O . ILE A 1 400 ? 35.265 -0.870 -24.344 1.00 59.50 400 ILE A O 1
ATOM 3201 N N . ASN A 1 401 ? 33.571 -1.873 -25.444 1.00 63.62 401 ASN A N 1
ATOM 3202 C CA . ASN A 1 401 ? 32.849 -2.279 -24.238 1.00 63.62 401 ASN A CA 1
ATOM 3203 C C . ASN A 1 401 ? 33.773 -3.159 -23.360 1.00 63.62 401 ASN A C 1
ATOM 3205 O O . ASN A 1 401 ? 34.197 -4.235 -23.821 1.00 63.62 401 ASN A O 1
ATOM 3209 N N . PRO A 1 402 ? 34.153 -2.711 -22.150 1.00 58.88 402 PRO A N 1
ATOM 3210 C CA . PRO A 1 402 ? 35.074 -3.456 -21.304 1.00 58.88 402 PRO A CA 1
ATOM 3211 C C . PRO A 1 402 ? 34.449 -4.794 -20.873 1.00 58.88 402 PRO A C 1
ATOM 3213 O O . PRO A 1 402 ? 33.336 -4.844 -20.363 1.00 58.88 402 PRO A O 1
ATOM 3216 N N . LYS A 1 403 ? 35.177 -5.905 -21.070 1.00 52.34 403 LYS A N 1
ATOM 3217 C CA . LYS A 1 403 ? 34.890 -7.168 -20.360 1.00 52.34 403 LYS A CA 1
ATOM 3218 C C . LYS A 1 403 ? 35.397 -7.035 -18.918 1.00 52.34 403 LYS A C 1
ATOM 3220 O O . LYS A 1 403 ? 36.535 -6.599 -18.747 1.00 52.34 403 LYS A O 1
ATOM 3225 N N . GLY A 1 404 ? 34.618 -7.487 -17.934 1.00 53.41 404 GLY A N 1
ATOM 3226 C CA . GLY A 1 404 ? 35.028 -7.590 -16.525 1.00 53.41 404 GLY A CA 1
ATOM 3227 C C . GLY A 1 404 ? 34.502 -6.486 -15.595 1.00 53.41 404 GLY A C 1
ATOM 3228 O O . GLY A 1 404 ? 33.725 -5.625 -16.005 1.00 53.41 404 GLY A O 1
ATOM 3229 N N . GLU A 1 405 ? 34.968 -6.523 -14.343 1.00 51.25 405 GLU A N 1
ATOM 3230 C CA . GLU A 1 405 ? 34.420 -5.894 -13.118 1.00 51.25 405 GLU A CA 1
ATOM 3231 C C . GLU A 1 405 ? 34.224 -4.359 -13.124 1.00 51.25 405 GLU A C 1
ATOM 3233 O O . GLU A 1 405 ? 33.780 -3.783 -12.134 1.00 51.25 405 GLU A O 1
ATOM 3238 N N . GLY A 1 406 ? 34.549 -3.662 -14.214 1.00 52.19 406 GLY A N 1
ATOM 3239 C CA . GLY A 1 406 ? 34.655 -2.200 -14.243 1.00 52.19 406 GLY A CA 1
ATOM 3240 C C . GLY A 1 406 ? 33.459 -1.425 -14.798 1.00 52.19 406 GLY A C 1
ATOM 3241 O O . GLY A 1 406 ? 33.493 -0.199 -14.746 1.00 52.19 406 GLY A O 1
ATOM 3242 N N . HIS A 1 407 ? 32.435 -2.078 -15.363 1.00 64.50 407 HIS A N 1
ATOM 3243 C CA . HIS A 1 407 ? 31.348 -1.362 -16.051 1.00 64.50 407 HIS A CA 1
ATOM 3244 C C . HIS A 1 407 ? 29.971 -1.986 -15.800 1.00 64.50 407 HIS A C 1
ATOM 3246 O O . HIS A 1 407 ? 29.345 -2.589 -16.675 1.00 64.50 407 HIS A O 1
ATOM 3252 N N . ILE A 1 408 ? 29.509 -1.844 -14.558 1.00 75.31 408 ILE A N 1
ATOM 3253 C CA . ILE A 1 408 ? 28.160 -2.224 -14.140 1.00 75.31 408 ILE A CA 1
ATOM 3254 C C . ILE A 1 408 ? 27.171 -1.231 -14.755 1.00 75.31 408 ILE A C 1
ATOM 3256 O O . ILE A 1 408 ? 27.165 -0.062 -14.382 1.00 75.31 408 ILE A O 1
ATOM 3260 N N . ILE A 1 409 ? 26.331 -1.706 -15.674 1.00 83.31 409 ILE A N 1
ATOM 3261 C CA . ILE A 1 409 ? 25.316 -0.879 -16.338 1.00 83.31 409 ILE A CA 1
ATOM 3262 C C . ILE A 1 409 ? 23.915 -1.108 -15.789 1.00 83.31 409 ILE A C 1
ATOM 3264 O O . ILE A 1 409 ? 23.562 -2.234 -15.422 1.00 83.31 409 ILE A O 1
ATOM 3268 N N . GLY A 1 410 ? 23.114 -0.046 -15.789 1.00 81.25 410 GLY A N 1
ATOM 3269 C CA . GLY A 1 410 ? 21.691 -0.074 -15.477 1.00 81.25 410 GLY A CA 1
ATOM 3270 C C . GLY A 1 410 ? 21.335 -0.580 -14.077 1.00 81.25 410 GLY A C 1
ATOM 3271 O O . GLY A 1 410 ? 22.157 -1.090 -13.306 1.00 81.25 410 GLY A O 1
ATOM 3272 N N . ALA A 1 411 ? 20.055 -0.485 -13.734 1.00 86.88 411 ALA A N 1
ATOM 3273 C CA . ALA A 1 411 ? 19.534 -1.052 -12.493 1.00 86.88 411 ALA A CA 1
ATOM 3274 C C . ALA A 1 411 ? 19.487 -2.596 -12.535 1.00 86.88 411 ALA A C 1
ATOM 3276 O O . ALA A 1 411 ? 18.955 -3.192 -13.471 1.00 86.88 411 ALA A O 1
ATOM 3277 N N . ALA A 1 412 ? 19.990 -3.257 -11.483 1.00 90.56 412 ALA A N 1
ATOM 3278 C CA . ALA A 1 412 ? 20.201 -4.711 -11.449 1.00 90.56 412 ALA A CA 1
ATOM 3279 C C . ALA A 1 412 ? 18.963 -5.542 -11.840 1.00 90.56 412 ALA A C 1
ATOM 3281 O O . ALA A 1 412 ? 19.083 -6.478 -12.621 1.00 90.56 412 ALA A O 1
ATOM 3282 N N . ILE A 1 413 ? 17.767 -5.175 -11.375 1.00 94.88 413 ILE A N 1
ATOM 3283 C CA . ILE A 1 413 ? 16.525 -5.919 -11.661 1.00 94.88 413 ILE A CA 1
ATOM 3284 C C . ILE A 1 413 ? 16.008 -5.759 -13.103 1.00 94.88 413 ILE A C 1
ATOM 3286 O O . ILE A 1 413 ? 15.116 -6.499 -13.502 1.00 94.88 413 ILE A O 1
ATOM 3290 N N . PHE A 1 414 ? 16.561 -4.827 -13.884 1.00 96.25 414 PHE A N 1
ATOM 3291 C CA . PHE A 1 414 ? 16.263 -4.636 -15.312 1.00 96.25 414 PHE A CA 1
ATOM 3292 C C . PHE A 1 414 ? 17.438 -5.045 -16.212 1.00 96.25 414 PHE A C 1
ATOM 3294 O O . PHE A 1 414 ? 17.318 -5.037 -17.437 1.00 96.25 414 PHE A O 1
ATOM 3301 N N . ARG A 1 415 ? 18.582 -5.400 -15.622 1.00 95.06 415 ARG A N 1
ATOM 3302 C CA . ARG A 1 415 ? 19.820 -5.727 -16.332 1.00 95.06 415 ARG A CA 1
ATOM 3303 C C . ARG A 1 415 ? 19.713 -7.076 -17.043 1.00 95.06 415 ARG A C 1
ATOM 3305 O O . ARG A 1 415 ? 19.136 -8.020 -16.506 1.00 95.06 415 ARG A O 1
ATOM 3312 N N . SER A 1 416 ? 20.296 -7.169 -18.234 1.00 95.75 416 SER A N 1
ATOM 3313 C CA . SER A 1 416 ? 20.346 -8.402 -19.025 1.00 95.75 416 SER A CA 1
ATOM 3314 C C . SER A 1 416 ? 21.219 -9.494 -18.385 1.00 95.75 416 SER A C 1
ATOM 3316 O O . SER A 1 416 ? 22.133 -9.168 -17.620 1.00 95.75 416 SER A O 1
ATOM 3318 N N . PRO A 1 417 ? 20.984 -10.787 -18.688 1.00 95.19 417 PRO A N 1
ATOM 3319 C CA . PRO A 1 417 ? 21.784 -11.880 -18.148 1.00 95.19 417 PRO A CA 1
ATOM 3320 C C . PRO A 1 417 ? 23.261 -11.759 -18.525 1.00 95.19 417 PRO A C 1
ATOM 3322 O O . PRO A 1 417 ? 24.128 -11.961 -17.683 1.00 95.19 417 PRO A O 1
ATOM 3325 N N . GLU A 1 418 ? 23.574 -11.384 -19.769 1.00 92.88 418 GLU A N 1
ATOM 3326 C CA . GLU A 1 418 ? 24.953 -11.202 -20.222 1.00 92.88 418 GLU A CA 1
ATOM 3327 C C . GLU A 1 418 ? 25.660 -10.045 -19.506 1.00 92.88 418 GLU A C 1
ATOM 3329 O O . GLU A 1 418 ? 26.821 -10.194 -19.134 1.00 92.88 418 GLU A O 1
ATOM 3334 N N . ALA A 1 419 ? 24.971 -8.931 -19.233 1.00 91.38 419 ALA A N 1
ATOM 3335 C CA . ALA A 1 419 ? 25.548 -7.829 -18.466 1.00 91.38 419 ALA A CA 1
ATOM 3336 C C . ALA A 1 419 ? 25.687 -8.185 -16.978 1.00 91.38 419 ALA A C 1
ATOM 3338 O O . ALA A 1 419 ? 26.644 -7.772 -16.329 1.00 91.38 419 ALA A O 1
ATOM 3339 N N . MET A 1 420 ? 24.769 -8.987 -16.434 1.00 91.12 420 MET A N 1
ATOM 3340 C CA . MET A 1 420 ? 24.852 -9.484 -15.060 1.00 91.12 420 MET A CA 1
ATOM 3341 C C . MET A 1 420 ? 25.999 -10.488 -14.868 1.00 91.12 420 MET A C 1
ATOM 3343 O O . MET A 1 420 ? 26.632 -10.505 -13.819 1.00 91.12 420 MET A O 1
ATOM 3347 N N . LEU A 1 421 ? 26.309 -11.268 -15.906 1.00 89.88 421 LEU A N 1
ATOM 3348 C CA . LEU A 1 421 ? 27.471 -12.161 -15.983 1.00 89.88 421 LEU A CA 1
ATOM 3349 C C . LEU A 1 421 ? 28.764 -11.437 -16.396 1.00 89.88 421 LEU A C 1
ATOM 3351 O O . LEU A 1 421 ? 29.774 -12.092 -16.632 1.00 89.88 421 LEU A O 1
ATOM 3355 N N . GLN A 1 422 ? 28.738 -10.104 -16.524 1.00 87.75 422 GLN A N 1
ATOM 3356 C CA . GLN A 1 422 ? 29.878 -9.278 -16.946 1.00 87.75 422 GLN A CA 1
ATOM 3357 C C . GLN A 1 422 ? 30.484 -9.682 -18.307 1.00 87.75 422 GLN A C 1
ATOM 3359 O O . GLN A 1 422 ? 31.664 -9.448 -18.596 1.00 87.75 422 GLN A O 1
ATOM 3364 N N . LEU A 1 423 ? 29.666 -10.281 -19.174 1.00 87.25 423 LEU A N 1
ATOM 3365 C CA . LEU A 1 423 ? 30.022 -10.597 -20.551 1.00 87.25 423 LEU A CA 1
ATOM 3366 C C . LEU A 1 423 ? 29.936 -9.337 -21.421 1.00 87.25 423 LEU A C 1
ATOM 3368 O O . LEU A 1 423 ? 29.415 -8.295 -21.022 1.00 87.25 423 LEU A O 1
ATOM 3372 N N . ARG A 1 424 ? 30.423 -9.434 -22.665 1.00 85.94 424 ARG A N 1
ATOM 3373 C CA . ARG A 1 424 ? 30.219 -8.348 -23.635 1.00 85.94 424 ARG A CA 1
ATOM 3374 C C . ARG A 1 424 ? 28.739 -8.222 -23.959 1.00 85.94 424 ARG A C 1
ATOM 3376 O O . ARG A 1 424 ? 28.107 -9.198 -24.351 1.00 85.94 424 ARG A O 1
ATOM 3383 N N . TRP A 1 425 ? 28.247 -6.997 -23.882 1.00 89.25 425 TRP A N 1
ATOM 3384 C CA . TRP A 1 425 ? 26.884 -6.617 -24.223 1.00 89.25 425 TRP A CA 1
ATOM 3385 C C . TRP A 1 425 ? 26.880 -5.590 -25.366 1.00 89.25 425 TRP A C 1
ATOM 3387 O O . TRP A 1 425 ? 27.898 -4.968 -25.683 1.00 89.25 425 TRP A O 1
ATOM 3397 N N . ALA A 1 426 ? 25.729 -5.451 -26.017 1.00 91.38 426 ALA A N 1
ATOM 3398 C CA . ALA A 1 426 ? 25.469 -4.510 -27.108 1.00 91.38 426 ALA A CA 1
ATOM 3399 C C . ALA A 1 426 ? 23.978 -4.120 -27.080 1.00 91.38 426 ALA A C 1
ATOM 3401 O O . ALA A 1 426 ? 23.315 -4.328 -26.066 1.00 91.38 426 ALA A O 1
ATOM 3402 N N . THR A 1 427 ? 23.424 -3.622 -28.188 1.00 95.38 427 THR A N 1
ATOM 3403 C CA . THR A 1 427 ? 22.009 -3.213 -28.301 1.00 95.38 427 THR A CA 1
ATOM 3404 C C . THR A 1 427 ? 20.965 -4.234 -27.797 1.00 95.38 427 THR A C 1
ATOM 3406 O O . THR A 1 427 ? 19.957 -3.783 -27.249 1.00 95.38 427 THR A O 1
ATOM 3409 N N . PRO A 1 428 ? 21.166 -5.577 -27.843 1.00 96.56 428 PRO A N 1
ATOM 3410 C CA . PRO A 1 428 ? 20.222 -6.531 -27.244 1.00 96.56 428 PRO A CA 1
ATOM 3411 C C . PRO A 1 428 ? 20.046 -6.407 -25.723 1.00 96.56 428 PRO A C 1
ATOM 3413 O O . PRO A 1 428 ? 19.075 -6.945 -25.184 1.00 96.56 428 PRO A O 1
ATOM 3416 N N . THR A 1 429 ? 20.951 -5.717 -25.019 1.00 95.75 429 THR A N 1
ATOM 3417 C CA . THR A 1 429 ? 20.799 -5.461 -23.579 1.00 95.75 429 THR A CA 1
ATOM 3418 C C . THR A 1 429 ? 19.603 -4.552 -23.304 1.00 95.75 429 THR A C 1
ATOM 3420 O O . THR A 1 429 ? 18.806 -4.848 -22.419 1.00 95.75 429 THR A O 1
ATOM 3423 N N . ASP A 1 430 ? 19.408 -3.509 -24.119 1.00 98.12 430 ASP A N 1
ATOM 3424 C CA . ASP A 1 430 ? 18.270 -2.595 -23.980 1.00 98.12 430 ASP A CA 1
ATOM 3425 C C . ASP A 1 430 ? 16.950 -3.306 -24.285 1.00 98.12 430 ASP A C 1
ATOM 3427 O O . ASP A 1 430 ? 15.925 -2.985 -23.692 1.00 98.12 430 ASP A O 1
ATOM 3431 N N . ILE A 1 431 ? 16.970 -4.297 -25.184 1.00 98.69 431 ILE A N 1
ATOM 3432 C CA . ILE A 1 431 ? 15.794 -5.108 -25.524 1.00 98.69 431 ILE A CA 1
ATOM 3433 C C . ILE A 1 431 ? 15.349 -5.957 -24.328 1.00 98.69 431 ILE A C 1
ATOM 3435 O O . ILE A 1 431 ? 14.156 -6.036 -24.040 1.00 98.69 431 ILE A O 1
ATOM 3439 N N . TRP A 1 432 ? 16.295 -6.534 -23.583 1.00 98.50 432 TRP A N 1
ATOM 3440 C CA . TRP A 1 432 ? 15.978 -7.221 -22.331 1.00 98.50 432 TRP A CA 1
ATOM 3441 C C . TRP A 1 432 ? 15.408 -6.258 -21.287 1.00 98.50 432 TRP A C 1
ATOM 3443 O O . TRP A 1 432 ? 14.366 -6.531 -20.688 1.00 98.50 432 TRP A O 1
ATOM 3453 N N . SER A 1 433 ? 16.065 -5.115 -21.083 1.00 98.38 433 SER A N 1
ATOM 3454 C CA . SER A 1 433 ? 15.618 -4.101 -20.124 1.00 98.38 433 SER A CA 1
ATOM 3455 C C . SER A 1 433 ? 14.238 -3.534 -20.478 1.00 98.38 433 SER A C 1
ATOM 3457 O O . SER A 1 433 ? 13.412 -3.314 -19.589 1.00 98.38 433 SER A O 1
ATOM 3459 N N . PHE A 1 434 ? 13.933 -3.397 -21.772 1.00 98.56 434 PHE A N 1
ATOM 3460 C CA . PHE A 1 434 ? 12.595 -3.098 -22.279 1.00 98.56 434 PHE A CA 1
ATOM 3461 C C . PHE A 1 434 ? 11.578 -4.181 -21.898 1.00 98.56 434 PHE A C 1
ATOM 3463 O O . PHE A 1 434 ? 10.519 -3.846 -21.375 1.00 98.56 434 PHE A O 1
ATOM 3470 N N . GLY A 1 435 ? 11.892 -5.466 -22.091 1.00 98.19 435 GLY A N 1
ATOM 3471 C CA . GLY A 1 435 ? 10.999 -6.563 -21.703 1.00 98.19 435 GLY A CA 1
ATOM 3472 C C . GLY A 1 435 ? 10.726 -6.610 -20.195 1.00 98.19 435 GLY A C 1
ATOM 3473 O O . GLY A 1 435 ? 9.573 -6.717 -19.777 1.00 98.19 435 GLY A O 1
ATOM 3474 N N . ALA A 1 436 ? 11.760 -6.432 -19.367 1.00 97.88 436 ALA A N 1
ATOM 3475 C CA . ALA A 1 436 ? 11.610 -6.320 -17.915 1.00 97.88 436 ALA A CA 1
ATOM 3476 C C . ALA A 1 436 ? 10.757 -5.101 -17.510 1.00 97.88 436 ALA A C 1
ATOM 3478 O O . ALA A 1 436 ? 9.907 -5.197 -16.624 1.00 97.88 436 ALA A O 1
ATOM 3479 N N . THR A 1 437 ? 10.940 -3.968 -18.193 1.00 96.62 437 THR A N 1
ATOM 3480 C CA . THR A 1 437 ? 10.132 -2.756 -18.000 1.00 96.62 437 THR A CA 1
ATOM 3481 C C . THR A 1 437 ? 8.674 -2.987 -18.388 1.00 96.62 437 THR A C 1
ATOM 3483 O O . THR A 1 437 ? 7.787 -2.637 -17.617 1.00 96.62 437 THR A O 1
ATOM 3486 N N . LEU A 1 438 ? 8.410 -3.624 -19.531 1.00 95.62 438 LEU A N 1
ATOM 3487 C CA . LEU A 1 438 ? 7.061 -3.943 -19.999 1.00 95.62 438 LEU A CA 1
ATOM 3488 C C . LEU A 1 438 ? 6.313 -4.836 -19.003 1.00 95.62 438 LEU A C 1
ATOM 3490 O O . LEU A 1 438 ? 5.172 -4.545 -18.659 1.00 95.62 438 LEU A O 1
ATOM 3494 N N . ILE A 1 439 ? 6.979 -5.867 -18.478 1.00 93.81 439 ILE A N 1
ATOM 3495 C CA . ILE A 1 439 ? 6.435 -6.720 -17.414 1.00 93.81 439 ILE A CA 1
ATOM 3496 C C . ILE A 1 439 ? 6.049 -5.882 -16.183 1.00 93.81 439 ILE A C 1
ATOM 3498 O O . ILE A 1 439 ? 4.953 -6.035 -15.646 1.00 93.81 439 ILE A O 1
ATOM 3502 N N . SER A 1 440 ? 6.916 -4.963 -15.750 1.00 91.25 440 SER A N 1
ATOM 3503 C CA . SER A 1 440 ? 6.611 -4.060 -14.633 1.00 91.25 440 SER A CA 1
ATOM 3504 C C . SER A 1 440 ? 5.462 -3.094 -14.918 1.00 91.25 440 SER A C 1
ATOM 3506 O O . SER A 1 440 ? 4.728 -2.759 -13.992 1.00 91.25 440 SER A O 1
ATOM 3508 N N . LEU A 1 441 ? 5.283 -2.653 -16.165 1.00 88.38 441 LEU A N 1
ATOM 3509 C CA . LEU A 1 441 ? 4.151 -1.808 -16.551 1.00 88.38 441 LEU A CA 1
ATOM 3510 C C . LEU A 1 441 ? 2.826 -2.579 -16.520 1.00 88.38 441 LEU A C 1
ATOM 3512 O O . LEU A 1 441 ? 1.830 -2.014 -16.085 1.00 88.38 441 LEU A O 1
ATOM 3516 N N . ILE A 1 442 ? 2.823 -3.854 -16.928 1.00 86.75 442 ILE A N 1
ATOM 3517 C CA . ILE A 1 442 ? 1.620 -4.702 -16.935 1.00 86.75 442 ILE A CA 1
ATOM 3518 C C . ILE A 1 442 ? 1.114 -4.969 -15.514 1.00 86.75 442 ILE A C 1
ATOM 3520 O O . ILE A 1 442 ? -0.047 -4.715 -15.221 1.00 86.75 442 ILE A O 1
ATOM 3524 N N . TRP A 1 443 ? 1.979 -5.419 -14.601 1.00 82.75 443 TRP A N 1
ATOM 3525 C CA . TRP A 1 443 ? 1.556 -5.691 -13.218 1.00 82.75 443 TRP A CA 1
ATOM 3526 C C . TRP A 1 443 ? 1.491 -4.439 -12.325 1.00 82.75 443 TRP A C 1
ATOM 3528 O O . TRP A 1 443 ? 0.815 -4.443 -11.289 1.00 82.75 443 TRP A O 1
ATOM 3538 N N . GLY A 1 444 ? 2.197 -3.368 -12.695 1.00 79.00 444 GLY A N 1
ATOM 3539 C CA . GLY A 1 444 ? 2.201 -2.089 -11.988 1.00 79.00 444 GLY A CA 1
ATOM 3540 C C . GLY A 1 444 ? 2.641 -2.180 -10.520 1.00 79.00 444 GLY A C 1
ATOM 3541 O O . GLY A 1 444 ? 3.372 -3.078 -10.103 1.00 79.00 444 GLY A O 1
ATOM 3542 N N . LYS A 1 445 ? 2.202 -1.205 -9.707 1.00 68.75 445 LYS A N 1
ATOM 3543 C CA . LYS A 1 445 ? 2.348 -1.192 -8.231 1.00 68.75 445 LYS A CA 1
ATOM 3544 C C . LYS A 1 445 ? 3.782 -1.415 -7.719 1.00 68.75 445 LYS A C 1
ATOM 3546 O O . LYS A 1 445 ? 3.975 -2.038 -6.676 1.00 68.75 445 LYS A O 1
ATOM 3551 N N . ASN A 1 446 ? 4.782 -0.901 -8.442 1.00 69.88 446 ASN A N 1
ATOM 3552 C CA . ASN A 1 446 ? 6.206 -1.064 -8.117 1.00 69.88 446 ASN A CA 1
ATOM 3553 C C . ASN A 1 446 ? 6.645 -2.544 -8.008 1.00 69.88 446 ASN A C 1
ATOM 3555 O O . ASN A 1 446 ? 7.521 -2.898 -7.215 1.00 69.88 446 ASN A O 1
ATOM 3559 N N . TRP A 1 447 ? 5.985 -3.427 -8.764 1.00 82.38 447 TRP A N 1
ATOM 3560 C CA . TRP A 1 447 ? 6.310 -4.845 -8.827 1.00 82.38 447 TRP A CA 1
ATOM 3561 C C . TRP A 1 447 ? 7.304 -5.135 -9.960 1.00 82.38 447 TRP A C 1
ATOM 3563 O O . TRP A 1 447 ? 7.189 -4.622 -11.078 1.00 82.38 447 TRP A O 1
ATOM 3573 N N . HIS A 1 448 ? 8.293 -5.981 -9.672 1.00 87.69 448 HIS A N 1
ATOM 3574 C CA . HIS A 1 448 ? 9.369 -6.321 -10.601 1.00 87.69 448 HIS A CA 1
ATOM 3575 C C . HIS A 1 448 ? 9.650 -7.820 -10.555 1.00 87.69 448 HIS A C 1
ATOM 3577 O O . HIS A 1 448 ? 10.047 -8.345 -9.515 1.00 87.69 448 HIS A O 1
ATOM 3583 N N . ILE A 1 449 ? 9.504 -8.491 -11.698 1.00 91.50 449 ILE A N 1
ATOM 3584 C CA . ILE A 1 449 ? 9.618 -9.952 -11.821 1.00 91.50 449 ILE A CA 1
ATOM 3585 C C . ILE A 1 449 ? 10.972 -10.515 -11.365 1.00 91.50 449 ILE A C 1
ATOM 3587 O O . ILE A 1 449 ? 11.041 -11.642 -10.881 1.00 91.50 449 ILE A O 1
ATOM 3591 N N . PHE A 1 450 ? 12.051 -9.735 -11.492 1.00 95.00 450 PHE A N 1
ATOM 3592 C CA . PHE A 1 450 ? 13.404 -10.176 -11.145 1.00 95.00 450 PHE A CA 1
ATOM 3593 C C . PHE A 1 450 ? 13.916 -9.661 -9.801 1.00 95.00 450 PHE A C 1
ATOM 3595 O O . PHE A 1 450 ? 15.070 -9.914 -9.461 1.00 95.00 450 PHE A O 1
ATOM 3602 N N . LYS A 1 451 ? 13.090 -8.950 -9.024 1.00 90.75 451 LYS A N 1
ATOM 3603 C CA . LYS A 1 451 ? 13.479 -8.504 -7.683 1.00 90.75 451 LYS A CA 1
ATOM 3604 C C . LYS A 1 451 ? 13.495 -9.704 -6.721 1.00 90.75 451 LYS A C 1
ATOM 3606 O O . LYS A 1 451 ? 12.463 -10.353 -6.567 1.00 90.75 451 LYS A O 1
ATOM 3611 N N . PRO A 1 452 ? 14.621 -10.007 -6.051 1.00 85.50 452 PRO A N 1
ATOM 3612 C CA . PRO A 1 452 ? 14.670 -11.048 -5.029 1.00 85.50 452 PRO A CA 1
ATOM 3613 C C . PRO A 1 452 ? 13.827 -10.680 -3.798 1.00 85.50 452 PRO A C 1
ATOM 3615 O O . PRO A 1 452 ? 13.877 -9.549 -3.321 1.00 85.50 452 PRO A O 1
ATOM 3618 N N . ASP A 1 453 ? 13.093 -11.646 -3.240 1.00 71.75 453 ASP A N 1
ATOM 3619 C CA . ASP A 1 453 ? 12.191 -11.396 -2.101 1.00 71.75 453 ASP A CA 1
ATOM 3620 C C . ASP A 1 453 ? 12.911 -11.196 -0.757 1.00 71.75 453 ASP A C 1
ATOM 3622 O O . ASP A 1 453 ? 12.386 -10.517 0.130 1.00 71.75 453 ASP A O 1
ATOM 3626 N N . LYS A 1 454 ? 14.080 -11.829 -0.588 1.00 75.38 454 LYS A N 1
ATOM 3627 C CA . LYS A 1 454 ? 14.782 -11.987 0.702 1.00 75.38 454 LYS A CA 1
ATOM 3628 C C . LYS A 1 454 ? 16.198 -11.407 0.727 1.00 75.38 454 LYS A C 1
ATOM 3630 O O . LYS A 1 454 ? 16.900 -11.587 1.714 1.00 75.38 454 LYS A O 1
ATOM 3635 N N . VAL A 1 455 ? 16.628 -10.751 -0.349 1.00 74.50 455 VAL A N 1
ATOM 3636 C CA . VAL A 1 455 ? 17.999 -10.242 -0.490 1.00 74.50 455 VAL A CA 1
ATOM 3637 C C . VAL A 1 455 ? 17.930 -8.749 -0.758 1.00 74.50 455 VAL A C 1
ATOM 3639 O O . VAL A 1 455 ? 17.246 -8.320 -1.687 1.00 74.50 455 VAL A O 1
ATOM 3642 N N . SER A 1 456 ? 18.595 -7.965 0.087 1.00 77.00 456 SER A N 1
ATOM 3643 C CA . SER A 1 456 ? 18.641 -6.510 -0.052 1.00 77.00 456 SER A CA 1
ATOM 3644 C C . SER A 1 456 ? 19.543 -6.097 -1.218 1.00 77.00 456 SER A C 1
ATOM 3646 O O . SER A 1 456 ? 20.469 -6.819 -1.578 1.00 77.00 456 SER A O 1
ATOM 3648 N N . ALA A 1 457 ? 19.265 -4.940 -1.820 1.00 75.81 457 ALA A N 1
ATOM 3649 C CA . ALA A 1 457 ? 19.955 -4.465 -3.023 1.00 75.81 457 ALA A CA 1
ATOM 3650 C C . ALA A 1 457 ? 21.448 -4.145 -2.806 1.00 75.81 457 ALA A C 1
ATOM 3652 O O . ALA A 1 457 ? 22.202 -4.093 -3.773 1.00 75.81 457 ALA A O 1
ATOM 3653 N N . ASP A 1 458 ? 21.859 -3.931 -1.557 1.00 77.50 458 ASP A N 1
ATOM 3654 C CA . ASP A 1 458 ? 23.238 -3.704 -1.114 1.00 77.50 458 ASP A CA 1
ATOM 3655 C C . ASP A 1 458 ? 24.001 -5.002 -0.796 1.00 77.50 458 ASP A C 1
ATOM 3657 O O . ASP A 1 458 ? 25.203 -4.960 -0.544 1.00 77.50 458 ASP A O 1
ATOM 3661 N N . HIS A 1 459 ? 23.331 -6.158 -0.832 1.00 81.69 459 HIS A N 1
ATOM 3662 C CA . HIS A 1 459 ? 23.963 -7.450 -0.582 1.00 81.69 459 HIS A CA 1
ATOM 3663 C C . HIS A 1 459 ? 24.850 -7.876 -1.762 1.00 81.69 459 HIS A C 1
ATOM 3665 O O . HIS A 1 459 ? 24.442 -7.785 -2.922 1.00 81.69 459 HIS A O 1
ATOM 3671 N N . GLU A 1 460 ? 26.033 -8.424 -1.478 1.00 83.88 460 GLU A N 1
ATOM 3672 C CA . GLU A 1 460 ? 27.013 -8.826 -2.502 1.00 83.88 460 GLU A CA 1
ATOM 3673 C C . GLU A 1 460 ? 26.464 -9.877 -3.486 1.0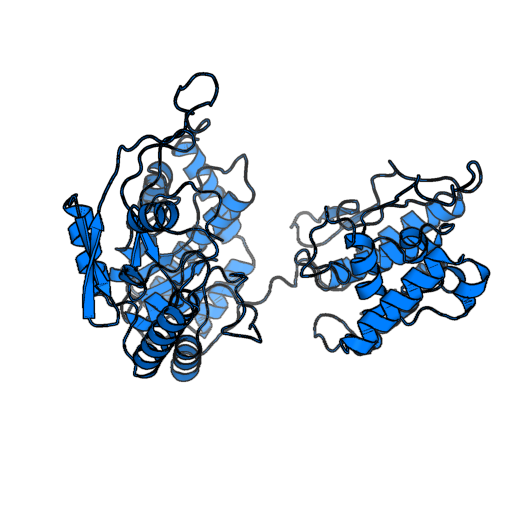0 83.88 460 GLU A C 1
ATOM 3675 O O . GLU A 1 460 ? 26.708 -9.817 -4.689 1.00 83.88 460 GLU A O 1
ATOM 3680 N N . GLU A 1 461 ? 25.620 -10.786 -2.997 1.00 86.00 461 GLU A N 1
ATOM 3681 C CA . GLU A 1 461 ? 24.984 -11.831 -3.811 1.00 86.00 461 GLU A CA 1
ATOM 3682 C C . GLU A 1 461 ? 23.718 -11.369 -4.560 1.00 86.00 461 GLU A C 1
ATOM 3684 O O . GLU A 1 461 ? 23.096 -12.162 -5.274 1.00 86.00 461 GLU A O 1
ATOM 3689 N N . TYR A 1 462 ? 23.303 -10.101 -4.432 1.00 87.81 462 TYR A N 1
ATOM 3690 C CA . TYR A 1 462 ? 22.052 -9.617 -5.030 1.00 87.81 462 TYR A CA 1
ATOM 3691 C C . TYR A 1 462 ? 21.996 -9.870 -6.545 1.00 87.81 462 TYR A C 1
ATOM 3693 O O . TYR A 1 462 ? 20.974 -10.313 -7.070 1.00 87.81 462 TYR A O 1
ATOM 3701 N N . ALA A 1 463 ? 23.117 -9.674 -7.244 1.00 89.38 463 ALA A N 1
ATOM 3702 C CA . ALA A 1 463 ? 23.252 -9.939 -8.677 1.00 89.38 463 ALA A CA 1
ATOM 3703 C C . ALA A 1 463 ? 22.957 -11.406 -9.048 1.00 89.38 463 ALA A C 1
ATOM 3705 O O . ALA A 1 463 ? 22.219 -11.675 -9.999 1.00 89.38 463 ALA A O 1
ATOM 3706 N N . VAL A 1 464 ? 23.476 -12.358 -8.266 1.00 92.31 464 VAL A N 1
ATOM 3707 C CA . VAL A 1 464 ? 23.245 -13.796 -8.473 1.00 92.31 464 VAL A CA 1
ATOM 3708 C C . VAL A 1 464 ? 21.788 -14.150 -8.186 1.00 92.31 464 VAL A C 1
ATOM 3710 O O . VAL A 1 464 ? 21.168 -14.893 -8.945 1.00 92.31 464 VAL A O 1
ATOM 3713 N N . HIS A 1 465 ? 21.186 -13.562 -7.152 1.00 93.25 465 HIS A N 1
ATOM 3714 C CA . HIS A 1 465 ? 19.765 -13.758 -6.868 1.00 93.25 465 HIS A CA 1
ATOM 3715 C C . HIS A 1 465 ? 18.844 -13.196 -7.954 1.00 93.25 465 HIS A C 1
ATOM 3717 O O . HIS A 1 465 ? 17.799 -13.789 -8.238 1.00 93.25 465 HIS A O 1
ATOM 3723 N N . VAL A 1 466 ? 19.235 -12.100 -8.606 1.00 95.25 466 VAL A N 1
ATOM 3724 C CA . VAL A 1 466 ? 18.543 -11.612 -9.802 1.00 95.25 466 VAL A CA 1
ATOM 3725 C C . VAL A 1 466 ? 18.695 -12.618 -10.952 1.00 95.25 466 VAL A C 1
ATOM 3727 O O . VAL A 1 466 ? 17.680 -12.987 -11.540 1.00 95.25 466 VAL A O 1
ATOM 3730 N N . LEU A 1 467 ? 19.901 -13.142 -11.230 1.00 95.25 467 LEU A N 1
ATOM 3731 C CA . LEU A 1 467 ? 20.111 -14.203 -12.240 1.00 95.25 467 LEU A CA 1
ATOM 3732 C C . LEU A 1 467 ? 19.248 -15.442 -11.976 1.00 95.25 467 LEU A C 1
ATOM 3734 O O . LEU A 1 467 ? 18.700 -16.018 -12.918 1.00 95.25 467 LEU A O 1
ATOM 3738 N N . ILE A 1 468 ? 19.081 -15.830 -10.708 1.00 95.44 468 ILE A N 1
ATOM 3739 C CA . ILE A 1 468 ? 18.179 -16.917 -10.312 1.00 95.44 468 ILE A CA 1
ATOM 3740 C C . ILE A 1 468 ? 16.749 -16.607 -10.754 1.00 95.44 468 ILE A C 1
ATOM 3742 O O . ILE A 1 468 ? 16.125 -17.467 -11.368 1.00 95.44 468 ILE A O 1
ATOM 3746 N N . GLN A 1 469 ? 16.225 -15.399 -10.511 1.00 96.06 469 GLN A N 1
ATOM 3747 C CA . GLN A 1 469 ? 14.880 -15.044 -10.984 1.00 96.06 469 GLN A CA 1
ATOM 3748 C C . GLN A 1 469 ? 14.796 -15.034 -12.517 1.00 96.06 469 GLN A C 1
ATOM 3750 O O . GLN A 1 469 ? 13.839 -15.564 -13.077 1.00 96.06 469 GLN A O 1
ATOM 3755 N N . GLN A 1 470 ? 15.805 -14.512 -13.219 1.00 97.38 470 GLN A N 1
ATOM 3756 C CA . GLN A 1 470 ? 15.829 -14.527 -14.689 1.00 97.38 470 GLN A CA 1
ATOM 3757 C C . GLN A 1 470 ? 15.735 -15.957 -15.233 1.00 97.38 470 GLN A C 1
ATOM 3759 O O . GLN A 1 470 ? 14.841 -16.281 -16.019 1.00 97.38 470 GLN A O 1
ATOM 3764 N N . ALA A 1 471 ? 16.593 -16.847 -14.733 1.00 95.94 471 ALA A N 1
ATOM 3765 C CA . ALA A 1 471 ? 16.606 -18.248 -15.122 1.00 95.94 471 ALA A CA 1
ATOM 3766 C C . ALA A 1 471 ? 15.351 -18.999 -14.659 1.00 95.94 471 ALA A C 1
ATOM 3768 O O . ALA A 1 471 ? 14.902 -19.906 -15.354 1.00 95.94 471 ALA A O 1
ATOM 3769 N N . ARG A 1 472 ? 14.752 -18.628 -13.525 1.00 94.88 472 ARG A N 1
ATOM 3770 C CA . ARG A 1 472 ? 13.511 -19.218 -13.008 1.00 94.88 472 ARG A CA 1
ATOM 3771 C C . ARG A 1 472 ? 12.347 -19.081 -13.989 1.00 94.88 472 ARG A C 1
ATOM 3773 O O . ARG A 1 472 ? 11.605 -20.054 -14.156 1.00 94.88 472 ARG A O 1
ATOM 3780 N N . PHE A 1 473 ? 12.204 -17.900 -14.597 1.00 95.69 473 PHE A N 1
ATOM 3781 C CA . PHE A 1 473 ? 11.078 -17.549 -15.470 1.00 95.69 473 PHE A CA 1
ATOM 3782 C C . PHE A 1 473 ? 11.357 -17.774 -16.960 1.00 95.69 473 PHE A C 1
ATOM 3784 O O . PHE A 1 473 ? 10.463 -18.229 -17.672 1.00 95.69 473 PHE A O 1
ATOM 3791 N N . PHE A 1 474 ? 12.578 -17.494 -17.424 1.00 97.06 474 PHE A N 1
ATOM 3792 C CA . PHE A 1 474 ? 12.931 -17.509 -18.853 1.00 97.06 474 PHE A CA 1
ATOM 3793 C C . PHE A 1 474 ? 14.061 -18.482 -19.206 1.00 97.06 474 PHE A C 1
ATOM 3795 O O . PHE A 1 474 ? 14.361 -18.680 -20.379 1.00 97.06 474 PHE A O 1
ATOM 3802 N N . GLY A 1 475 ? 14.675 -19.117 -18.205 1.00 91.44 475 GLY A N 1
ATOM 3803 C CA . GLY A 1 475 ? 15.690 -20.140 -18.425 1.00 91.44 475 GLY A CA 1
ATOM 3804 C C . GLY A 1 475 ? 15.111 -21.506 -18.832 1.00 91.44 475 GLY A C 1
ATOM 3805 O O . GLY A 1 475 ? 13.892 -21.695 -18.857 1.00 91.44 475 GLY A O 1
ATOM 3806 N N . PRO A 1 476 ? 15.977 -22.516 -19.031 1.00 91.88 476 PRO A N 1
ATOM 3807 C CA . PRO A 1 476 ? 17.402 -22.535 -18.677 1.00 91.88 476 PRO A CA 1
ATOM 3808 C C . PRO A 1 476 ? 18.280 -21.676 -19.599 1.00 91.88 476 PRO A C 1
ATOM 3810 O O . PRO A 1 476 ? 17.849 -21.261 -20.670 1.00 91.88 476 PRO A O 1
ATOM 3813 N N . PHE A 1 477 ? 19.519 -21.412 -19.174 1.00 91.50 477 PHE A N 1
ATOM 3814 C CA . PHE A 1 477 ? 20.518 -20.807 -20.057 1.00 91.50 477 PHE A CA 1
ATOM 3815 C C . PHE A 1 477 ? 20.819 -21.764 -21.224 1.00 91.50 477 PHE A C 1
ATOM 3817 O O . PHE A 1 477 ? 21.003 -22.961 -20.984 1.00 91.50 477 PHE A O 1
ATOM 3824 N N . PRO A 1 478 ? 20.849 -21.278 -22.474 1.00 90.88 478 PRO A N 1
ATOM 3825 C CA . PRO A 1 478 ? 21.119 -22.120 -23.629 1.00 90.88 478 PRO A CA 1
ATOM 3826 C C . PRO A 1 478 ? 22.596 -22.528 -23.691 1.00 90.88 478 PRO A C 1
ATOM 3828 O O . PRO A 1 478 ? 23.478 -21.785 -23.262 1.00 90.88 478 PRO A O 1
ATOM 3831 N N . LEU A 1 479 ? 22.871 -23.697 -24.286 1.00 89.38 479 LEU A N 1
ATOM 3832 C CA . LEU A 1 479 ? 24.233 -24.241 -24.448 1.00 89.38 479 LEU A CA 1
ATOM 3833 C C . LEU A 1 479 ? 25.166 -23.310 -25.234 1.00 89.38 479 LEU A C 1
ATOM 3835 O O . LEU A 1 479 ? 26.378 -23.361 -25.081 1.00 89.38 479 LEU A O 1
ATOM 3839 N N . SER A 1 480 ? 24.601 -22.419 -26.043 1.00 90.31 480 SER A N 1
ATOM 3840 C CA . SER A 1 480 ? 25.325 -21.405 -26.804 1.00 90.31 480 SER A CA 1
ATOM 3841 C C . SER A 1 480 ? 26.136 -20.438 -25.921 1.00 90.31 480 SER A C 1
ATOM 3843 O O . SER A 1 480 ? 27.039 -19.771 -26.426 1.00 90.31 480 SER A O 1
ATOM 3845 N N . TYR A 1 481 ? 25.875 -20.368 -24.609 1.00 88.62 481 TYR A N 1
ATOM 3846 C CA . TYR A 1 481 ? 26.711 -19.620 -23.662 1.00 88.62 481 TYR A CA 1
ATOM 3847 C C . TYR A 1 481 ? 28.139 -20.172 -23.553 1.00 88.62 481 TYR A C 1
ATOM 3849 O O . TYR A 1 481 ? 29.048 -19.389 -23.276 1.00 88.62 481 TYR A O 1
ATOM 3857 N N . GLU A 1 482 ? 28.365 -21.464 -23.834 1.00 88.06 482 GLU A N 1
ATOM 3858 C CA . GLU A 1 482 ? 29.702 -22.086 -23.847 1.00 88.06 482 GLU A CA 1
ATOM 3859 C C . GLU A 1 482 ? 30.689 -21.355 -24.779 1.00 88.06 482 GLU A C 1
ATOM 3861 O O . GLU A 1 482 ? 31.894 -21.373 -24.538 1.00 88.06 482 GLU A O 1
ATOM 3866 N N . ASP A 1 483 ? 30.187 -20.654 -25.803 1.00 87.56 483 ASP A N 1
ATOM 3867 C CA . ASP A 1 483 ? 31.002 -19.885 -26.751 1.00 87.56 483 ASP A CA 1
ATOM 3868 C C . ASP A 1 483 ? 31.631 -18.617 -26.139 1.00 87.56 483 ASP A C 1
ATOM 3870 O O . ASP A 1 483 ? 32.590 -18.067 -26.691 1.00 87.56 483 ASP A O 1
ATOM 3874 N N . VAL A 1 484 ? 31.044 -18.080 -25.061 1.00 85.25 484 VAL A N 1
ATOM 3875 C CA . VAL A 1 484 ? 31.315 -16.708 -24.586 1.00 85.25 484 VAL A CA 1
ATOM 3876 C C . VAL A 1 484 ? 31.720 -16.608 -23.117 1.00 85.25 484 VAL A C 1
ATOM 3878 O O . VAL A 1 484 ? 32.317 -15.589 -22.750 1.00 85.25 484 VAL A O 1
ATOM 3881 N N . ILE A 1 485 ? 31.416 -17.628 -22.311 1.00 89.56 485 ILE A N 1
ATOM 3882 C CA . ILE A 1 485 ? 31.726 -17.693 -20.876 1.00 89.56 485 ILE A CA 1
ATOM 3883 C C . ILE A 1 485 ? 33.107 -18.300 -20.604 1.00 89.56 485 ILE A C 1
ATOM 3885 O O . ILE A 1 485 ? 33.610 -19.116 -21.375 1.00 89.56 485 ILE A O 1
ATOM 3889 N N . ASP A 1 486 ? 33.710 -17.928 -19.479 1.00 89.44 486 ASP A N 1
ATOM 3890 C CA . ASP A 1 486 ? 34.888 -18.590 -18.923 1.00 89.44 486 ASP A CA 1
ATOM 3891 C C . ASP A 1 486 ? 34.520 -19.556 -17.774 1.00 89.44 486 ASP A C 1
ATOM 3893 O O . ASP A 1 486 ? 33.355 -19.894 -17.548 1.00 89.44 486 ASP A O 1
ATOM 3897 N N . THR A 1 487 ? 35.534 -20.055 -17.057 1.00 89.44 487 THR A N 1
ATOM 3898 C CA . THR A 1 487 ? 35.341 -21.004 -15.946 1.00 89.44 487 THR A CA 1
ATOM 3899 C C . THR A 1 487 ? 34.539 -20.409 -14.788 1.00 89.44 487 THR A C 1
ATOM 3901 O O . THR A 1 487 ? 33.758 -21.135 -14.177 1.00 89.44 487 THR A O 1
ATOM 3904 N N . GLU A 1 488 ? 34.706 -19.122 -14.492 1.00 89.38 488 GLU A N 1
ATOM 3905 C CA . GLU A 1 488 ? 34.013 -18.445 -13.398 1.00 89.38 488 GLU A CA 1
ATOM 3906 C C . GLU A 1 488 ? 32.530 -18.281 -13.727 1.00 89.38 488 GLU A C 1
ATOM 3908 O O . GLU A 1 488 ? 31.674 -18.740 -12.968 1.00 89.38 488 GLU A O 1
ATOM 3913 N N . GLN A 1 489 ? 32.196 -17.728 -14.900 1.00 91.06 489 GLN A N 1
ATOM 3914 C CA . GLN A 1 489 ? 30.782 -17.584 -15.265 1.00 91.06 489 GLN A CA 1
ATOM 3915 C C . GLN A 1 489 ? 30.103 -18.949 -15.444 1.00 91.06 489 GLN A C 1
ATOM 3917 O O . GLN A 1 489 ? 28.938 -19.099 -15.079 1.00 91.06 489 GLN A O 1
ATOM 3922 N N . ASN A 1 490 ? 30.822 -19.973 -15.917 1.00 91.62 490 ASN A N 1
ATOM 3923 C CA . ASN A 1 490 ? 30.290 -21.335 -15.966 1.00 91.62 490 ASN A CA 1
ATOM 3924 C C . ASN A 1 490 ? 29.954 -21.891 -14.567 1.00 91.62 490 ASN A C 1
ATOM 3926 O O . ASN A 1 490 ? 28.931 -22.554 -14.399 1.00 91.62 490 ASN A O 1
ATOM 3930 N N . GLN A 1 491 ? 30.768 -21.594 -13.546 1.00 92.12 491 GLN A N 1
ATOM 3931 C CA . GLN A 1 491 ? 30.467 -21.964 -12.157 1.00 92.12 491 GLN A CA 1
ATOM 3932 C C . GLN A 1 491 ? 29.234 -21.226 -11.621 1.00 92.12 491 GLN A C 1
ATOM 3934 O O . GLN A 1 491 ? 28.390 -21.857 -10.984 1.00 92.12 491 GLN A O 1
ATOM 3939 N N . ILE A 1 492 ? 29.088 -19.930 -11.924 1.00 92.75 492 ILE A N 1
ATOM 3940 C CA . ILE A 1 492 ? 27.897 -19.148 -11.554 1.00 92.75 492 ILE A CA 1
ATOM 3941 C C . ILE A 1 492 ? 26.642 -19.770 -12.176 1.00 92.75 492 ILE A C 1
ATOM 3943 O O . ILE A 1 492 ? 25.670 -20.033 -11.469 1.00 92.75 492 ILE A O 1
ATOM 3947 N N . LEU A 1 493 ? 26.663 -20.061 -13.482 1.00 92.88 493 LEU A N 1
ATOM 3948 C CA . LEU A 1 493 ? 25.526 -20.672 -14.177 1.00 92.88 493 LEU A CA 1
ATOM 3949 C C . LEU A 1 493 ? 25.165 -22.048 -13.605 1.00 92.88 493 LEU A C 1
ATOM 3951 O O . LEU A 1 493 ? 23.985 -22.324 -13.379 1.00 92.88 493 LEU A O 1
ATOM 3955 N N . ALA A 1 494 ? 26.165 -22.888 -13.321 1.00 91.00 494 ALA A N 1
ATOM 3956 C CA . ALA A 1 494 ? 25.951 -24.182 -12.682 1.00 91.00 494 ALA A CA 1
ATOM 3957 C C . ALA A 1 494 ? 25.323 -24.034 -11.285 1.00 91.00 494 ALA A C 1
ATOM 3959 O O . ALA A 1 494 ? 24.381 -24.758 -10.964 1.00 91.00 494 ALA A O 1
ATOM 3960 N N . GLY A 1 495 ? 25.787 -23.068 -10.484 1.00 94.12 495 GLY A N 1
ATOM 3961 C CA . GLY A 1 495 ? 25.220 -22.757 -9.169 1.00 94.12 495 GLY A CA 1
ATOM 3962 C C . GLY A 1 495 ? 23.769 -22.276 -9.244 1.00 94.12 495 GLY A C 1
ATOM 3963 O O . GLY A 1 495 ? 22.922 -22.756 -8.493 1.00 94.12 495 GLY A O 1
ATOM 3964 N N . VAL A 1 496 ? 23.450 -21.393 -10.197 1.00 94.25 496 VAL A N 1
ATOM 3965 C CA . VAL A 1 496 ? 22.076 -20.919 -10.441 1.00 94.25 496 VAL A CA 1
ATOM 3966 C C . VAL A 1 496 ? 21.149 -22.078 -10.821 1.00 94.25 496 VAL A C 1
ATOM 3968 O O . VAL A 1 496 ? 20.045 -22.184 -10.283 1.00 94.25 496 VAL A O 1
ATOM 3971 N N . LEU A 1 497 ? 21.581 -22.952 -11.736 1.00 92.19 497 LEU A N 1
ATOM 3972 C CA . LEU A 1 497 ? 20.796 -24.117 -12.155 1.00 92.19 497 LEU A CA 1
ATOM 3973 C C . LEU A 1 497 ? 20.575 -25.090 -10.995 1.00 92.19 497 LEU A C 1
ATOM 3975 O O . LEU A 1 497 ? 19.429 -25.460 -10.739 1.00 92.19 497 LEU A O 1
ATOM 3979 N N . TYR A 1 498 ? 21.640 -25.422 -10.260 1.00 92.62 498 TYR A N 1
ATOM 3980 C CA . TYR A 1 498 ? 21.570 -26.274 -9.075 1.00 92.62 498 TYR A CA 1
ATOM 3981 C C . TYR A 1 498 ? 20.579 -25.717 -8.047 1.00 92.62 498 TYR A C 1
ATOM 3983 O O . TYR A 1 498 ? 19.684 -26.435 -7.613 1.00 92.62 498 TYR A O 1
ATOM 3991 N N . TYR A 1 499 ? 20.664 -24.422 -7.727 1.00 90.81 499 TYR A N 1
ATOM 3992 C CA . TYR A 1 499 ? 19.771 -23.780 -6.761 1.00 90.81 499 TYR A CA 1
ATOM 3993 C C . TYR A 1 499 ? 18.296 -23.862 -7.183 1.00 90.81 499 TYR A C 1
ATOM 3995 O O . TYR A 1 499 ? 17.430 -24.180 -6.366 1.00 90.81 499 TYR A O 1
ATOM 4003 N N . ILE A 1 500 ? 17.996 -23.605 -8.464 1.00 90.44 500 ILE A N 1
ATOM 4004 C CA . ILE A 1 500 ? 16.629 -23.686 -9.000 1.00 90.44 500 ILE A CA 1
ATOM 4005 C C . ILE A 1 500 ? 16.082 -25.115 -8.929 1.00 90.44 500 ILE A C 1
ATOM 4007 O O . ILE A 1 500 ? 14.900 -25.286 -8.622 1.00 90.44 500 ILE A O 1
ATOM 4011 N N . GLU A 1 501 ? 16.904 -26.116 -9.242 1.00 90.00 501 GLU A N 1
ATOM 4012 C CA . GLU A 1 501 ? 16.513 -27.530 -9.232 1.00 90.00 501 GLU A CA 1
ATOM 4013 C C . GLU A 1 501 ? 16.330 -28.061 -7.809 1.00 90.00 501 GLU A C 1
ATOM 4015 O O . GLU A 1 501 ? 15.287 -28.640 -7.506 1.00 90.00 501 GLU A O 1
ATOM 4020 N N . GLU A 1 502 ? 17.289 -27.797 -6.921 1.00 93.06 502 GLU A N 1
ATOM 4021 C CA . GLU A 1 502 ? 17.264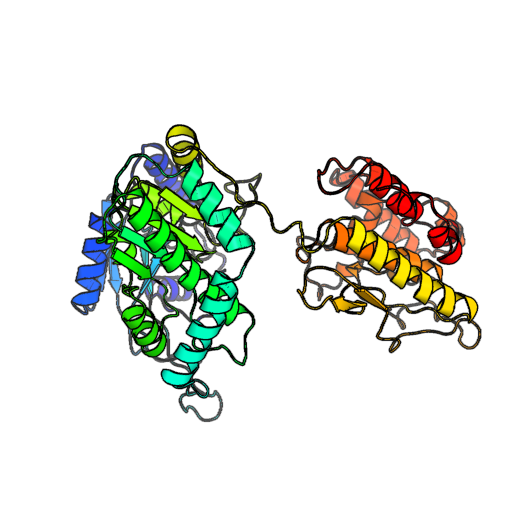 -28.204 -5.512 1.00 93.06 502 GLU A CA 1
ATOM 4022 C C . GLU A 1 502 ? 16.026 -27.664 -4.783 1.00 93.06 502 GLU A C 1
ATOM 4024 O O . GLU A 1 502 ? 15.387 -28.381 -4.014 1.00 93.06 502 GLU A O 1
ATOM 4029 N N . HIS A 1 503 ? 15.645 -26.418 -5.071 1.00 85.56 503 HIS A N 1
ATOM 4030 C CA . HIS A 1 503 ? 14.522 -25.741 -4.421 1.00 85.56 503 HIS A CA 1
ATOM 4031 C C . HIS A 1 503 ? 13.219 -25.791 -5.239 1.00 85.56 503 HIS A C 1
ATOM 4033 O O . HIS A 1 503 ? 12.237 -25.147 -4.866 1.00 85.56 503 HIS A O 1
ATOM 4039 N N . ASN A 1 504 ? 13.194 -26.525 -6.359 1.00 84.75 504 ASN A N 1
ATOM 4040 C CA . ASN A 1 504 ? 12.042 -26.652 -7.259 1.00 84.75 504 ASN A CA 1
ATOM 4041 C C . ASN A 1 504 ? 11.407 -25.295 -7.643 1.00 84.75 504 ASN A C 1
ATOM 4043 O O . ASN A 1 504 ? 10.189 -25.103 -7.608 1.00 84.75 504 ASN A O 1
ATOM 4047 N N . LEU A 1 505 ? 12.245 -24.311 -7.978 1.00 86.31 505 LEU A N 1
ATOM 4048 C CA . LEU A 1 505 ? 11.798 -22.927 -8.168 1.00 86.31 505 LEU A CA 1
ATOM 4049 C C . LEU A 1 505 ? 11.254 -22.639 -9.566 1.00 86.31 505 LEU A C 1
ATOM 4051 O O . LEU A 1 505 ? 10.626 -21.592 -9.746 1.00 86.31 505 LEU A O 1
ATOM 4055 N N . ARG A 1 506 ? 11.501 -23.522 -10.543 1.00 90.75 506 ARG A N 1
ATOM 4056 C CA . ARG A 1 506 ? 11.194 -23.322 -11.969 1.00 90.75 506 ARG A CA 1
ATOM 4057 C C . ARG A 1 506 ? 9.728 -22.924 -12.175 1.00 90.75 506 ARG A C 1
ATOM 4059 O O . ARG A 1 506 ? 8.821 -23.679 -11.837 1.00 90.75 506 ARG A O 1
ATOM 4066 N N . LYS A 1 507 ? 9.499 -21.751 -12.770 1.00 92.25 507 LYS A N 1
ATOM 4067 C CA . LYS A 1 507 ? 8.161 -21.209 -13.055 1.00 92.25 507 LYS A CA 1
ATOM 4068 C C . LYS A 1 507 ? 8.175 -20.511 -14.418 1.00 92.25 507 LYS A C 1
ATOM 4070 O O . LYS A 1 507 ? 8.314 -19.296 -14.452 1.00 92.25 507 LYS A O 1
ATOM 4075 N N . PRO A 1 508 ? 8.084 -21.249 -15.537 1.00 92.25 508 PRO A N 1
ATOM 4076 C CA . PRO A 1 508 ? 8.190 -20.657 -16.868 1.00 92.25 508 PRO A CA 1
ATOM 4077 C C . PRO A 1 508 ? 7.150 -19.554 -17.081 1.00 92.25 508 PRO A C 1
ATOM 4079 O O . PRO A 1 508 ? 5.967 -19.769 -16.816 1.00 92.25 508 PRO A O 1
ATOM 4082 N N . PHE A 1 509 ? 7.574 -18.396 -17.595 1.00 92.50 509 PHE A N 1
ATOM 4083 C CA . PHE A 1 509 ? 6.683 -17.250 -17.807 1.00 92.50 509 PHE A CA 1
ATOM 4084 C C . PHE A 1 509 ? 5.513 -17.581 -18.747 1.00 92.50 509 PHE A C 1
ATOM 4086 O O . PHE A 1 509 ? 4.386 -17.142 -18.537 1.00 92.50 509 PHE A O 1
ATOM 4093 N N . SER A 1 510 ? 5.749 -18.443 -19.740 1.00 91.12 510 SER A N 1
ATOM 4094 C CA . SER A 1 510 ? 4.725 -18.919 -20.679 1.00 91.12 510 SER A CA 1
ATOM 4095 C C . SER A 1 510 ? 3.552 -19.645 -20.007 1.00 91.12 510 SER A C 1
ATOM 4097 O O . SER A 1 510 ? 2.463 -19.717 -20.577 1.00 91.12 510 SER A O 1
ATOM 4099 N N . LEU A 1 511 ? 3.754 -20.163 -18.791 1.00 88.19 511 LEU A N 1
ATOM 4100 C CA . LEU A 1 511 ? 2.746 -20.878 -18.009 1.00 88.19 511 LEU A CA 1
ATOM 4101 C C . LEU A 1 511 ? 2.065 -20.002 -16.952 1.00 88.19 511 LEU A C 1
ATOM 4103 O O . LEU A 1 511 ? 1.228 -20.509 -16.207 1.00 88.19 511 LEU A O 1
ATOM 4107 N N . VAL A 1 512 ? 2.396 -18.709 -16.873 1.00 84.25 512 VAL A N 1
ATOM 4108 C CA . VAL A 1 512 ? 1.742 -17.780 -15.945 1.00 84.25 512 VAL A CA 1
ATOM 4109 C C . VAL A 1 512 ? 0.239 -17.726 -16.240 1.00 84.25 512 VAL A C 1
ATOM 4111 O O . VAL A 1 512 ? -0.197 -17.552 -17.387 1.00 84.25 512 VAL A O 1
ATOM 4114 N N . GLN A 1 513 ? -0.541 -17.912 -15.175 1.00 78.31 513 GLN A N 1
ATOM 4115 C CA . GLN A 1 513 ? -1.993 -17.776 -15.145 1.00 78.31 513 GLN A CA 1
ATOM 4116 C C . GLN A 1 513 ? -2.317 -16.594 -14.234 1.00 78.31 513 GLN A C 1
ATOM 4118 O O . GLN A 1 513 ? -2.356 -16.741 -13.016 1.00 78.31 513 GLN A O 1
ATOM 4123 N N . ASP A 1 514 ? -2.466 -15.421 -14.838 1.00 77.56 514 ASP A N 1
ATOM 4124 C CA . ASP A 1 514 ? -2.783 -14.162 -14.169 1.00 77.56 514 ASP A CA 1
ATOM 4125 C C . ASP A 1 514 ? -3.752 -13.385 -15.071 1.00 77.56 514 ASP A C 1
ATOM 4127 O O . ASP A 1 514 ? -3.614 -13.435 -16.295 1.00 77.56 514 ASP A O 1
ATOM 4131 N N . GLU A 1 515 ? -4.755 -12.734 -14.483 1.00 73.88 515 GLU A N 1
ATOM 4132 C CA . GLU A 1 515 ? -5.770 -11.973 -15.225 1.00 73.88 515 GLU A CA 1
ATOM 4133 C C . GLU A 1 515 ? -5.185 -10.711 -15.874 1.00 73.88 515 GLU A C 1
ATOM 4135 O O . GLU A 1 515 ? -5.712 -10.254 -16.884 1.00 73.88 515 GLU A O 1
ATOM 4140 N N . GLU A 1 516 ? -4.075 -10.193 -15.340 1.00 75.81 516 GLU A N 1
ATOM 4141 C CA . GLU A 1 516 ? -3.400 -8.991 -15.843 1.00 75.81 516 GLU A CA 1
ATOM 4142 C C . GLU A 1 516 ? -2.567 -9.266 -17.112 1.00 75.81 516 GLU A C 1
ATOM 4144 O O . GLU A 1 516 ? -2.150 -8.331 -17.793 1.00 75.81 516 GLU A O 1
ATOM 4149 N N . VAL A 1 517 ? -2.295 -10.538 -17.453 1.00 83.75 517 VAL A N 1
ATOM 4150 C CA . VAL A 1 517 ? -1.428 -10.908 -18.588 1.00 83.75 517 VAL A CA 1
ATOM 4151 C C . VAL A 1 517 ? -2.162 -11.783 -19.593 1.00 83.75 517 VAL A C 1
ATOM 4153 O O . VAL A 1 517 ? -2.439 -12.964 -19.355 1.00 83.75 517 VAL A O 1
ATOM 4156 N N . THR A 1 518 ? -2.409 -11.224 -20.775 1.00 87.44 518 THR A N 1
ATOM 4157 C CA . THR A 1 518 ? -3.075 -11.939 -21.867 1.00 87.44 518 THR A CA 1
ATOM 4158 C C . THR A 1 518 ? -2.170 -13.007 -22.498 1.00 87.44 518 THR A C 1
ATOM 4160 O O . THR A 1 518 ? -0.973 -13.121 -22.206 1.00 87.44 518 THR A O 1
ATOM 4163 N N . SER A 1 519 ? -2.731 -13.845 -23.374 1.00 88.00 519 SER A N 1
ATOM 4164 C CA . SER A 1 519 ? -1.923 -14.853 -24.084 1.00 88.00 519 SER A CA 1
ATOM 4165 C C . SER A 1 519 ? -0.971 -14.196 -25.084 1.00 88.00 519 SER A C 1
ATOM 4167 O O . SER A 1 519 ? 0.162 -14.639 -25.253 1.00 88.00 519 SER A O 1
ATOM 4169 N N . GLU A 1 520 ? -1.422 -13.096 -25.672 1.00 91.19 520 GLU A N 1
ATOM 4170 C CA . GLU A 1 520 ? -0.713 -12.239 -26.605 1.00 91.19 520 GLU A CA 1
ATOM 4171 C C . GLU A 1 520 ? 0.461 -11.533 -25.913 1.00 91.19 520 GLU A C 1
ATOM 4173 O O . GLU A 1 520 ? 1.573 -11.519 -26.443 1.00 91.19 520 GLU A O 1
ATOM 4178 N N . ASP A 1 521 ? 0.246 -11.011 -24.698 1.00 92.12 521 ASP A N 1
ATOM 4179 C CA . ASP A 1 521 ? 1.318 -10.437 -23.873 1.00 92.12 521 ASP A CA 1
ATOM 4180 C C . ASP A 1 521 ? 2.393 -11.482 -23.573 1.00 92.12 521 ASP A C 1
ATOM 4182 O O . ASP A 1 521 ? 3.584 -11.207 -23.721 1.00 92.12 521 ASP A O 1
ATOM 4186 N N . LYS A 1 522 ? 1.993 -12.708 -23.208 1.00 93.62 522 LYS A N 1
ATOM 4187 C CA . LYS A 1 522 ? 2.940 -13.804 -22.953 1.00 93.62 522 LYS A CA 1
ATOM 4188 C C . LYS A 1 522 ? 3.776 -14.142 -24.176 1.00 93.62 522 LYS A C 1
ATOM 4190 O O . LYS A 1 522 ? 4.987 -14.303 -24.044 1.00 93.62 522 LYS A O 1
ATOM 4195 N N . GLU A 1 523 ? 3.161 -14.241 -25.351 1.00 95.19 523 GLU A N 1
ATOM 4196 C CA . GLU A 1 523 ? 3.885 -14.528 -26.589 1.00 95.19 523 GLU A CA 1
ATOM 4197 C C . GLU A 1 523 ? 4.899 -13.424 -26.917 1.00 95.19 523 GLU A C 1
ATOM 4199 O O . GLU A 1 523 ? 6.068 -13.713 -27.189 1.00 95.19 523 GLU A O 1
ATOM 4204 N N . PHE A 1 524 ? 4.480 -12.159 -26.827 1.00 96.94 524 PHE A N 1
ATOM 4205 C CA . PHE A 1 524 ? 5.343 -11.012 -27.094 1.00 96.94 524 PHE A CA 1
ATOM 4206 C C . PHE A 1 524 ? 6.497 -10.909 -26.089 1.00 96.94 524 PHE A C 1
ATOM 4208 O O . PHE A 1 524 ? 7.656 -10.771 -26.481 1.00 96.94 524 PHE A O 1
ATOM 4215 N N . ILE A 1 525 ? 6.215 -11.065 -24.794 1.00 97.62 525 ILE A N 1
ATOM 4216 C CA . ILE A 1 525 ? 7.232 -11.043 -23.737 1.00 97.62 525 ILE A CA 1
ATOM 4217 C C . ILE A 1 525 ? 8.207 -12.208 -23.903 1.00 97.62 525 ILE A C 1
ATOM 4219 O O . ILE A 1 525 ? 9.414 -11.992 -23.868 1.00 97.62 525 ILE A O 1
ATOM 4223 N N . CYS A 1 526 ? 7.735 -13.435 -24.141 1.00 97.31 526 CYS A N 1
ATOM 4224 C CA . CYS A 1 526 ? 8.629 -14.573 -24.364 1.00 97.31 526 CYS A CA 1
ATOM 4225 C C . CYS A 1 526 ? 9.514 -14.381 -25.603 1.00 97.31 526 CYS A C 1
ATOM 4227 O O . CYS A 1 526 ? 10.665 -14.807 -25.589 1.00 97.31 526 CYS A O 1
ATOM 4229 N N . LYS A 1 527 ? 9.032 -13.701 -26.649 1.00 97.50 527 LYS A N 1
ATOM 4230 C CA . LYS A 1 527 ? 9.833 -13.341 -27.831 1.00 97.50 527 LYS A CA 1
ATOM 4231 C C . LYS A 1 527 ? 10.949 -12.338 -27.506 1.00 97.50 527 LYS A C 1
ATOM 4233 O O . LYS A 1 527 ? 12.031 -12.440 -28.075 1.00 97.50 527 LYS A O 1
ATOM 4238 N N . ILE A 1 528 ? 10.710 -11.402 -26.586 1.00 98.06 528 ILE A N 1
ATOM 4239 C CA . ILE A 1 528 ? 11.698 -10.408 -26.125 1.00 98.06 528 ILE A CA 1
ATOM 4240 C C . ILE A 1 528 ? 12.719 -11.037 -25.168 1.00 98.06 528 ILE A C 1
ATOM 4242 O O . ILE A 1 528 ? 13.924 -10.824 -25.304 1.00 98.06 528 ILE A O 1
ATOM 4246 N N . MET A 1 529 ? 12.236 -11.816 -24.199 1.00 98.00 529 MET A N 1
ATOM 4247 C CA . MET A 1 529 ? 12.999 -12.329 -23.057 1.00 98.00 529 MET A CA 1
ATOM 4248 C C . MET A 1 529 ? 13.795 -13.595 -23.401 1.00 98.00 529 MET A C 1
ATOM 4250 O O . MET A 1 529 ? 13.770 -14.585 -22.671 1.00 98.00 529 MET A O 1
ATOM 4254 N N . GLN A 1 530 ? 14.510 -13.571 -24.528 1.00 97.62 530 GLN A N 1
ATOM 4255 C CA . GLN A 1 530 ? 15.442 -14.635 -24.896 1.00 97.62 530 GLN A CA 1
ATOM 4256 C C . GLN A 1 530 ? 16.700 -14.538 -24.032 1.00 97.62 530 GLN A C 1
ATOM 4258 O O . GLN A 1 530 ? 17.288 -13.461 -23.891 1.00 97.62 530 GLN A O 1
ATOM 4263 N N . MET A 1 531 ? 17.114 -15.663 -23.446 1.00 95.44 531 MET A N 1
ATOM 4264 C CA . MET A 1 531 ? 18.292 -15.704 -22.577 1.00 95.44 531 MET A CA 1
ATOM 4265 C C . MET A 1 531 ? 19.549 -15.314 -23.359 1.00 95.44 531 MET A C 1
ATOM 4267 O O . MET A 1 531 ? 20.257 -14.410 -22.930 1.00 95.44 531 MET A O 1
ATOM 4271 N N . ASP A 1 532 ? 19.779 -15.909 -24.534 1.00 95.00 532 ASP A N 1
ATOM 4272 C CA . ASP A 1 532 ? 20.895 -15.531 -25.404 1.00 95.00 532 ASP A CA 1
ATOM 4273 C C . ASP A 1 532 ? 20.618 -14.190 -26.107 1.00 95.00 532 ASP A C 1
ATOM 4275 O O . ASP A 1 532 ? 19.608 -14.059 -26.807 1.00 95.00 532 ASP A O 1
ATOM 4279 N N . PRO A 1 533 ? 21.503 -13.185 -25.981 1.00 94.69 533 PRO A N 1
ATOM 4280 C CA . PRO A 1 533 ? 21.323 -11.906 -26.661 1.00 94.69 533 PRO A CA 1
ATOM 4281 C C . PRO A 1 533 ? 21.300 -12.014 -28.193 1.00 94.69 533 PRO A C 1
ATOM 4283 O O . PRO A 1 533 ? 20.753 -11.121 -28.837 1.00 94.69 533 PRO A O 1
ATOM 4286 N N . ARG A 1 534 ? 21.864 -13.076 -28.790 1.00 94.50 534 ARG A N 1
ATOM 4287 C CA . ARG A 1 534 ? 21.854 -13.307 -30.250 1.00 94.50 534 ARG A CA 1
ATOM 4288 C C . ARG A 1 534 ? 20.470 -13.661 -30.791 1.00 94.50 534 ARG A C 1
ATOM 4290 O O . ARG A 1 534 ? 20.210 -13.419 -31.967 1.00 94.50 534 ARG A O 1
ATOM 4297 N N . ASP A 1 535 ? 19.606 -14.201 -29.937 1.00 96.06 535 ASP A N 1
ATOM 4298 C CA . ASP A 1 535 ? 18.255 -14.630 -30.302 1.00 96.06 535 ASP A CA 1
ATOM 4299 C C . ASP A 1 535 ? 17.213 -13.523 -30.076 1.00 96.06 535 ASP A C 1
ATOM 4301 O O . ASP A 1 535 ? 16.061 -13.655 -30.495 1.00 96.06 535 ASP A O 1
ATOM 4305 N N . ARG A 1 536 ? 17.595 -12.410 -29.429 1.00 97.44 536 ARG A N 1
ATOM 4306 C CA . ARG A 1 536 ? 16.678 -11.293 -29.179 1.00 97.44 536 ARG A CA 1
ATOM 4307 C C . ARG A 1 536 ? 16.401 -10.511 -30.467 1.00 97.44 536 ARG A C 1
ATOM 4309 O O . ARG A 1 536 ? 17.337 -10.152 -31.185 1.00 97.44 536 ARG A O 1
ATOM 4316 N N . PRO A 1 537 ? 15.133 -10.174 -30.748 1.00 98.12 537 PRO A N 1
ATOM 4317 C CA . PRO A 1 537 ? 14.793 -9.311 -31.869 1.00 98.12 537 PRO A CA 1
ATOM 4318 C C . PRO A 1 537 ? 15.309 -7.885 -31.646 1.00 98.12 537 PRO A C 1
ATOM 4320 O O . PRO A 1 537 ? 15.427 -7.400 -30.524 1.00 98.12 537 PRO A O 1
ATOM 4323 N N . THR A 1 538 ? 15.572 -7.176 -32.736 1.00 98.44 538 THR A N 1
ATOM 4324 C CA . THR A 1 538 ? 15.878 -5.738 -32.698 1.00 98.44 538 THR A CA 1
ATOM 4325 C C . THR A 1 538 ? 14.634 -4.915 -32.355 1.00 98.44 538 THR A C 1
ATOM 4327 O O . THR A 1 538 ? 13.507 -5.337 -32.629 1.00 98.44 538 THR A O 1
ATOM 4330 N N . ALA A 1 539 ? 14.819 -3.687 -31.855 1.00 98.19 539 ALA A N 1
ATOM 4331 C CA . ALA A 1 539 ? 13.704 -2.769 -31.597 1.00 98.19 539 ALA A CA 1
ATOM 4332 C C . ALA A 1 539 ? 12.834 -2.544 -32.851 1.00 98.19 539 ALA A C 1
ATOM 4334 O O . ALA A 1 539 ? 11.607 -2.554 -32.782 1.00 98.19 539 ALA A O 1
ATOM 4335 N N . LYS A 1 540 ? 13.472 -2.452 -34.025 1.00 97.75 540 LYS A N 1
ATOM 4336 C CA . LYS A 1 540 ? 12.805 -2.319 -35.326 1.00 97.75 540 LYS A CA 1
ATOM 4337 C C . LYS A 1 540 ? 11.938 -3.525 -35.695 1.00 97.75 540 LYS A C 1
ATOM 4339 O O . LYS A 1 540 ? 10.866 -3.347 -36.265 1.00 97.75 540 LYS A O 1
ATOM 4344 N N . GLN A 1 541 ? 12.389 -4.741 -35.384 1.00 98.12 541 GLN A N 1
ATOM 4345 C CA . GLN A 1 541 ? 11.599 -5.959 -35.593 1.00 98.12 541 GLN A CA 1
ATOM 4346 C C . GLN A 1 541 ? 10.415 -6.022 -34.625 1.00 98.12 541 GLN A C 1
ATOM 4348 O O . GLN A 1 541 ? 9.314 -6.351 -35.052 1.00 98.12 541 GLN A O 1
ATOM 4353 N N . LEU A 1 542 ? 10.618 -5.647 -33.358 1.00 98.19 542 LEU A N 1
ATOM 4354 C CA . LEU A 1 542 ? 9.546 -5.599 -32.361 1.00 98.19 542 LEU A CA 1
ATOM 4355 C C . LEU A 1 542 ? 8.461 -4.573 -32.718 1.00 98.19 542 LEU A C 1
ATOM 4357 O O . LEU A 1 542 ? 7.283 -4.856 -32.542 1.00 98.19 542 LEU A O 1
ATOM 4361 N N . LEU A 1 543 ? 8.820 -3.416 -33.283 1.00 97.50 543 LEU A N 1
ATOM 4362 C CA . LEU A 1 543 ? 7.845 -2.415 -33.750 1.00 97.50 543 LEU A CA 1
ATOM 4363 C C . LEU A 1 543 ? 6.902 -2.925 -34.850 1.00 97.50 543 LEU A C 1
ATOM 4365 O O . LEU A 1 543 ? 5.823 -2.360 -35.037 1.00 97.50 543 LEU A O 1
ATOM 4369 N N . ALA A 1 544 ? 7.312 -3.961 -35.585 1.00 96.56 544 ALA A N 1
ATOM 4370 C CA . ALA A 1 544 ? 6.518 -4.597 -36.632 1.00 96.56 544 ALA A CA 1
ATOM 4371 C C . ALA A 1 544 ? 5.695 -5.797 -36.124 1.00 96.56 544 ALA A C 1
ATOM 4373 O O . ALA A 1 544 ? 5.028 -6.450 -36.926 1.00 96.56 544 ALA A O 1
ATOM 4374 N N . ASP A 1 545 ? 5.752 -6.102 -34.826 1.00 97.19 545 ASP A N 1
ATOM 4375 C CA . ASP A 1 545 ? 5.083 -7.258 -34.240 1.00 97.19 545 ASP A CA 1
ATOM 4376 C C . ASP A 1 545 ? 3.556 -7.097 -34.190 1.00 97.19 545 ASP A C 1
ATOM 4378 O O . ASP A 1 545 ? 3.025 -5.998 -33.994 1.00 97.19 545 ASP A O 1
ATOM 4382 N N . GLU A 1 546 ? 2.835 -8.211 -34.334 1.0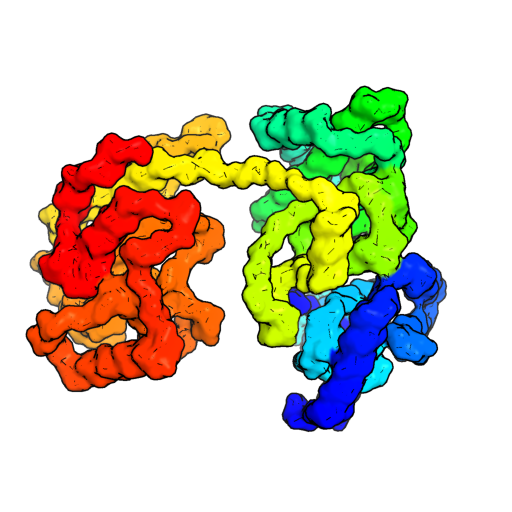0 94.44 546 GLU A N 1
ATOM 4383 C CA . GLU A 1 546 ? 1.371 -8.231 -34.310 1.00 94.44 546 GLU A CA 1
ATOM 4384 C C . GLU A 1 546 ? 0.797 -7.838 -32.947 1.00 94.44 546 GLU A C 1
ATOM 4386 O O . GLU A 1 546 ? -0.321 -7.324 -32.902 1.00 94.44 546 GLU A O 1
ATOM 4391 N N . TRP A 1 547 ? 1.567 -7.973 -31.859 1.00 94.38 547 TRP A N 1
ATOM 4392 C CA . TRP A 1 547 ? 1.150 -7.573 -30.511 1.00 94.38 547 TRP A CA 1
ATOM 4393 C C . TRP A 1 547 ? 0.614 -6.134 -30.442 1.00 94.38 547 TRP A C 1
ATOM 4395 O O . TRP A 1 547 ? -0.357 -5.856 -29.735 1.00 94.38 547 TRP A O 1
ATOM 4405 N N . PHE A 1 548 ? 1.176 -5.222 -31.242 1.00 92.06 548 PHE A N 1
ATOM 4406 C CA . PHE A 1 548 ? 0.727 -3.831 -31.301 1.00 92.06 548 PHE A CA 1
ATOM 4407 C C . PHE A 1 548 ? -0.579 -3.598 -32.078 1.00 92.06 548 PHE A C 1
ATOM 4409 O O . PHE A 1 548 ? -1.134 -2.501 -32.001 1.00 92.06 548 PHE A O 1
ATOM 4416 N N . ASN A 1 549 ? -1.039 -4.579 -32.854 1.00 86.00 549 ASN A N 1
ATOM 4417 C CA . ASN A 1 549 ? -2.270 -4.506 -33.648 1.00 86.00 549 ASN A CA 1
ATOM 4418 C C . ASN A 1 549 ? -3.451 -5.203 -32.959 1.00 86.00 549 ASN A C 1
ATOM 4420 O O . ASN A 1 549 ? -4.597 -5.036 -33.379 1.00 86.00 549 ASN A O 1
ATOM 4424 N N . LEU A 1 550 ? -3.168 -6.000 -31.930 1.00 70.88 550 LEU A N 1
ATOM 4425 C CA . LEU A 1 550 ? -4.169 -6.690 -31.129 1.00 70.88 550 LEU A CA 1
ATOM 4426 C C . LEU A 1 550 ? -4.796 -5.707 -30.123 1.00 70.88 550 LEU A C 1
ATOM 4428 O O . LEU A 1 550 ? -4.110 -4.764 -29.711 1.00 70.88 550 LEU A O 1
ATOM 4432 N N . PRO A 1 551 ? -6.079 -5.889 -29.763 1.00 56.00 551 PRO A N 1
ATOM 4433 C CA . PRO A 1 551 ? -6.823 -4.964 -28.905 1.00 56.00 551 PRO A CA 1
ATOM 4434 C C . PRO A 1 551 ? -6.237 -4.780 -27.500 1.00 56.00 551 PRO A C 1
ATOM 4436 O O . PRO A 1 551 ? -5.426 -5.627 -27.054 1.00 56.00 551 PRO A O 1
#

Foldseek 3Di:
DPPPFQKDFPLLVVLPVVDPQPPPVVVLLLVQLVVLVVLVVVPQALAALVQQVQQVVCLVVVHQWGWGQFSVRDIAITGDPFPDADLAFAHGFRKDKAAADSLRLNLCDGRRDSRCSRHRIGIIIGHHHADNPPRDGDDDPDWDDLVVLLVVLVVLLVVLVPDPLLVLVLVCCVVDQDPFAAQEEQEEDLADLRCVVPDPCNSSSSSSLSVQVSSLVSSCVVVVHPRYQAEYEDPRDDPSRQVSSVVVRYHYDYPPVSLSPAEQSYEYHYEQALHQVLSNCLRYYDHSYYDYDDDDDDPDQNPCPPPPRSHRDDPSSVCCCVVPHDDDDRDPVCQLQDVLQLLVQLLQLLVQLLVCVVQQKAQQAQAPVQKDFDAPPVSRHTPDIHGHDSVLIDRVVPDDQDQDDPRQTYDLLLFAPCSLLSFDDGSLRVLSSSLQRSVCSLVDPPDGQQQQPPDDPPDPCRSLSSVLSLCQAQDDQDPVCVVTDDPVSVVSSVVSVCVCVVVVSRDHLCPDDDPSADNLNSVLSNQSSHNDSVSHDRSVVSSVDCSSVDD

Sequence (551 aa):
MIPDVHIYSGDLHRYEQQHESDDINTQEGTKISAHILSLYQAGEPLFSKELLRRVSQQLKAKSQKVSVRGLDGVDVDFDIETGQVFDAGDPDGEPFILYFPIQFIASYGFGFIPRIAYCSLWIFHNLQKRDRATQNLISPGPCPSAEEVREFFSKTKQAWEASKERRQLESILSAKTPTVHIKKIVAFACGGMNYFDEAPWAIRSAYQHALILNIRDVLRTRQECDNIECYAQDPEYTEIDKDVLNQSGITVLGDPQGFLEVDDSTLVLSFGPDIPVRQIIADIARPAMMIWDRLKPCEDELNDMNMRSTDPDSYRLRKMIQSSYEAIDFPSDLEAFKHTDIKFIARRILEALSSLHEDGIVHTDVKPNNILLDFDKDGTKVVEAKLSDCGDAWNIGHDINPKGEGHIIGAAIFRSPEAMLQLRWATPTDIWSFGATLISLIWGKNWHIFKPDKVSADHEEYAVHVLIQQARFFGPFPLSYEDVIDTEQNQILAGVLYYIEEHNLRKPFSLVQDEEVTSEDKEFICKIMQMDPRDRPTAKQLLADEWFNLP

Secondary structure (DSSP, 8-state):
---S--EE-HHHHHHHHHS-TT---HHHHHHHHHHHHHHHHTT--SS-HHHHHHHHHHHHTT-SEEEEE-TTS-EEEEE--TT---SS----PPPEEEE--HHHHHHT-TT--GGGTT-SEEEEEE---B-TTT--B----PPPPHHHHHHHHHHHHHHHHH-HHHHHHHHHHHHH--SS---EEEEE----STTTTT-HHHHHHHHHHHHHHHHHHHHHHHHT-S--EEEEE-TT--HHHHHHHHHHT-EE--TTHHHHH--TTEEEEE-S-SS-HHHHHHHH---SEEEEPPPPPPS-TTT--S---SS---HHHHHHHHHH----PPPPS-GGG-HHHHHHHHHHHHHHHHHHHHTTEE----SGGGEEEEE-TTS-SEEEEEE--GGG-EETTTS----STT---S-GGG--HHHHTT----THHHHHHHHHHHHHHHH-TT--TT--SS--TTSTTHHHHHHHHHHHHH-SPPGGGGGT--HHHHHHHHHHHHHHHHTT----GGG---TTS-HHHHHHHHHH--SSGGGSPPHHHHTT-GGGT--